Protein 4FQ5 (pdb70)

Solvent-accessible surface area: 17667 Å² total; per-residue (Å²): 105,97,16,63,2,0,2,0,0,2,0,1,3,19,5,0,6,53,11,0,21,44,3,1,77,22,2,32,155,53,20,112,28,138,16,20,35,0,5,0,0,0,69,6,67,72,8,56,84,140,39,0,43,118,0,6,63,30,0,54,61,0,0,50,1,0,1,2,0,123,6,57,0,0,1,0,1,11,1,2,0,0,4,12,80,34,108,25,29,7,125,77,0,26,110,69,0,105,78,24,0,98,133,17,120,8,55,1,43,22,16,5,0,0,6,3,0,0,49,0,0,110,21,28,47,8,149,71,0,0,0,0,0,2,7,70,125,89,13,0,59,71,0,1,69,2,0,110,109,35,63,6,103,7,13,44,67,92,33,44,88,46,34,56,5,47,43,2,17,83,25,71,30,97,76,0,15,47,36,1,82,77,12,138,21,107,46,1,61,0,0,0,0,0,0,8,6,6,2,28,1,26,121,0,0,74,93,0,35,76,111,30,216,53,35,0,0,1,0,2,0,0,1,0,6,9,2,1,39,48,42,136,32,93,4,123,4,57,41,0,13,34,0,1,56,40,79,56,96,89,136,22,63,2,0,1,0,0,2,0,1,3,16,4,0,3,54,7,0,24,46,4,1,63,25,1,27,154,78,17,114,48,110,10,18,34,0,3,0,0,0,94,5,75,96,8,61,101,113,53,0,41,154,2,5,57,55,0,39,57,0,0,53,1,0,2,0,0,114,6,57,0,0,0,0,0,16,1,1,0,0,4,8,80,32,98,16,25,14,121,86,0,25,94,78,0,88,61,28,0,90,135,21,119,9,62,7,52,17,20,6,0,0,5,3,0,0,63,0,0,110,42,36,43,8,145,68,0,0,0,0,0,0,12,68,126,99,11,1,87,68,0,1,69,2,0,120,111,16,62,4,103,7,13,43,59,91,29,48,77,43,40,64,10,29,41,3,14,86,28,72,30,87,72,0,11,46,32,1,79,83,11,133,22,103,42,3,63,0,0,0,0,0,0,5,2,7,1,24,1,32,122,0,0,88,83,0,35,68,98,26,213,51,40,0,0,0,0,2,0,0,0,0,17,10,3,3,39,42,44,136,30,88,4,129,3,68,52,0,15,45,0,2,58,24,92,112

Foldseek 3Di:
DEAEEEEEEAPLFDQLVPLLVVQVVLVVVPDPYHYDYHYDYFYDFWADLVRLQNSVVCLLVRLLVVLVVLGQEYEYAWQLSQLSVDAPSQVVSQVVSQVSSVVSVRRHRYHYLNVLVLVLCVLLVWQEEEEEEQAADVSVVSSQVNSVVSRHHYDHYYYNHDTRLNVQLVDDLVVQLVVVVPTDPPPTQEYASYQGSRHDHLVCQVVNCVVRVHWYAYSSLSRSLVRCLVVVHFQATPSSTDSSNRPTND/DAEEEEEEAPLFDLLVPLLVVQQVLVVVVDVDDYDYHYDHFYDFFADLVRLQNSLVCLLVGLLVVLVVLHQEYEYFFQLSQLSVDAPSQVVSQVVSQVSSVVSVRRHGYHYLNVLVLVLCVVLVWQEEEEEEQAAVVSVVSSQVNSVVSRHHYDHYYYNHDRRLNVLLVPDLVVQLVVVVVDDPPVTQEYASYAGSRHDNLQPQVVNCVVRVHWYAYSSLSSSLVRCVSVVHQQQTPSHTDSSNSSD

Secondary structure (DSSP, 8-state):
-EEEEEEEETT--SHHHHHHHHHHHHTTTSS--EEEEEEEE--SB--HHHHHHHHHTHHHHHHHHHTTT-SEEEE--HHHHHHH-TTHHHHHHHHHHHHHHHTT----EEEHHHHHHHHHHHTT-SEEEEEE-S-HHHHHHHHHHHHHTT-EEEEEEE----BHHHHHTS-GGGHHHHHHTS--TT-SEEEEES-TTS--GGGHHHHHHHH-S-EEEHHHHHHHHHHHHTT---B-TTS-GGGBS--/-EEEEEEEEETT--SHHHHHHHHHHHHTTTSS-EEEEEEEEE--SB-SHHHHHHHHTTHHHHHHHHHTTT-SEEEE--HHHHHTT-TTHHHHHHHHHHHHHHHTT----EEEHHHHHHHHHHHHT--EEEEEE-S-HHHHHHHHHHHHHTT-EEEEEEE----BHHHHHTS-GGGHHHHHHTS--TT-SEEEEESSSSS--GGGHHHHHHHH-S-EEEHHHHHHHHHHHHTT---B-TTS-GGGBS----

InterPro domains:
  IPR026286 Maleate isomerase/Arylmalonate decarboxylase [PF17645] (36-248)
  IPR026286 Maleate isomerase/Arylmalonate decarboxylase [PIRSF015736] (4-250)
  IPR026286 Maleate isomerase/Arylmalonate decarboxylase [PTHR40267] (6-248)
  IPR028615 Maleate isomerase [MF_00943] (7-252)
  IPR053714 Isomerization and Racemization Enzyme Superfamily [G3DSA:3.40.50.12500] (6-252)

Structure (mmCIF, N/CA/C/O backbone):
data_4FQ5
#
_entry.id   4FQ5
#
_cell.length_a   66.725
_cell.length_b   66.725
_cell.length_c   421.606
_cell.angle_alpha   90.000
_cell.angle_beta   90.000
_cell.angle_gamma   120.000
#
_symmetry.space_group_name_H-M   'P 61 2 2'
#
loop_
_entity.id
_entity.type
_entity.pdbx_description
1 polymer 'Maleate cis-trans isomerase'
2 non-polymer 'MALEIC ACID'
3 water water
#
loop_
_atom_site.group_PDB
_atom_site.id
_atom_site.type_symbol
_atom_site.label_atom_id
_atom_site.label_alt_id
_atom_site.label_comp_id
_atom_site.label_asym_id
_atom_site.label_entity_id
_atom_site.label_seq_id
_atom_site.pdbx_PDB_ins_code
_atom_site.Cartn_x
_atom_site.Cartn_y
_atom_site.Cartn_z
_atom_site.occupancy
_atom_site.B_iso_or_equiv
_atom_site.auth_seq_id
_atom_site.auth_comp_id
_atom_site.auth_asym_id
_atom_site.auth_atom_id
_atom_site.pdbx_PDB_model_num
ATOM 1 N N . LYS A 1 26 ? -35.919 33.103 26.832 1.00 43.29 5 LYS B N 1
ATOM 2 C CA . LYS A 1 26 ? -35.288 33.505 25.534 1.00 42.63 5 LYS B CA 1
ATOM 3 C C . LYS A 1 26 ? -34.297 32.449 25.020 1.00 40.77 5 LYS B C 1
ATOM 4 O O . LYS A 1 26 ? -33.261 32.180 25.654 1.00 38.46 5 LYS B O 1
ATOM 6 N N . VAL A 1 27 ? -34.627 31.867 23.864 1.00 38.50 6 VAL B N 1
ATOM 7 C CA . VAL A 1 27 ? -33.860 30.760 23.277 1.00 35.54 6 VAL B CA 1
ATOM 8 C C . VAL A 1 27 ? -33.029 31.216 22.074 1.00 34.53 6 VAL B C 1
ATOM 9 O O . VAL A 1 27 ? -33.527 31.899 21.180 1.00 34.54 6 VAL B O 1
ATOM 13 N N . VAL A 1 28 ? -31.756 30.841 22.057 1.00 31.74 7 VAL B N 1
ATOM 14 C CA . VAL A 1 28 ? -30.882 31.172 20.941 1.00 29.89 7 VAL B CA 1
ATOM 15 C C . VAL A 1 28 ? -30.503 29.875 20.229 1.00 28.33 7 VAL B C 1
ATOM 16 O O . VAL A 1 28 ? -29.983 28.955 20.866 1.00 26.61 7 VAL B O 1
ATOM 20 N N . ARG A 1 29 ? -30.787 29.800 18.924 1.00 28.13 8 ARG B N 1
ATOM 21 C CA . ARG A 1 29 ? -30.426 28.626 18.115 1.00 27.49 8 ARG B CA 1
ATOM 22 C C . ARG A 1 29 ? -29.053 28.818 17.529 1.00 25.89 8 ARG B C 1
ATOM 23 O O . ARG A 1 29 ? -28.870 29.673 16.661 1.00 25.30 8 ARG B O 1
ATOM 31 N N . VAL A 1 30 ? -28.112 27.991 17.965 1.00 24.38 9 VAL B N 1
ATOM 32 C CA . VAL A 1 30 ? -26.734 28.061 17.496 1.00 24.08 9 VAL B CA 1
ATOM 33 C C . VAL A 1 30 ? -26.511 26.998 16.424 1.00 24.10 9 VAL B C 1
ATOM 34 O O . VAL A 1 30 ? -26.789 25.825 16.645 1.00 24.51 9 VAL B O 1
ATOM 38 N N . GLY A 1 31 ? -26.013 27.414 15.265 1.00 24.25 10 GLY B N 1
ATOM 39 C CA . GLY A 1 31 ? -25.710 26.480 14.179 1.00 23.51 10 GLY B CA 1
ATOM 40 C C . GLY A 1 31 ? -24.217 26.262 14.087 1.00 23.59 10 GLY B C 1
ATOM 41 O O . GLY A 1 31 ? -23.444 27.210 14.223 1.00 23.29 10 GLY B O 1
ATOM 42 N N . GLN A 1 32 ? -23.807 25.012 13.873 1.00 23.36 11 GLN B N 1
ATOM 43 C CA . GLN A 1 32 ? -22.387 24.690 13.763 1.00 23.77 11 GLN B CA 1
ATOM 44 C C . GLN A 1 32 ? -22.077 23.878 12.508 1.00 23.18 11 GLN B C 1
ATOM 45 O O . GLN A 1 32 ? -22.630 22.799 12.307 1.00 22.65 11 GLN B O 1
ATOM 51 N N . ILE A 1 33 ? -21.195 24.411 11.664 1.00 22.95 12 ILE B N 1
ATOM 52 C CA . ILE A 1 33 ? -20.685 23.655 10.511 1.00 23.04 12 ILE B CA 1
ATOM 53 C C . ILE A 1 33 ? -19.412 22.934 10.954 1.00 22.54 12 ILE B C 1
ATOM 54 O O . ILE A 1 33 ? -18.382 23.568 11.164 1.00 22.77 12 ILE B O 1
ATOM 59 N N . VAL A 1 34 ? -19.489 21.612 11.100 1.00 22.95 13 VAL B N 1
ATOM 60 C CA . VAL A 1 34 ? -18.383 20.846 11.686 1.00 23.04 13 VAL B CA 1
ATOM 61 C C . VAL A 1 34 ? -17.850 19.779 10.732 1.00 23.48 13 VAL B C 1
ATOM 62 O O . VAL A 1 34 ? -18.626 19.190 9.973 1.00 23.69 13 VAL B O 1
ATOM 66 N N . PRO A 1 35 ? -16.523 19.524 10.772 1.00 23.50 14 PRO B N 1
ATOM 67 C CA . PRO A 1 35 ? -15.989 18.341 10.099 1.00 23.65 14 PRO B CA 1
ATOM 68 C C . PRO A 1 35 ? -16.727 17.103 10.590 1.00 23.87 14 PRO B C 1
ATOM 69 O O . PRO A 1 35 ? -17.079 17.027 11.769 1.00 24.04 14 PRO B O 1
ATOM 73 N N . SER A 1 36 ? -16.980 16.146 9.703 1.00 24.69 15 SER B N 1
ATOM 74 C CA . SER A 1 36 ? -17.785 14.976 10.071 1.00 24.74 15 SER B CA 1
ATOM 75 C C . SER A 1 36 ? -17.202 14.203 11.272 1.00 25.26 15 SER B C 1
ATOM 76 O O . SER A 1 36 ? -17.949 13.711 12.129 1.00 24.65 15 SER B O 1
ATOM 79 N N . SER A 1 37 ? -15.873 14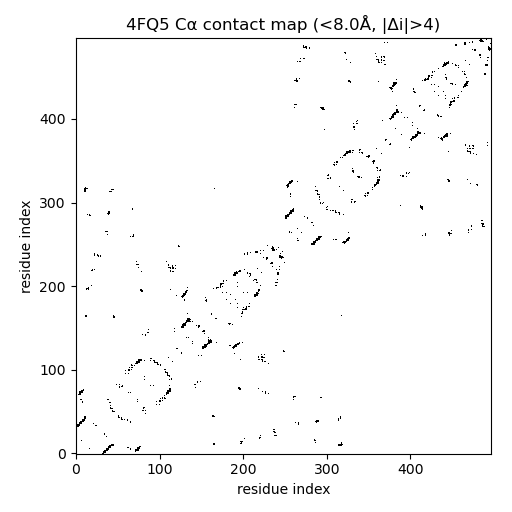.114 11.328 1.00 24.99 16 SER B N 1
ATOM 80 C CA . SER A 1 37 ? -15.179 13.382 12.389 1.00 25.29 16 SER B CA 1
ATOM 81 C C . SER A 1 37 ? -14.951 14.220 13.654 1.00 25.44 16 SER B C 1
ATOM 82 O O . SER A 1 37 ? -14.458 13.701 14.663 1.00 25.97 16 SER B O 1
ATOM 85 N N . ASN A 1 38 ? -15.293 15.507 13.593 1.00 24.65 17 ASN B N 1
ATOM 86 C CA . ASN A 1 38 ? -15.117 16.392 14.736 1.00 25.05 17 ASN B CA 1
ATOM 87 C C . ASN A 1 38 ? -16.168 16.100 15.806 1.00 24.79 17 ASN B C 1
ATOM 88 O O . ASN A 1 38 ? -17.358 16.002 15.503 1.00 24.02 17 ASN B O 1
ATOM 93 N N . ILE A 1 39 ? -15.710 15.947 17.048 1.00 25.26 18 ILE B N 1
ATOM 94 C CA . ILE A 1 39 ? -16.593 15.717 18.200 1.00 25.08 18 ILE B CA 1
ATOM 95 C C . ILE A 1 39 ? -16.432 16.810 19.260 1.00 24.68 18 ILE B C 1
ATOM 96 O O . ILE A 1 39 ? -17.312 17.012 20.102 1.00 24.46 18 ILE B O 1
ATOM 101 N N . THR A 1 40 ? -15.316 17.527 19.200 1.00 24.22 19 THR B N 1
ATOM 102 C CA . THR A 1 40 ? -14.950 18.467 20.260 1.00 24.15 19 THR B CA 1
ATOM 103 C C . THR A 1 40 ? -15.701 19.794 20.176 1.00 24.26 19 THR B C 1
ATOM 104 O O . THR A 1 40 ? -16.062 20.360 21.207 1.00 23.59 19 THR B O 1
ATOM 108 N N . MET A 1 41 ? -15.949 20.289 18.963 1.00 24.38 20 MET B N 1
ATOM 109 C CA . MET A 1 41 ? -16.727 21.515 18.808 1.00 25.38 20 MET B CA 1
ATOM 110 C C . MET A 1 41 ? -18.118 21.361 19.422 1.00 24.36 20 MET B C 1
ATOM 111 O O . MET A 1 41 ? -18.586 22.248 20.142 1.00 23.51 20 MET B O 1
ATOM 116 N N . GLU A 1 42 ? -18.753 20.225 19.143 1.00 23.47 21 GLU B N 1
ATOM 117 C CA . GLU A 1 42 ? -20.055 19.889 19.707 1.00 23.74 21 GLU B CA 1
ATOM 118 C C . GLU A 1 42 ? -20.013 19.539 21.204 1.00 23.85 21 GLU B C 1
ATOM 119 O O . GLU A 1 42 ? -21.053 19.306 21.817 1.00 23.52 21 GLU B O 1
ATOM 125 N N . THR A 1 43 ? -18.814 19.515 21.778 1.00 23.21 22 THR B N 1
ATOM 126 C CA . THR A 1 43 ? -18.638 19.275 23.209 1.00 23.31 22 THR B CA 1
ATOM 127 C C . THR A 1 43 ? -18.346 20.582 23.936 1.00 22.98 22 THR B C 1
ATOM 128 O O . THR A 1 43 ? -19.011 20.913 24.914 1.00 22.84 22 THR B O 1
ATOM 132 N N . GLU A 1 44 ? -17.377 21.340 23.434 1.00 23.01 23 GLU B N 1
ATOM 133 C CA . GLU A 1 44 ? -16.902 22.527 24.139 1.00 23.08 23 GLU B CA 1
ATOM 134 C C . GLU A 1 44 ? -17.801 23.748 23.996 1.00 22.79 23 GLU B C 1
ATOM 135 O O . GLU A 1 44 ? -17.970 24.500 24.956 1.00 22.89 23 GLU B O 1
ATOM 141 N N . ILE A 1 45 ? -18.379 23.956 22.816 1.00 22.33 24 ILE B N 1
ATOM 142 C CA . ILE A 1 45 ? -19.306 25.082 22.628 1.00 22.10 24 ILE B CA 1
ATOM 143 C C . ILE A 1 45 ? -20.565 24.899 23.497 1.00 21.65 24 ILE B C 1
ATOM 144 O O . ILE A 1 45 ? -20.963 25.831 24.192 1.00 21.61 24 ILE B O 1
ATOM 149 N N . PRO A 1 46 ? -21.183 23.701 23.480 1.00 21.51 25 PRO B N 1
ATOM 150 C CA . PRO A 1 46 ? -22.287 23.511 24.424 1.00 21.88 25 PRO B CA 1
ATOM 151 C C . PRO A 1 46 ? -21.864 23.560 25.901 1.00 22.27 25 PRO B C 1
ATOM 152 O O . PRO A 1 46 ? -22.601 24.106 26.721 1.00 21.76 25 PRO B O 1
ATOM 156 N N . ALA A 1 47 ? -20.694 23.016 26.235 1.00 22.16 26 ALA B N 1
ATOM 157 C CA . ALA A 1 47 ? -20.202 23.111 27.613 1.00 23.17 26 ALA B CA 1
ATOM 158 C C . ALA A 1 47 ? -20.108 24.581 28.056 1.00 23.82 26 ALA B C 1
ATOM 159 O O . ALA A 1 47 ? -20.630 24.929 29.106 1.00 25.28 26 ALA B O 1
ATOM 161 N N . LEU A 1 48 ? -19.472 25.428 27.239 1.00 23.76 27 LEU B N 1
ATOM 162 C CA . LEU A 1 48 ? -19.326 26.863 27.529 1.00 24.54 27 LEU B CA 1
ATOM 163 C C . LEU A 1 48 ? -20.663 27.573 27.727 1.00 24.89 27 LEU B C 1
ATOM 164 O O . LEU A 1 48 ? -20.842 28.327 28.690 1.00 25.08 27 LEU B O 1
ATOM 169 N N . LEU A 1 49 ? -21.594 27.341 26.806 1.00 24.82 28 LEU B N 1
ATOM 170 C CA . LEU A 1 49 ? -22.881 28.022 26.829 1.00 25.99 28 LEU B CA 1
ATOM 171 C C . LEU A 1 49 ? -23.789 27.504 27.955 1.00 26.18 28 LEU B C 1
ATOM 172 O O . LEU A 1 49 ? -24.619 28.249 28.476 1.00 26.01 28 LEU B O 1
ATOM 177 N N . LYS A 1 50 ? -23.610 26.237 28.326 1.00 26.70 29 LYS B N 1
ATOM 178 C CA . LYS A 1 50 ? -24.259 25.642 29.502 1.00 28.45 29 LYS B CA 1
ATOM 179 C C . LYS A 1 50 ? -23.806 26.360 30.774 1.00 27.51 29 LYS B C 1
ATOM 180 O O . LYS A 1 50 ? -24.623 26.671 31.649 1.00 27.22 29 LYS B O 1
ATOM 186 N N . ALA A 1 51 ? -22.497 26.603 30.873 1.00 26.09 30 ALA B N 1
ATOM 187 C CA . ALA A 1 51 ? -21.936 27.403 31.963 1.00 25.57 30 ALA B CA 1
ATOM 188 C C . ALA A 1 51 ? -22.504 28.821 31.953 1.00 25.25 30 ALA B C 1
ATOM 189 O O . ALA A 1 51 ? -22.809 29.376 33.013 1.00 24.13 30 ALA B O 1
ATOM 191 N N . ARG A 1 52 ? -22.670 29.400 30.757 1.00 25.18 31 ARG B N 1
ATOM 192 C CA . ARG A 1 52 ? -23.233 30.750 30.644 1.00 25.75 31 ARG B CA 1
ATOM 193 C C . ARG A 1 52 ? -24.665 30.824 31.202 1.00 26.51 31 ARG B C 1
ATOM 194 O O . ARG A 1 52 ? -25.063 31.846 31.773 1.00 26.71 31 ARG B O 1
ATOM 202 N N . GLU A 1 53 ? -25.421 29.741 31.032 1.00 26.87 32 GLU B N 1
ATOM 203 C CA . GLU A 1 53 ? -26.804 29.665 31.516 1.00 28.90 32 GLU B CA 1
ATOM 204 C C . GLU A 1 53 ? -26.910 29.773 33.044 1.00 29.95 32 GLU B C 1
ATOM 205 O O . GLU A 1 53 ? -27.961 30.133 33.569 1.00 30.10 32 GLU B O 1
ATOM 211 N N . LEU A 1 54 ? -25.818 29.479 33.748 1.00 30.28 33 LEU B N 1
ATOM 212 C CA . LEU A 1 54 ? -25.762 29.666 35.205 1.00 32.82 33 LEU B CA 1
ATOM 213 C C . LEU A 1 54 ? -25.705 31.141 35.579 1.00 32.88 33 LEU B C 1
ATOM 214 O O . LEU A 1 54 ? -26.010 31.529 36.710 1.00 33.18 33 LEU B O 1
ATOM 219 N N . VAL A 1 55 ? -25.332 31.960 34.607 1.00 32.06 34 VAL B N 1
ATOM 220 C CA . VAL A 1 55 ? -24.911 33.318 34.866 1.00 32.91 34 VAL B CA 1
ATOM 221 C C . VAL A 1 55 ? -25.785 34.368 34.164 1.00 32.35 34 VAL B C 1
ATOM 222 O O . VAL A 1 55 ? -25.815 35.528 34.568 1.00 32.89 34 VAL B O 1
ATOM 226 N N . ALA A 1 56 ? -26.510 33.945 33.131 1.00 31.12 35 ALA B N 1
ATOM 227 C CA . ALA A 1 56 ? -27.307 34.847 32.299 1.00 30.32 35 ALA B CA 1
ATOM 228 C C . ALA A 1 56 ? -28.586 34.128 31.849 1.00 29.99 35 ALA B C 1
ATOM 229 O O . ALA A 1 56 ? -28.600 32.896 31.796 1.00 29.25 35 ALA B O 1
ATOM 231 N N . PRO A 1 57 ? -29.661 34.884 31.519 1.00 30.19 36 PRO B N 1
ATOM 232 C CA . PRO A 1 57 ? -30.958 34.229 31.293 1.00 31.00 36 PRO B CA 1
ATOM 233 C C . PRO A 1 57 ? -31.139 33.463 29.968 1.00 31.12 36 PRO B C 1
ATOM 234 O O . PRO A 1 57 ? -31.997 32.586 29.899 1.00 31.50 36 PRO B O 1
ATOM 238 N N . GLU A 1 58 ? -30.349 33.774 28.940 1.00 31.94 37 GLU B N 1
ATOM 239 C CA . GLU A 1 58 ? -30.491 33.108 27.635 1.00 32.07 37 GLU B CA 1
ATOM 240 C C . GLU A 1 58 ? -30.289 31.600 27.697 1.00 31.41 37 GLU B C 1
ATOM 241 O O . GLU A 1 58 ? -29.434 31.106 28.434 1.00 31.70 37 GLU B O 1
ATOM 247 N N . ARG A 1 59 ? -31.094 30.881 26.920 1.00 31.73 38 ARG B N 1
ATOM 248 C CA . ARG A 1 59 ? -30.978 29.435 26.778 1.00 31.92 38 ARG B CA 1
ATOM 249 C C . ARG A 1 59 ? -30.594 29.115 25.334 1.00 30.16 38 ARG B C 1
ATOM 250 O O . ARG A 1 59 ? -30.969 29.843 24.411 1.00 29.03 38 ARG B O 1
ATOM 258 N N . PHE A 1 60 ? -29.845 28.032 25.147 1.00 27.59 39 PHE B N 1
ATOM 259 C CA . PHE A 1 60 ? -29.258 27.728 23.846 1.00 26.71 39 PHE B CA 1
ATOM 260 C C . PHE A 1 60 ? -29.664 26.351 23.344 1.00 25.91 39 PHE B C 1
ATOM 261 O O . PHE A 1 60 ? -29.751 25.410 24.124 1.00 26.78 39 PHE B O 1
ATOM 269 N N . THR A 1 61 ? -29.948 26.244 22.049 1.00 24.86 40 THR B N 1
ATOM 270 C CA . THR A 1 61 ? -30.108 24.933 21.406 1.00 23.83 40 THR B CA 1
ATOM 271 C C . THR A 1 61 ? -29.068 24.819 20.302 1.00 23.30 40 THR B C 1
ATOM 272 O O . THR A 1 61 ? -28.662 25.831 19.719 1.00 22.75 40 THR B O 1
ATOM 276 N N . PHE A 1 62 ? -28.631 23.594 20.026 1.00 22.89 41 PHE B N 1
ATOM 277 C CA . PHE A 1 62 ? -27.496 23.364 19.139 1.00 23.30 41 PHE B CA 1
ATOM 278 C C . PHE A 1 62 ? -27.866 22.523 17.925 1.00 22.76 41 PHE B C 1
ATOM 279 O O . PHE A 1 62 ? -28.515 21.489 18.060 1.00 22.56 41 PHE B O 1
ATOM 287 N N . HIS A 1 63 ? -27.450 22.996 16.752 1.00 22.01 42 HIS B N 1
ATOM 288 C CA . HIS A 1 63 ? -27.862 22.432 15.465 1.00 22.51 42 HIS B CA 1
ATOM 289 C C . HIS A 1 63 ? -26.679 22.350 14.550 1.00 22.90 42 HIS B C 1
ATOM 290 O O . HIS A 1 63 ? -26.051 23.366 14.245 1.00 22.84 42 HIS B O 1
ATOM 297 N N . SER A 1 64 ? -26.354 21.136 14.114 1.00 22.81 43 SER B N 1
ATOM 298 C CA . SER A 1 64 ? -25.149 20.908 13.320 1.00 23.79 43 SER B CA 1
ATOM 299 C C . SER A 1 64 ? -25.403 20.463 11.888 1.00 23.86 43 SER B C 1
ATOM 300 O O . SER A 1 64 ? -26.409 19.815 11.586 1.00 23.61 43 SER B O 1
ATOM 303 N N . SER A 1 65 ? -24.455 20.814 11.025 1.00 24.44 44 SER B N 1
ATOM 304 C CA . SER A 1 65 ? -24.347 20.241 9.694 1.00 25.45 44 SER B CA 1
ATOM 305 C C . SER A 1 65 ? -22.897 19.801 9.501 1.00 25.37 44 SER B C 1
ATOM 306 O O . SER A 1 65 ? -21.973 20.460 9.987 1.00 25.90 44 SER B O 1
ATOM 309 N N . ARG A 1 66 ? -22.708 18.687 8.799 1.00 24.78 45 ARG B N 1
ATOM 310 C CA . ARG A 1 66 ? -21.397 18.071 8.650 1.00 25.10 45 ARG B CA 1
ATOM 311 C C . ARG A 1 66 ? -20.849 18.146 7.229 1.00 26.04 45 ARG B C 1
ATOM 312 O O . ARG A 1 66 ? -21.586 17.999 6.252 1.00 25.59 45 ARG B O 1
ATOM 320 N N . MET A 1 67 ? -19.544 18.393 7.152 1.00 27.14 46 MET B N 1
ATOM 321 C CA . MET A 1 67 ? -18.766 18.357 5.917 1.00 28.33 46 MET B CA 1
ATOM 322 C C . MET A 1 67 ? -17.663 17.315 6.115 1.00 29.23 46 MET B C 1
ATOM 323 O O . MET A 1 67 ? -16.875 17.410 7.055 1.00 29.96 46 MET B O 1
ATOM 328 N N . ARG A 1 68 ? -17.625 16.309 5.251 1.00 30.29 47 ARG B N 1
ATOM 329 C CA . ARG A 1 68 ? -16.778 15.139 5.485 1.00 31.84 47 ARG B CA 1
ATOM 330 C C . ARG A 1 68 ? -15.283 15.420 5.503 1.00 31.66 47 ARG B C 1
ATOM 331 O O . ARG A 1 68 ? -14.746 16.041 4.588 1.00 31.16 47 ARG B O 1
ATOM 339 N N . MET A 1 69 ? -14.641 14.964 6.575 1.00 31.53 48 MET B N 1
ATOM 340 C CA . MET A 1 69 ? -13.184 14.907 6.692 1.00 32.55 48 MET B CA 1
ATOM 341 C C . MET A 1 69 ? -12.820 13.923 7.797 1.00 32.43 48 MET B C 1
ATOM 342 O O . MET A 1 69 ? -13.416 13.950 8.874 1.00 31.28 48 MET B O 1
ATOM 347 N N . LYS A 1 70 ? -11.846 13.062 7.516 1.00 32.90 49 LYS B N 1
ATOM 348 C CA . LYS A 1 70 ? -11.356 12.075 8.475 1.00 33.91 49 LYS B CA 1
ATOM 349 C C . LYS A 1 70 ? -9.888 12.321 8.828 1.00 34.36 49 LYS B C 1
ATOM 350 O O . LYS A 1 70 ? -9.449 11.983 9.921 1.00 34.66 49 LYS B O 1
ATOM 356 N N . HIS A 1 71 ? -9.137 12.902 7.893 1.00 34.03 50 HIS B N 1
ATOM 357 C CA . HIS A 1 71 ? -7.714 13.170 8.087 1.00 33.63 50 HIS B CA 1
ATOM 358 C C . HIS A 1 71 ? -7.397 14.572 7.704 1.00 33.49 50 HIS B C 1
ATOM 359 O O . HIS A 1 71 ? -7.846 15.056 6.663 1.00 33.45 50 HIS B O 1
ATOM 366 N N . VAL A 1 72 ? -6.623 15.241 8.554 1.00 33.03 51 VAL B N 1
ATOM 367 C CA . VAL A 1 72 ? -6.340 16.661 8.391 1.00 32.34 51 VAL B CA 1
ATOM 368 C C . VAL A 1 72 ? -5.144 16.831 7.453 1.00 33.86 51 VAL B C 1
ATOM 369 O O . VAL A 1 72 ? -4.000 16.985 7.897 1.00 32.42 51 VAL B O 1
ATOM 373 N N . THR A 1 73 ? -5.437 16.766 6.154 1.00 34.18 52 THR B N 1
ATOM 374 C CA . THR A 1 73 ? -4.460 16.975 5.085 1.00 35.36 52 THR B CA 1
ATOM 375 C C . THR A 1 73 ? -5.000 18.075 4.180 1.00 36.22 52 THR B C 1
ATOM 376 O O . THR A 1 73 ? -6.205 18.334 4.177 1.00 34.13 52 THR B O 1
ATOM 380 N N . LYS A 1 74 ? -4.124 18.716 3.408 1.00 38.02 53 LYS B N 1
ATOM 381 C CA . LYS A 1 74 ? -4.551 19.764 2.479 1.00 38.92 53 LYS B CA 1
ATOM 382 C C . LYS A 1 74 ? -5.674 19.292 1.548 1.00 38.49 53 LYS B C 1
ATOM 383 O O . LYS A 1 74 ? -6.655 20.010 1.343 1.00 37.45 53 LYS B O 1
ATOM 389 N N . GLU A 1 75 ? -5.524 18.089 0.996 1.00 39.34 54 GLU B N 1
ATOM 390 C CA . GLU A 1 75 ? -6.509 17.523 0.069 1.00 40.75 54 GLU B CA 1
ATOM 391 C C . GLU A 1 75 ? -7.883 17.358 0.734 1.00 39.01 54 GLU B C 1
ATOM 392 O O . GLU A 1 75 ? -8.912 17.721 0.151 1.00 37.31 54 GLU B O 1
ATOM 398 N N . GLU A 1 76 ? -7.899 16.810 1.946 1.00 36.92 55 GLU B N 1
ATOM 399 C CA . GLU A 1 76 ? -9.161 16.614 2.653 1.00 35.81 55 GLU B CA 1
ATOM 400 C C . GLU A 1 76 ? -9.785 17.942 3.076 1.00 34.28 55 GLU B C 1
ATOM 401 O O . GLU A 1 76 ? -10.995 18.110 2.974 1.00 33.46 55 GLU B O 1
ATOM 407 N N . LEU A 1 77 ? -8.947 18.881 3.517 1.00 33.90 56 LEU B N 1
ATOM 408 C CA . LEU A 1 77 ? -9.379 20.234 3.885 1.00 34.28 56 LEU B CA 1
ATOM 409 C C . LEU A 1 77 ? -10.043 20.975 2.714 1.00 34.84 56 LEU B C 1
ATOM 410 O O . LEU A 1 77 ? -11.117 21.563 2.872 1.00 33.87 56 LEU B O 1
ATOM 415 N N . ALA A 1 78 ? -9.394 20.945 1.549 1.00 33.91 57 ALA B N 1
ATOM 416 C CA . ALA A 1 78 ? -9.907 21.614 0.348 1.00 35.06 57 ALA B CA 1
ATOM 417 C C . ALA A 1 78 ? -11.252 21.029 -0.086 1.00 34.47 57 ALA B C 1
ATOM 418 O O . ALA A 1 78 ? -12.191 21.772 -0.379 1.00 34.66 57 ALA B O 1
ATOM 420 N N . ARG A 1 79 ? -11.345 19.702 -0.103 1.00 35.28 58 ARG B N 1
ATOM 421 C CA . ARG A 1 79 ? -12.591 19.012 -0.442 1.00 35.82 58 ARG B CA 1
ATOM 422 C C . ARG A 1 79 ? -13.703 19.355 0.552 1.00 34.52 58 ARG B C 1
ATOM 423 O O . ARG A 1 79 ? -14.829 19.661 0.156 1.00 33.72 58 ARG B O 1
ATOM 431 N N . MET A 1 80 ? -13.367 19.304 1.840 1.00 32.36 59 MET B N 1
ATOM 432 C CA . MET A 1 80 ? -14.314 19.607 2.910 1.00 31.69 59 MET B CA 1
ATOM 433 C C . MET A 1 80 ? -14.908 21.009 2.773 1.00 31.87 59 MET B C 1
ATOM 434 O O . MET A 1 80 ? -16.131 21.186 2.879 1.00 30.67 59 MET B O 1
ATOM 439 N N . ASP A 1 81 ? -14.047 21.998 2.536 1.00 32.48 60 ASP B N 1
ATOM 440 C CA . ASP A 1 81 ? -14.500 23.383 2.383 1.00 32.89 60 ASP B CA 1
ATOM 441 C C . ASP A 1 81 ? -15.487 23.542 1.227 1.00 32.78 60 ASP B C 1
ATOM 442 O O . ASP A 1 81 ? -16.369 24.388 1.286 1.00 31.91 60 ASP B O 1
ATOM 447 N N . GLY A 1 82 ? -15.328 22.725 0.189 1.00 33.43 61 GLY B N 1
ATOM 448 C CA . GLY A 1 82 ? -16.258 22.700 -0.943 1.00 34.10 61 GLY B CA 1
ATOM 449 C C . GLY A 1 82 ? -17.703 22.400 -0.559 1.00 34.77 61 GLY B C 1
ATOM 450 O O . GLY A 1 82 ? -18.619 22.769 -1.283 1.00 34.40 61 GLY B O 1
ATOM 451 N N . ASP A 1 83 ? -17.911 21.735 0.582 1.00 35.12 62 ASP B N 1
ATOM 452 C CA . ASP A 1 83 ? -19.267 21.427 1.070 1.00 35.82 62 ASP B CA 1
ATOM 453 C C . ASP A 1 83 ? -19.875 22.541 1.918 1.00 34.97 62 ASP B C 1
ATOM 454 O O . ASP A 1 83 ? -20.981 22.403 2.455 1.00 34.03 62 ASP B O 1
ATOM 459 N N . SER A 1 84 ? -19.136 23.639 2.012 1.00 34.12 63 SER B N 1
ATOM 460 C CA . SER A 1 84 ? -19.453 24.795 2.842 1.00 34.86 63 SER B CA 1
ATOM 461 C C . SER A 1 84 ? -20.845 25.377 2.576 1.00 34.16 63 SER B C 1
ATOM 462 O O . SER A 1 84 ? -21.636 25.568 3.507 1.00 33.11 63 SER B O 1
ATOM 465 N N . ASP A 1 85 ? -21.121 25.670 1.305 1.00 33.72 64 ASP B N 1
ATOM 466 C CA . ASP A 1 85 ? -22.411 26.206 0.872 1.00 34.45 64 ASP B CA 1
ATOM 467 C C . ASP A 1 85 ? -23.579 25.293 1.244 1.00 32.48 64 ASP B C 1
ATOM 468 O O . ASP A 1 85 ? -24.601 25.773 1.745 1.00 31.87 64 ASP B O 1
ATOM 473 N N . ARG A 1 86 ? -23.427 23.992 0.980 1.00 30.61 65 ARG B N 1
ATOM 474 C CA . ARG A 1 86 ? -24.440 22.996 1.329 1.00 30.17 65 ARG B CA 1
ATOM 475 C C . ARG A 1 86 ? -24.770 23.061 2.826 1.00 28.76 65 ARG B C 1
ATOM 476 O O . ARG A 1 86 ? -25.942 23.072 3.209 1.00 28.01 65 ARG B O 1
ATOM 484 N N . CYS A 1 87 ? -23.729 23.111 3.655 1.00 27.97 66 CYS B N 1
ATOM 485 C CA . CYS A 1 87 ? -23.891 23.141 5.115 1.00 27.41 66 CYS B CA 1
ATOM 486 C C . CYS A 1 87 ? -24.630 24.392 5.594 1.00 26.75 66 CYS B C 1
ATOM 487 O O . CYS A 1 87 ? -25.502 24.300 6.462 1.00 26.27 66 CYS B O 1
ATOM 490 N N . ALA A 1 88 ? -24.286 25.553 5.028 1.00 26.33 67 ALA B N 1
ATOM 491 C CA . ALA A 1 88 ? -24.978 26.806 5.353 1.00 26.60 67 ALA B CA 1
ATOM 492 C C . ALA A 1 88 ? -26.444 26.807 4.903 1.00 27.12 67 ALA B C 1
ATOM 493 O O . ALA A 1 88 ? -27.302 27.363 5.592 1.00 26.86 67 ALA B O 1
ATOM 495 N N . LEU A 1 89 ? -26.723 26.197 3.746 1.00 27.66 68 LEU B N 1
ATOM 496 C CA . LEU A 1 89 ? -28.104 25.978 3.305 1.00 28.23 68 LEU B CA 1
ATOM 497 C C . LEU A 1 89 ? -28.845 25.082 4.293 1.00 28.00 68 LEU B C 1
ATOM 498 O O . LEU A 1 89 ? -29.979 25.370 4.667 1.00 29.08 68 LEU B O 1
ATOM 503 N N . GLU A 1 90 ? -28.195 24.001 4.715 1.00 27.84 69 GLU B N 1
ATOM 504 C CA . GLU A 1 90 ? -28.788 23.068 5.671 1.00 28.11 69 GLU B CA 1
ATOM 505 C C . GLU A 1 90 ? -29.174 23.747 6.986 1.00 27.47 69 GLU B C 1
ATOM 506 O O . GLU A 1 90 ? -30.277 23.542 7.500 1.00 27.86 69 GLU B O 1
ATOM 512 N N . LEU A 1 91 ? -28.283 24.583 7.504 1.00 26.69 70 LEU B N 1
ATOM 513 C CA . LEU A 1 91 ? -28.513 25.218 8.798 1.00 26.16 70 LEU B CA 1
ATOM 514 C C . LEU A 1 91 ? -29.443 26.424 8.716 1.00 26.44 70 LEU B C 1
ATOM 515 O O . LEU A 1 91 ? -30.193 26.683 9.662 1.00 26.99 70 LEU B O 1
ATOM 520 N N . SER A 1 92 ? -29.418 27.153 7.599 1.00 25.73 71 SER B N 1
ATOM 521 C CA . SER A 1 92 ? -30.357 28.268 7.431 1.00 25.88 71 SER B CA 1
ATOM 522 C C . SER A 1 92 ? -31.794 27.799 7.146 1.00 26.31 71 SER B C 1
ATOM 523 O O . SER A 1 92 ? -32.737 28.552 7.372 1.00 27.15 71 SER B O 1
ATOM 526 N N . ASP A 1 93 ? -31.958 26.556 6.686 1.00 26.29 72 ASP B N 1
ATOM 527 C CA . ASP A 1 93 ? -33.285 25.922 6.628 1.00 27.04 72 ASP B CA 1
ATOM 528 C C . ASP A 1 93 ? -33.943 25.877 8.013 1.00 27.59 72 ASP B C 1
ATOM 529 O O . ASP A 1 93 ? -35.170 25.830 8.122 1.00 28.85 72 ASP B O 1
ATOM 534 N N . ALA A 1 94 ? -33.115 25.877 9.060 1.00 26.94 73 ALA B N 1
ATOM 535 C CA . ALA A 1 94 ? -33.570 25.862 10.446 1.00 27.15 73 ALA B CA 1
ATOM 536 C C . ALA A 1 94 ? -33.653 27.256 11.085 1.00 27.65 73 ALA B C 1
ATOM 537 O O . ALA A 1 94 ? -34.029 27.370 12.253 1.00 27.81 73 ALA B O 1
ATOM 539 N N . ARG A 1 95 ? -33.302 28.302 10.328 1.00 28.24 74 ARG B N 1
ATOM 540 C CA . ARG A 1 95 ? -33.321 29.704 10.814 1.00 29.19 74 ARG B CA 1
ATOM 541 C C . ARG A 1 95 ? -32.546 29.880 12.127 1.00 28.70 74 ARG B C 1
ATOM 542 O O . ARG A 1 95 ? -33.012 30.452 13.110 1.00 27.98 74 ARG B O 1
ATOM 550 N N . VAL A 1 96 ? -31.342 29.341 12.099 1.00 28.65 75 VAL B N 1
ATOM 551 C CA . VAL A 1 96 ? -30.372 29.429 13.166 1.00 28.39 75 VAL B CA 1
ATOM 552 C C . VAL A 1 96 ? -30.021 30.917 13.383 1.00 28.32 75 VAL B C 1
ATOM 553 O O . VAL A 1 96 ? -30.005 31.692 12.424 1.00 27.71 75 VAL B O 1
ATOM 557 N N . ASP A 1 97 ? -29.807 31.327 14.636 1.00 28.04 76 ASP B N 1
ATOM 558 C CA . ASP A 1 97 ? -29.545 32.743 14.960 1.00 28.69 76 ASP B CA 1
ATOM 559 C C . ASP A 1 97 ? -28.085 33.166 14.752 1.00 28.15 76 ASP B C 1
ATOM 560 O O . ASP A 1 97 ? -27.787 34.355 14.595 1.00 28.40 76 ASP B O 1
ATOM 565 N N . VAL A 1 98 ? -27.184 32.188 14.790 1.00 27.77 77 VAL B N 1
ATOM 566 C CA . VAL A 1 98 ? -25.763 32.378 14.489 1.00 27.16 77 VAL B CA 1
ATOM 567 C C . VAL A 1 98 ? -25.272 31.093 13.893 1.00 26.35 77 VAL B C 1
ATOM 568 O O . VAL A 1 98 ? -25.781 30.022 14.233 1.00 25.82 77 VAL B O 1
ATOM 572 N N . MET A 1 99 ? -24.239 31.198 13.066 1.00 25.60 78 MET B N 1
ATOM 573 C CA . MET A 1 99 ? -23.663 30.043 12.406 1.00 26.34 78 MET B CA 1
ATOM 574 C C . MET A 1 99 ? -22.146 30.114 12.483 1.00 26.67 78 MET B C 1
ATOM 575 O O . MET A 1 99 ? -21.540 31.099 12.053 1.00 27.10 78 MET B O 1
ATOM 580 N N . GLY A 1 100 ? -21.542 29.067 13.039 1.00 26.80 79 GLY B N 1
ATOM 581 C CA . GLY A 1 100 ? -20.094 28.991 13.170 1.00 27.23 79 GLY B CA 1
ATOM 582 C C . GLY A 1 100 ? -19.495 27.912 12.293 1.00 27.71 79 GLY B C 1
ATOM 583 O O . GLY A 1 100 ? -19.901 26.755 12.354 1.00 27.50 79 GLY B O 1
ATOM 584 N N . TYR A 1 101 ? -18.533 28.305 11.463 1.00 28.57 80 TYR B N 1
ATOM 585 C CA . TYR A 1 101 ? -17.732 27.368 10.680 1.00 28.61 80 TYR B CA 1
ATOM 586 C C . TYR A 1 101 ? -16.591 26.948 11.593 1.00 28.19 80 TYR B C 1
ATOM 587 O O . TYR A 1 101 ? -15.727 27.760 11.933 1.00 28.48 80 TYR B O 1
ATOM 596 N N . ALA A 1 102 ? -16.596 25.677 11.988 1.00 28.87 81 ALA B N 1
ATOM 597 C CA . ALA A 1 102 ? -15.724 25.185 13.062 1.00 29.78 81 ALA B CA 1
ATOM 598 C C . ALA A 1 102 ? -14.226 25.029 12.737 1.00 30.56 81 ALA B C 1
ATOM 599 O O . ALA A 1 102 ? -13.384 25.297 13.591 1.00 31.43 81 ALA B O 1
ATOM 601 N N . CYS A 1 103 ? -13.855 24.626 11.535 1.00 30.37 82 CYS B N 1
ATOM 602 C CA . CYS A 1 103 ? -12.458 24.261 11.298 1.00 29.79 82 CYS B CA 1
ATOM 603 C C . CYS A 1 103 ? -11.529 25.411 10.882 1.00 29.34 82 CYS B C 1
ATOM 604 O O . CYS A 1 103 ? -11.543 25.900 9.772 1.00 29.18 82 CYS B O 1
ATOM 607 N N . LEU A 1 104 ? -10.696 25.791 11.822 1.00 28.01 83 LEU B N 1
ATOM 608 C CA . LEU A 1 104 ? -9.723 26.878 11.688 1.00 28.56 83 LEU B CA 1
ATOM 609 C C . LEU A 1 104 ? -8.760 26.669 10.520 1.00 28.35 83 LEU B C 1
ATOM 610 O O . LEU A 1 104 ? -8.568 27.565 9.708 1.00 27.56 83 LEU B O 1
ATOM 615 N N . VAL A 1 105 ? -8.155 25.487 10.451 1.00 27.95 84 VAL B N 1
ATOM 616 C CA . VAL A 1 105 ? -7.110 25.226 9.466 1.00 28.59 84 VAL B CA 1
ATOM 617 C C . VAL A 1 105 ? -7.651 25.134 8.026 1.00 29.05 84 VAL B C 1
ATOM 618 O O . VAL A 1 105 ? -6.948 25.458 7.070 1.00 29.43 84 VAL B O 1
ATOM 622 N N . ALA A 1 106 ? -8.902 24.706 7.888 1.00 29.00 85 ALA B N 1
ATOM 623 C CA . ALA A 1 106 ? -9.546 24.599 6.581 1.00 29.87 85 ALA B CA 1
ATOM 624 C C . ALA A 1 106 ? -9.678 25.979 5.946 1.00 30.40 85 ALA B C 1
ATOM 625 O O . ALA A 1 106 ? -9.446 26.148 4.746 1.00 32.14 85 ALA B O 1
ATOM 627 N N . ILE A 1 107 ? -10.043 26.963 6.758 1.00 29.29 86 ILE B N 1
ATOM 628 C CA . ILE A 1 107 ? -10.121 28.341 6.299 1.00 29.63 86 ILE B CA 1
ATOM 629 C C . ILE A 1 107 ? -8.728 28.892 5.969 1.00 30.58 86 ILE B C 1
ATOM 630 O O . ILE A 1 107 ? -8.499 29.386 4.864 1.00 30.78 86 ILE B O 1
ATOM 635 N N . MET A 1 108 ? -7.803 28.789 6.918 1.00 30.66 87 MET B N 1
ATOM 636 C CA . MET A 1 108 ? -6.462 29.340 6.729 1.00 32.65 87 MET B CA 1
ATOM 637 C C . MET A 1 108 ? -5.697 28.661 5.578 1.00 33.84 87 MET B C 1
ATOM 638 O O . MET A 1 108 ? -4.940 29.320 4.872 1.00 36.04 87 MET B O 1
ATOM 643 N N . SER A 1 109 ? -5.925 27.361 5.382 1.00 34.01 88 SER B N 1
ATOM 644 C CA . SER A 1 109 ? -5.342 26.588 4.272 1.00 35.26 88 SER B CA 1
ATOM 645 C C . SER A 1 109 ? -5.653 27.131 2.876 1.00 35.73 88 SER B C 1
ATOM 646 O O . SER A 1 109 ? -4.958 26.805 1.914 1.00 35.61 88 SER B O 1
ATOM 649 N N . MET A 1 110 ? -6.718 27.921 2.764 1.00 35.19 89 MET B N 1
ATOM 650 C CA . MET A 1 110 ? -7.188 28.387 1.463 1.00 35.57 89 MET B CA 1
ATOM 651 C C . MET A 1 110 ? -6.513 29.674 1.008 1.00 34.82 89 MET B C 1
ATOM 652 O O . MET A 1 110 ? -6.806 30.179 -0.065 1.00 35.13 89 MET B O 1
ATOM 657 N N . GLY A 1 111 ? -5.618 30.213 1.828 1.00 35.05 90 GLY B N 1
ATOM 658 C CA . GLY A 1 111 ? -4.904 31.439 1.466 1.00 35.03 90 GLY B CA 1
ATOM 659 C C . GLY A 1 111 ? -5.288 32.675 2.262 1.00 33.92 90 GLY B C 1
ATOM 660 O O . GLY A 1 111 ? -6.368 32.738 2.854 1.00 32.61 90 GLY B O 1
ATOM 661 N N . HIS A 1 112 ? -4.402 33.670 2.243 1.00 34.37 91 HIS B N 1
ATOM 662 C CA . HIS A 1 112 ? -4.568 34.891 3.028 1.00 34.12 91 HIS B CA 1
ATOM 663 C C . HIS A 1 112 ? -5.885 35.573 2.791 1.00 34.06 91 HIS B C 1
ATOM 664 O O . HIS A 1 112 ? -6.315 35.744 1.646 1.00 33.67 91 HIS B O 1
ATOM 671 N N . GLY A 1 113 ? -6.538 35.957 3.884 1.00 33.29 92 GLY B N 1
ATOM 672 C CA . GLY A 1 113 ? -7.797 36.689 3.836 1.00 32.67 92 GLY B CA 1
ATOM 673 C C . GLY A 1 113 ? -9.029 35.851 3.541 1.00 31.90 92 GLY B C 1
ATOM 674 O O . GLY A 1 113 ? -10.127 36.390 3.371 1.00 30.57 92 GLY B O 1
ATOM 675 N N . TYR A 1 114 ? -8.869 34.532 3.490 1.00 31.89 93 TYR B N 1
ATOM 676 C CA . TYR A 1 114 ? -9.991 33.665 3.140 1.00 31.24 93 TYR B CA 1
ATOM 677 C C . TYR A 1 114 ? -11.105 33.654 4.186 1.00 30.85 93 TYR B C 1
ATOM 678 O O . TYR A 1 114 ? -12.260 33.394 3.845 1.00 30.18 93 TYR B O 1
ATOM 687 N N . HIS A 1 115 ? -10.780 33.941 5.446 1.00 31.29 94 HIS B N 1
ATOM 688 C CA . HIS A 1 115 ? -11.830 33.995 6.475 1.00 32.45 94 HIS B CA 1
ATOM 689 C C . HIS A 1 115 ? -12.883 35.031 6.179 1.00 33.15 94 HIS B C 1
ATOM 690 O O . HIS A 1 115 ? -14.058 34.820 6.474 1.00 32.68 94 HIS B O 1
ATOM 697 N N . ARG A 1 116 ? -12.479 36.142 5.565 1.00 34.40 95 ARG B N 1
ATOM 698 C CA . ARG A 1 116 ? -13.436 37.158 5.119 1.00 35.73 95 ARG B CA 1
ATOM 699 C C . ARG A 1 116 ? -14.261 36.662 3.938 1.00 34.68 95 ARG B C 1
ATOM 700 O O . ARG A 1 116 ? -15.472 36.882 3.891 1.00 33.30 95 ARG B O 1
ATOM 708 N N . VAL A 1 117 ? -13.595 36.004 2.988 1.00 33.43 96 VAL B N 1
ATOM 709 C CA . VAL A 1 117 ? -14.269 35.463 1.814 1.00 33.23 96 VAL B CA 1
ATOM 710 C C . VAL A 1 117 ? -15.344 34.472 2.254 1.00 32.16 96 VAL B C 1
ATOM 711 O O . VAL A 1 117 ? -16.499 34.575 1.837 1.00 31.31 96 VAL B O 1
ATOM 715 N N . SER A 1 118 ? -14.943 33.529 3.108 1.00 32.30 97 SER B N 1
ATOM 716 C CA . SER A 1 118 ? -15.821 32.472 3.611 1.00 32.08 97 SER B CA 1
ATOM 717 C C . SER A 1 118 ? -17.046 33.027 4.333 1.00 31.61 97 SER B C 1
ATOM 718 O O . SER A 1 118 ? -18.169 32.632 4.030 1.00 32.76 97 SER B O 1
ATOM 721 N N . ALA A 1 119 ? -16.828 33.942 5.276 1.00 32.06 98 ALA B N 1
ATOM 722 C CA . ALA A 1 119 ? -17.928 34.566 6.020 1.00 32.64 98 ALA B CA 1
ATOM 723 C C . ALA A 1 119 ? -18.920 35.280 5.091 1.00 33.34 98 ALA B C 1
ATOM 724 O O . ALA A 1 119 ? -20.131 35.115 5.226 1.00 32.83 98 ALA B O 1
ATOM 726 N N . GLU A 1 120 ? -18.404 36.070 4.152 1.00 34.01 99 GLU B N 1
ATOM 727 C CA . GLU A 1 120 ? -19.268 36.813 3.224 1.00 34.15 99 GLU B CA 1
ATOM 728 C C . GLU A 1 120 ? -20.036 35.884 2.281 1.00 33.24 99 GLU B C 1
ATOM 729 O O . GLU A 1 120 ? -21.223 36.104 2.031 1.00 32.89 99 GLU B O 1
ATOM 735 N N . ARG A 1 121 ? -19.382 34.825 1.803 1.00 33.09 100 ARG B N 1
ATOM 736 C CA . ARG A 1 121 ? -20.036 33.872 0.898 1.00 33.68 100 ARG B CA 1
ATOM 737 C C . ARG A 1 121 ? -21.139 33.099 1.618 1.00 33.16 100 ARG B C 1
ATOM 738 O O . ARG A 1 121 ? -22.250 32.975 1.104 1.00 32.85 100 ARG B O 1
ATOM 746 N N . LEU A 1 122 ? -20.826 32.591 2.810 1.00 32.32 101 LEU B N 1
ATOM 747 C CA . LEU A 1 122 ? -21.809 31.876 3.627 1.00 32.14 101 LEU B CA 1
ATOM 748 C C . LEU A 1 122 ? -22.984 32.771 4.007 1.00 31.43 101 LEU B C 1
ATOM 749 O O . LEU A 1 122 ? -24.122 32.329 3.965 1.00 31.29 101 LEU B O 1
ATOM 754 N N . ARG A 1 123 ? -22.710 34.026 4.361 1.00 32.26 102 ARG B N 1
ATOM 755 C CA . ARG A 1 123 ? -23.786 34.979 4.654 1.00 33.64 102 ARG B CA 1
ATOM 756 C C . ARG A 1 123 ? -24.720 35.143 3.449 1.00 33.80 102 ARG B C 1
ATOM 757 O O . ARG A 1 123 ? -25.945 35.137 3.606 1.00 32.78 102 ARG B O 1
ATOM 765 N N . ASN A 1 124 ? -24.132 35.273 2.258 1.00 33.69 103 ASN B N 1
ATOM 766 C CA . ASN A 1 124 ? -24.896 35.388 1.010 1.00 34.59 103 ASN B CA 1
ATOM 767 C C . ASN A 1 124 ? -25.778 34.168 0.768 1.00 32.71 103 ASN B C 1
ATOM 768 O O . ASN A 1 124 ? -26.948 34.304 0.416 1.00 32.63 103 ASN B O 1
ATOM 773 N N . VAL A 1 125 ? -25.202 32.983 0.959 1.00 32.00 104 VAL B N 1
ATOM 774 C CA . VAL A 1 125 ? -25.940 31.727 0.848 1.00 31.14 104 VAL B CA 1
ATOM 775 C C . VAL A 1 125 ? -27.167 31.729 1.773 1.00 31.24 104 VAL B C 1
ATOM 776 O O . VAL A 1 125 ? -28.260 31.348 1.348 1.00 31.62 104 VAL B O 1
ATOM 780 N N . THR A 1 126 ? -26.997 32.178 3.021 1.00 31.02 105 THR B N 1
ATOM 781 C CA . THR A 1 126 ? -28.118 32.191 3.974 1.00 31.02 105 THR B CA 1
ATOM 782 C C . THR A 1 126 ? -29.153 33.243 3.595 1.00 32.19 105 THR B C 1
ATOM 783 O O . THR A 1 126 ? -30.360 33.006 3.718 1.00 31.80 105 THR B O 1
ATOM 787 N N . GLU A 1 127 ? -28.666 34.397 3.141 1.00 33.89 106 GLU B N 1
ATOM 788 C CA . GLU A 1 127 ? -29.530 35.491 2.714 1.00 36.69 106 GLU B CA 1
ATOM 789 C C . GLU A 1 127 ? -30.421 35.063 1.542 1.00 36.74 106 GLU B C 1
ATOM 790 O O . GLU A 1 127 ? -31.626 35.333 1.546 1.00 36.75 106 GLU B O 1
ATOM 796 N N . ASN A 1 128 ? -29.836 34.371 0.564 1.00 36.61 107 ASN B N 1
ATOM 797 C CA . ASN A 1 128 ? -30.605 33.876 -0.583 1.00 37.28 107 ASN B CA 1
ATOM 798 C C . ASN A 1 128 ? -31.476 32.667 -0.255 1.00 36.98 107 ASN B C 1
ATOM 799 O O . ASN A 1 128 ? -32.325 32.269 -1.057 1.00 36.63 107 ASN B O 1
ATOM 804 N N . ASN A 1 129 ? -31.260 32.089 0.928 1.00 36.08 108 ASN B N 1
ATOM 805 C CA . ASN A 1 129 ? -32.135 31.050 1.468 1.00 35.95 108 ASN B CA 1
ATOM 806 C C . ASN A 1 129 ? -33.166 31.658 2.430 1.00 36.83 108 ASN B C 1
ATOM 807 O O . ASN A 1 129 ? -33.810 30.950 3.215 1.00 37.35 108 ASN B O 1
ATOM 812 N N . ASP A 1 130 ? -33.297 32.984 2.357 1.00 38.06 109 ASP B N 1
ATOM 813 C CA . ASP A 1 130 ? -34.330 33.756 3.055 1.00 38.56 109 ASP B CA 1
ATOM 814 C C . ASP A 1 130 ? -34.149 33.775 4.579 1.00 37.41 109 ASP B C 1
ATOM 815 O O . ASP A 1 130 ? -35.110 33.959 5.333 1.00 35.79 109 ASP B O 1
ATOM 820 N N . ALA A 1 131 ? -32.910 33.605 5.028 1.00 35.40 110 ALA B N 1
ATOM 821 C CA . ALA A 1 131 ? -32.622 33.605 6.460 1.00 34.79 110 ALA B CA 1
ATOM 822 C C . ALA A 1 131 ? -31.212 34.121 6.746 1.00 34.12 110 ALA B C 1
ATOM 823 O O . ALA A 1 131 ? -30.359 33.369 7.222 1.00 33.89 110 ALA B O 1
ATOM 825 N N . ALA A 1 132 ? -30.969 35.395 6.436 1.00 34.00 111 ALA B N 1
ATOM 826 C CA . ALA A 1 132 ? -29.666 36.019 6.671 1.00 34.57 111 ALA B CA 1
ATOM 827 C C . ALA A 1 132 ? -29.231 35.809 8.122 1.00 33.93 111 ALA B C 1
ATOM 828 O O . ALA A 1 132 ? -29.982 36.108 9.049 1.00 35.09 111 ALA B O 1
ATOM 830 N N . THR A 1 133 ? -28.022 35.285 8.303 1.00 33.47 112 THR B N 1
ATOM 831 C CA . THR A 1 133 ? -27.521 34.896 9.618 1.00 32.96 112 THR B CA 1
ATOM 832 C C . THR A 1 133 ? -26.119 35.451 9.812 1.00 31.86 112 THR B C 1
ATOM 833 O O . THR A 1 133 ? -25.313 35.391 8.883 1.00 31.52 112 THR B O 1
ATOM 837 N N . PRO A 1 134 ? -25.810 35.969 11.018 1.00 30.98 113 PRO B N 1
ATOM 838 C CA . PRO A 1 134 ? -24.397 36.275 11.271 1.00 30.56 113 PRO B CA 1
ATOM 839 C C . PRO A 1 134 ? -23.548 35.008 11.189 1.00 29.26 113 PRO B C 1
ATOM 840 O O . PRO A 1 134 ? -23.915 33.960 11.742 1.00 28.08 113 PRO B O 1
ATOM 844 N N . ILE A 1 135 ? -22.439 35.115 10.467 1.00 28.61 114 ILE B N 1
ATOM 845 C CA . ILE A 1 135 ? -21.548 33.998 10.204 1.00 28.14 114 ILE B CA 1
ATOM 846 C C . ILE A 1 135 ? -20.249 34.239 10.959 1.00 27.92 114 ILE B C 1
ATOM 847 O O . ILE A 1 135 ? -19.695 35.339 10.912 1.00 29.22 114 ILE B O 1
ATOM 852 N N . ILE A 1 136 ? -19.794 33.222 11.680 1.00 27.49 115 ILE B N 1
ATOM 853 C CA . ILE A 1 136 ? -18.504 33.264 12.363 1.00 27.74 115 ILE B CA 1
ATOM 854 C C . ILE A 1 136 ? -17.682 32.103 11.817 1.00 27.42 115 ILE B C 1
ATOM 855 O O . ILE A 1 136 ? -18.209 31.013 11.610 1.00 27.76 115 ILE B O 1
ATOM 860 N N . THR A 1 137 ? -16.412 32.353 11.525 1.00 27.31 116 THR B N 1
ATOM 861 C CA . THR A 1 137 ? -15.468 31.263 11.319 1.00 26.92 116 THR B CA 1
ATOM 862 C C . THR A 1 137 ? -14.528 31.233 12.521 1.00 26.61 116 THR B C 1
ATOM 863 O O . THR A 1 137 ? -14.223 32.281 13.090 1.00 26.95 116 THR B O 1
ATOM 867 N N . SER A 1 138 ? -14.094 30.034 12.901 1.00 27.06 117 SER B N 1
ATOM 868 C CA . SER A 1 138 ? -13.087 29.835 13.951 1.00 28.01 117 SER B CA 1
ATOM 869 C C . SER A 1 138 ? -11.829 30.651 13.698 1.00 28.21 117 SER B C 1
ATOM 870 O O . SER A 1 138 ? -11.258 31.236 14.624 1.00 28.09 117 SER B O 1
ATOM 873 N N . ALA A 1 139 ? -11.394 30.656 12.440 1.00 27.72 118 ALA B N 1
ATOM 874 C CA . ALA A 1 139 ? -10.188 31.368 12.034 1.00 28.32 118 ALA B CA 1
ATOM 875 C C . ALA A 1 139 ? -10.325 32.856 12.306 1.00 28.13 118 ALA B C 1
ATOM 876 O O . ALA A 1 139 ? -9.456 33.453 12.941 1.00 28.76 118 ALA B O 1
ATOM 878 N N . GLY A 1 140 ? -11.429 33.439 11.844 1.00 28.56 119 GLY B N 1
ATOM 879 C CA . GLY A 1 140 ? -11.702 34.861 12.029 1.00 28.89 119 GLY B CA 1
ATOM 880 C C . GLY A 1 140 ? -11.919 35.211 13.490 1.00 29.15 119 GLY B C 1
ATOM 881 O O . GLY A 1 140 ? -11.451 36.248 13.965 1.00 29.53 119 GLY B O 1
ATOM 882 N N . ALA A 1 141 ? -12.630 34.337 14.198 1.00 28.68 120 ALA B N 1
ATOM 883 C CA . ALA A 1 141 ? -12.906 34.517 15.619 1.00 28.38 120 ALA B CA 1
ATOM 884 C C . ALA A 1 141 ? -11.611 34.585 16.414 1.00 28.63 120 ALA B C 1
ATOM 885 O O . ALA A 1 141 ? -11.464 35.446 17.282 1.00 29.18 120 ALA B O 1
ATOM 887 N N . LEU A 1 142 ? -10.675 33.683 16.107 1.00 29.50 121 LEU B N 1
ATOM 888 C CA . LEU A 1 142 ? -9.381 33.660 16.779 1.00 30.59 121 LEU B CA 1
ATOM 889 C C . LEU A 1 142 ? -8.646 34.983 16.594 1.00 31.91 121 LEU B C 1
ATOM 890 O O . LEU A 1 142 ? -8.170 35.571 17.572 1.00 31.66 121 LEU B O 1
ATOM 895 N N . ILE A 1 143 ? -8.568 35.453 15.348 1.00 32.42 122 ILE B N 1
ATOM 896 C CA . ILE A 1 143 ? -7.935 36.740 15.055 1.00 33.54 122 ILE B CA 1
ATOM 897 C C . ILE A 1 143 ? -8.647 37.886 15.777 1.00 33.66 122 ILE B C 1
ATOM 898 O O . ILE A 1 143 ? -7.995 38.705 16.431 1.00 34.14 122 ILE B O 1
ATOM 903 N N . ASP A 1 144 ? -9.975 37.931 15.676 1.00 33.39 123 ASP B N 1
ATOM 904 C CA . ASP A 1 144 ? -10.757 38.967 16.356 1.00 33.96 123 ASP B CA 1
ATOM 905 C C . ASP A 1 144 ? -10.613 38.906 17.881 1.00 33.01 123 ASP B C 1
ATOM 906 O O . ASP A 1 144 ? -10.537 39.944 18.538 1.00 33.98 123 ASP B O 1
ATOM 911 N N . GLY A 1 145 ? -10.569 37.693 18.430 1.00 32.13 124 GLY B N 1
ATOM 912 C CA . GLY A 1 145 ? -10.400 37.499 19.872 1.00 31.43 124 GLY B CA 1
ATOM 913 C C . GLY A 1 145 ? -9.042 37.969 20.358 1.00 31.99 124 GLY B C 1
ATOM 914 O O . GLY A 1 145 ? -8.930 38.590 21.422 1.00 32.02 124 GLY B O 1
ATOM 915 N N . ILE A 1 146 ? -8.004 37.670 19.582 1.00 31.81 125 ILE B N 1
ATOM 916 C CA . ILE A 1 146 ? -6.653 38.141 19.895 1.00 32.40 125 ILE B CA 1
ATOM 917 C C . ILE A 1 146 ? -6.608 39.674 19.886 1.00 33.77 125 ILE B C 1
ATOM 918 O O . ILE A 1 146 ? -6.069 40.284 20.811 1.00 33.65 125 ILE B O 1
ATOM 923 N N . ARG A 1 147 ? -7.185 40.289 18.854 1.00 34.59 126 ARG B N 1
ATOM 924 C CA . ARG A 1 147 ? -7.255 41.750 18.781 1.00 36.79 126 ARG B CA 1
ATOM 925 C C . ARG A 1 147 ? -8.064 42.340 19.944 1.00 37.08 126 ARG B C 1
ATOM 926 O O . ARG A 1 147 ? -7.667 43.345 20.522 1.00 37.94 126 ARG B O 1
ATOM 934 N N . ALA A 1 148 ? -9.183 41.704 20.292 1.00 36.69 127 ALA B N 1
ATOM 935 C CA . ALA A 1 148 ? -10.022 42.152 21.417 1.00 36.96 127 ALA B CA 1
ATOM 936 C C . ALA A 1 148 ? -9.246 42.153 22.729 1.00 37.18 127 ALA B C 1
ATOM 937 O O . ALA A 1 148 ? -9.413 43.042 23.563 1.00 37.37 127 ALA B O 1
ATOM 939 N N . LEU A 1 149 ? -8.393 41.148 22.900 1.00 37.36 128 LEU B N 1
ATOM 940 C CA . LEU A 1 149 ? -7.492 41.079 24.045 1.00 38.17 128 LEU B CA 1
ATOM 941 C C . LEU A 1 149 ? -6.416 42.167 24.008 1.00 40.01 128 LEU B C 1
ATOM 942 O O . LEU A 1 149 ? -5.786 42.463 25.028 1.00 40.08 128 LEU B O 1
ATOM 947 N N . GLY A 1 150 ? -6.204 42.758 22.832 1.00 41.14 129 GLY B N 1
ATOM 948 C CA . GLY A 1 150 ? -5.119 43.721 22.640 1.00 41.44 129 GLY B CA 1
ATOM 949 C C . GLY A 1 150 ? -3.761 43.040 22.605 1.00 41.79 129 GLY B C 1
ATOM 950 O O . GLY A 1 150 ? -2.729 43.695 22.734 1.00 42.79 129 GLY B O 1
ATOM 951 N N . ALA A 1 151 ? -3.766 41.720 22.429 1.00 40.71 130 ALA B N 1
ATOM 952 C CA . ALA A 1 151 ? -2.541 40.937 22.354 1.00 41.29 130 ALA B CA 1
ATOM 953 C C . ALA A 1 151 ? -1.838 41.166 21.011 1.00 42.40 130 ALA B C 1
ATOM 954 O O . ALA A 1 151 ? -2.468 41.124 19.957 1.00 43.23 130 ALA B O 1
ATOM 956 N N . LYS A 1 152 ? -0.536 41.428 21.068 1.00 43.45 131 LYS B N 1
ATOM 957 C CA . LYS A 1 152 ? 0.256 41.746 19.879 1.00 44.93 131 LYS B CA 1
ATOM 958 C C . LYS A 1 152 ? 1.120 40.573 19.439 1.00 44.03 131 LYS B C 1
ATOM 959 O O . LYS A 1 152 ? 1.498 40.460 18.267 1.00 42.94 131 LYS B O 1
ATOM 965 N N . ARG A 1 153 ? 1.437 39.716 20.402 1.00 43.06 132 ARG B N 1
ATOM 966 C CA . ARG A 1 153 ? 2.307 38.582 20.193 1.00 43.16 132 ARG B CA 1
ATOM 967 C C . ARG A 1 153 ? 1.649 37.398 20.887 1.00 41.59 132 ARG B C 1
ATOM 968 O O . ARG A 1 153 ? 1.051 37.543 21.955 1.00 41.13 132 ARG B O 1
ATOM 976 N N . VAL A 1 154 ? 1.772 36.229 20.279 1.00 39.62 133 VAL B N 1
ATOM 977 C CA . VAL A 1 154 ? 1.018 35.070 20.708 1.00 38.19 133 VAL B CA 1
ATOM 978 C C . VAL A 1 154 ? 1.876 33.806 20.628 1.00 37.49 133 VAL B C 1
ATOM 979 O O . VAL A 1 154 ? 2.740 33.684 19.759 1.00 37.45 133 VAL B O 1
ATOM 983 N N . ALA A 1 155 ? 1.674 32.893 21.573 1.00 35.39 134 ALA B N 1
ATOM 984 C CA . ALA A 1 155 ? 2.224 31.550 21.458 1.00 34.44 134 ALA B CA 1
ATOM 985 C C . ALA A 1 155 ? 1.082 30.625 21.067 1.00 33.45 134 ALA B C 1
ATOM 986 O O . ALA A 1 155 ? -0.063 30.874 21.432 1.00 32.76 134 ALA B O 1
ATOM 988 N N . VAL A 1 156 ? 1.385 29.573 20.309 1.00 33.20 135 VAL B N 1
ATOM 989 C CA . VAL A 1 156 ? 0.343 28.755 19.675 1.00 32.18 135 VAL B CA 1
ATOM 990 C C . VAL A 1 156 ? 0.646 27.266 19.756 1.00 31.76 135 VAL B C 1
ATOM 991 O O . VAL A 1 156 ? 1.722 26.826 19.361 1.00 33.56 135 VAL B O 1
ATOM 995 N N . VAL A 1 157 ? -0.313 26.488 20.245 1.00 29.90 136 VAL B N 1
ATOM 996 C CA . VAL A 1 157 ? -0.223 25.032 20.169 1.00 29.58 136 VAL B CA 1
ATOM 997 C C . VAL A 1 157 ? -1.226 24.533 19.128 1.00 29.23 136 VAL B C 1
ATOM 998 O O . VAL A 1 157 ? -2.365 24.999 19.091 1.00 28.31 136 VAL B O 1
ATOM 1002 N N . THR A 1 158 ? -0.797 23.601 18.280 1.00 29.51 137 THR B N 1
ATOM 1003 C CA . THR A 1 158 ? -1.692 22.963 17.309 1.00 29.71 137 THR B CA 1
ATOM 1004 C C . THR A 1 158 ? -1.488 21.445 17.328 1.00 29.78 137 THR B C 1
ATOM 1005 O O . THR A 1 158 ? -0.457 20.969 17.806 1.00 30.69 137 THR B O 1
ATOM 1009 N N . PRO A 1 159 ? -2.467 20.676 16.810 1.00 29.70 138 PRO B N 1
ATOM 1010 C CA . PRO A 1 159 ? -2.273 19.241 16.656 1.00 30.32 138 PRO B CA 1
ATOM 1011 C C . PRO A 1 159 ? -1.834 18.831 15.246 1.00 30.65 138 PRO B C 1
ATOM 1012 O O . PRO A 1 159 ? -1.578 17.648 15.005 1.00 31.75 138 PRO B O 1
ATOM 1016 N N . TYR A 1 160 ? -1.739 19.802 14.343 1.00 30.62 139 TYR B N 1
ATOM 1017 C CA . TYR A 1 160 ? -1.534 19.533 12.922 1.00 31.55 139 TYR B CA 1
ATOM 1018 C C . TYR A 1 160 ? -0.130 19.049 12.589 1.00 32.59 139 TYR B C 1
ATOM 1019 O O . TYR A 1 160 ? 0.816 19.247 13.357 1.00 32.16 139 TYR B O 1
ATOM 1028 N N . MET A 1 161 ? -0.018 18.433 11.414 1.00 33.35 140 MET B N 1
ATOM 1029 C CA . MET A 1 161 ? 1.266 18.224 10.752 1.00 34.03 140 MET B CA 1
ATOM 1030 C C . MET A 1 161 ? 1.976 19.565 10.559 1.00 34.10 140 MET B C 1
ATOM 1031 O O . MET A 1 161 ? 1.336 20.619 10.501 1.00 34.08 140 MET B O 1
ATOM 1036 N N . LYS A 1 162 ? 3.299 19.517 10.462 1.00 35.31 141 LYS B N 1
ATOM 1037 C CA . LYS A 1 162 ? 4.144 20.718 10.471 1.00 36.15 141 LYS B CA 1
ATOM 1038 C C . LYS A 1 162 ? 3.838 21.747 9.364 1.00 35.36 141 LYS B C 1
ATOM 1039 O O . LYS A 1 162 ? 3.774 22.940 9.659 1.00 34.22 141 LYS B O 1
ATOM 1045 N N . PRO A 1 163 ? 3.649 21.295 8.100 1.00 35.69 142 PRO B N 1
ATOM 1046 C CA . PRO A 1 163 ? 3.331 22.236 7.002 1.00 36.07 142 PRO B CA 1
ATOM 1047 C C . PRO A 1 163 ? 2.052 23.043 7.244 1.00 35.41 142 PRO B C 1
ATOM 1048 O O . PRO A 1 163 ? 2.023 24.249 7.005 1.00 34.64 142 PRO B O 1
ATOM 1052 N N . LEU A 1 164 ? 1.008 22.359 7.701 1.00 35.24 143 LEU B N 1
ATOM 1053 C CA . LEU A 1 164 ? -0.271 22.990 8.042 1.00 34.92 143 LEU B CA 1
ATOM 1054 C C . LEU A 1 164 ? -0.118 23.998 9.174 1.00 35.01 143 LEU B C 1
ATOM 1055 O O . LEU A 1 164 ? -0.671 25.096 9.101 1.00 35.23 143 LEU B O 1
ATOM 1060 N N . THR A 1 165 ? 0.641 23.624 10.209 1.00 34.87 144 THR B N 1
ATOM 1061 C CA . THR A 1 165 ? 0.935 24.523 11.330 1.00 35.04 144 THR B CA 1
ATOM 1062 C C . THR A 1 165 ? 1.634 25.797 10.838 1.00 36.10 144 THR B C 1
ATOM 1063 O O . THR A 1 165 ? 1.331 26.908 11.294 1.00 34.96 144 THR B O 1
ATOM 1067 N N . GLU A 1 166 ? 2.557 25.620 9.893 1.00 38.68 145 GLU B N 1
ATOM 1068 C CA . GLU A 1 166 ? 3.282 26.732 9.283 1.00 40.84 145 GLU B CA 1
ATOM 1069 C C . GLU A 1 166 ? 2.330 27.707 8.612 1.00 38.57 145 GLU B C 1
ATOM 1070 O O . GLU A 1 166 ? 2.454 28.914 8.785 1.00 38.10 145 GLU B O 1
ATOM 1076 N N . LEU A 1 167 ? 1.386 27.170 7.838 1.00 37.97 146 LEU B N 1
ATOM 1077 C CA . LEU A 1 167 ? 0.359 27.979 7.178 1.00 37.05 146 LEU B CA 1
ATOM 1078 C C . LEU A 1 167 ? -0.419 28.815 8.184 1.00 34.88 146 LEU B C 1
ATOM 1079 O O . LEU A 1 167 ? -0.664 29.997 7.951 1.00 34.63 146 LEU B O 1
ATOM 1084 N N . VAL A 1 168 ? -0.805 28.190 9.296 1.00 33.40 147 VAL B N 1
ATOM 1085 C CA . VAL A 1 168 ? -1.600 28.850 10.335 1.00 31.85 147 VAL B CA 1
ATOM 1086 C C . VAL A 1 168 ? -0.820 30.003 10.951 1.00 31.97 147 VAL B C 1
ATOM 1087 O O . VAL A 1 168 ? -1.323 31.130 11.032 1.00 31.93 147 VAL B O 1
ATOM 1091 N N . VAL A 1 169 ? 0.414 29.722 11.360 1.00 33.31 148 VAL B N 1
ATOM 1092 C CA . VAL A 1 169 ? 1.297 30.742 11.930 1.00 34.79 148 VAL B CA 1
ATOM 1093 C C . VAL A 1 169 ? 1.512 31.895 10.941 1.00 35.29 148 VAL B C 1
ATOM 1094 O O . VAL A 1 169 ? 1.418 33.062 11.321 1.00 34.54 148 VAL B O 1
ATOM 1098 N N . ASP A 1 170 ? 1.754 31.563 9.672 1.00 36.31 149 ASP B N 1
ATOM 1099 C CA . ASP A 1 170 ? 1.912 32.584 8.630 1.00 37.75 149 ASP B CA 1
ATOM 1100 C C . ASP A 1 170 ? 0.631 33.394 8.394 1.00 35.99 149 ASP B C 1
ATOM 1101 O O . ASP A 1 170 ? 0.698 34.598 8.139 1.00 35.41 149 ASP B O 1
ATOM 1106 N N . TYR A 1 171 ? -0.526 32.735 8.500 1.00 34.51 150 TYR B N 1
ATOM 1107 C CA . TYR A 1 171 ? -1.822 33.416 8.383 1.00 33.07 150 TYR B CA 1
ATOM 1108 C C . TYR A 1 171 ? -1.995 34.446 9.504 1.00 32.87 150 TYR B C 1
ATOM 1109 O O . TYR A 1 171 ? -2.411 35.591 9.262 1.00 33.04 150 TYR B O 1
ATOM 1118 N N . ILE A 1 172 ? -1.664 34.036 10.726 1.00 32.63 151 ILE B N 1
ATOM 1119 C CA . ILE A 1 172 ? -1.772 34.901 11.900 1.00 32.58 151 ILE B CA 1
ATOM 1120 C C . ILE A 1 172 ? -0.811 36.092 11.789 1.00 33.48 151 ILE B C 1
ATOM 1121 O O . ILE A 1 172 ? -1.193 37.241 12.039 1.00 33.09 151 ILE B O 1
ATOM 1126 N N . ARG A 1 173 ? 0.428 35.807 11.395 1.00 34.45 152 ARG B N 1
ATOM 1127 C CA . ARG A 1 173 ? 1.423 36.847 11.154 1.00 35.95 152 ARG B CA 1
ATOM 1128 C C . ARG A 1 173 ? 0.950 37.832 10.085 1.00 35.95 152 ARG B C 1
ATOM 1129 O O . ARG A 1 173 ? 1.099 39.042 10.247 1.00 36.71 152 ARG B O 1
ATOM 1137 N N . HIS A 1 174 ? 0.354 37.308 9.012 1.00 36.65 153 HIS B N 1
ATOM 1138 C CA . HIS A 1 174 ? -0.185 38.141 7.933 1.00 37.28 153 HIS B CA 1
ATOM 1139 C C . HIS A 1 174 ? -1.272 39.055 8.427 1.00 38.29 153 HIS B C 1
ATOM 1140 O O . HIS A 1 174 ? -1.434 40.178 7.929 1.00 38.90 153 HIS B O 1
ATOM 1147 N N . GLU A 1 175 ? -2.030 38.588 9.418 1.00 37.45 154 GLU B N 1
ATOM 1148 C CA . GLU A 1 175 ? -3.093 39.404 10.004 1.00 38.00 154 GLU B CA 1
ATOM 1149 C C . GLU A 1 175 ? -2.548 40.433 10.999 1.00 38.70 154 GLU B C 1
ATOM 1150 O O . GLU A 1 175 ? -3.310 41.149 11.639 1.00 39.55 154 GLU B O 1
ATOM 1156 N N . GLY A 1 176 ? -1.225 40.507 11.114 1.00 39.28 155 GLY B N 1
ATOM 1157 C CA . GLY A 1 176 ? -0.580 41.537 11.923 1.00 40.30 155 GLY B CA 1
ATOM 1158 C C . GLY A 1 176 ? -0.381 41.148 13.372 1.00 39.68 155 GLY B C 1
ATOM 1159 O O . GLY A 1 176 ? -0.204 42.007 14.223 1.00 40.49 155 GLY B O 1
ATOM 1160 N N . ILE A 1 177 ? -0.419 39.850 13.648 1.00 39.60 156 ILE B N 1
ATOM 1161 C CA . ILE A 1 177 ? -0.221 39.338 15.004 1.00 38.66 156 ILE B CA 1
ATOM 1162 C C . ILE A 1 177 ? 1.055 38.516 15.016 1.00 38.70 156 ILE B C 1
ATOM 1163 O O . ILE A 1 177 ? 1.162 37.504 14.322 1.00 38.04 156 ILE B O 1
ATOM 1168 N N . GLU A 1 178 ? 2.025 38.953 15.810 1.00 40.48 157 GLU B N 1
ATOM 1169 C CA . GLU A 1 178 ? 3.286 38.228 15.941 1.00 40.86 157 GLU B CA 1
ATOM 1170 C C . GLU A 1 178 ? 3.077 36.853 16.552 1.00 39.50 157 GLU B C 1
ATOM 1171 O O . GLU A 1 178 ? 2.210 36.670 17.406 1.00 38.74 157 GLU B O 1
ATOM 1177 N N . VAL A 1 179 ? 3.861 35.884 16.092 1.00 38.64 158 VAL B N 1
ATOM 1178 C CA . VAL A 1 179 ? 3.876 34.564 16.700 1.00 37.99 158 VAL B CA 1
ATOM 1179 C C . VAL A 1 179 ? 5.275 34.277 17.231 1.00 39.52 158 VAL B C 1
ATOM 1180 O O . VAL A 1 179 ? 6.254 34.307 16.482 0.50 38.29 158 VAL B O 1
ATOM 1184 N N . GLY A 1 180 ? 5.353 34.018 18.536 1.00 40.22 159 GLY B N 1
ATOM 1185 C CA . GLY A 1 180 ? 6.577 33.528 19.160 1.00 41.60 159 GLY B CA 1
ATOM 1186 C C . GLY A 1 180 ? 6.641 32.018 19.062 1.00 42.23 159 GLY B C 1
ATOM 1187 O O . GLY A 1 180 ? 6.475 31.447 17.984 1.00 43.50 159 GLY B O 1
ATOM 1188 N N . ASP A 1 181 ? 6.876 31.366 20.193 1.00 42.95 160 ASP B N 1
ATOM 1189 C CA . ASP A 1 181 ? 6.914 29.913 20.247 1.00 42.92 160 ASP B CA 1
ATOM 1190 C C . ASP A 1 181 ? 5.622 29.293 19.733 1.00 41.45 160 ASP B C 1
ATOM 1191 O O . ASP A 1 181 ? 4.531 29.802 19.991 1.00 39.18 160 ASP B O 1
ATOM 1196 N N . TYR A 1 182 ? 5.758 28.202 18.990 1.00 40.34 161 TYR B N 1
ATOM 1197 C CA . TYR A 1 182 ? 4.613 27.395 18.617 1.00 40.25 161 TYR B CA 1
ATOM 1198 C C . TYR A 1 182 ? 4.996 25.928 18.608 1.00 40.98 161 TYR B C 1
ATOM 1199 O O . TYR A 1 182 ? 6.166 25.590 18.410 1.00 42.09 161 TYR B O 1
ATOM 1208 N N . ARG A 1 183 ? 4.013 25.067 18.857 1.00 41.64 162 ARG B N 1
ATOM 1209 C CA . ARG A 1 183 ? 4.217 23.618 18.846 1.00 43.19 162 ARG B CA 1
ATOM 1210 C C . ARG A 1 183 ? 3.170 2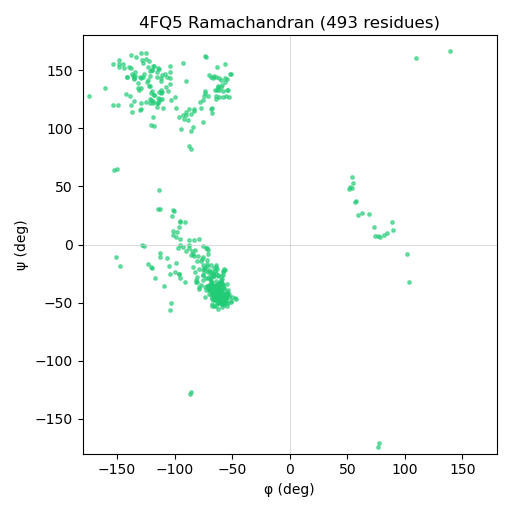2.944 17.982 1.00 42.03 162 ARG B C 1
ATOM 1211 O O . ARG A 1 183 ? 2.015 23.357 17.965 1.00 41.11 162 ARG B O 1
ATOM 1219 N N . ALA A 1 184 ? 3.585 21.894 17.282 1.00 41.29 163 ALA B N 1
ATOM 1220 C CA . ALA A 1 184 ? 2.703 21.109 16.438 1.00 39.43 163 ALA B CA 1
ATOM 1221 C C . ALA A 1 184 ? 2.791 19.653 16.865 1.00 39.52 163 ALA B C 1
ATOM 1222 O O . ALA A 1 184 ? 3.877 19.071 16.859 1.00 40.50 163 ALA B O 1
ATOM 1224 N N . LEU A 1 185 ? 1.657 19.062 17.234 1.00 36.75 164 LEU B N 1
ATOM 1225 C CA . LEU A 1 185 ? 1.645 17.678 17.717 1.00 35.80 164 LEU B CA 1
ATOM 1226 C C . LEU A 1 185 ? 1.758 16.645 16.598 1.00 35.41 164 LEU B C 1
ATOM 1227 O O . LEU A 1 185 ? 2.023 15.475 16.862 1.00 34.79 164 LEU B O 1
ATOM 1232 N N . GLU A 1 186 ? 1.550 17.088 15.358 1.00 35.43 165 GLU B N 1
ATOM 1233 C CA . GLU A 1 186 ? 1.670 16.240 14.166 1.00 35.69 165 GLU B CA 1
ATOM 1234 C C . GLU A 1 186 ? 0.804 14.993 14.228 1.00 35.11 165 GLU B C 1
ATOM 1235 O O . GLU A 1 186 ? 1.292 13.880 14.042 1.00 35.11 165 GLU B O 1
ATOM 1241 N N . ILE A 1 187 ? -0.484 15.194 14.497 1.00 33.93 166 ILE B N 1
ATOM 1242 C CA . ILE A 1 187 ? -1.467 14.118 14.520 1.00 33.71 166 ILE B CA 1
ATOM 1243 C C . ILE A 1 187 ? -2.503 14.438 13.442 1.00 33.63 166 ILE B C 1
ATOM 1244 O O . ILE A 1 187 ? -3.270 15.393 13.585 1.00 33.63 166 ILE B O 1
ATOM 1249 N N . SER A 1 188 ? -2.515 13.660 12.362 1.00 33.47 167 SER B N 1
ATOM 1250 C CA . SER A 1 188 ? -3.382 13.958 11.214 1.00 33.59 167 SER B CA 1
ATOM 1251 C C . SER A 1 188 ? -4.707 13.192 11.240 1.00 33.48 167 SER B C 1
ATOM 1252 O O . SER A 1 188 ? -5.695 13.635 10.644 1.00 33.93 167 SER B O 1
ATOM 1255 N N . ASP A 1 189 ? -4.721 12.041 11.911 1.00 33.32 168 ASP B N 1
ATOM 1256 C CA . ASP A 1 189 ? -5.959 11.305 12.143 1.00 34.26 168 ASP B CA 1
ATOM 1257 C C . ASP A 1 189 ? -6.828 12.121 13.099 1.00 33.39 168 ASP B C 1
ATOM 1258 O O . ASP A 1 189 ? -6.469 12.309 14.259 1.00 33.27 168 ASP B O 1
ATOM 1263 N N . ASN A 1 190 ? -7.961 12.607 12.603 1.00 32.61 169 ASN B N 1
ATOM 1264 C CA . ASN A 1 190 ? -8.767 13.560 13.361 1.00 32.33 169 ASN B CA 1
ATOM 1265 C C . ASN A 1 190 ? -9.412 12.953 14.606 1.00 32.01 169 ASN B C 1
ATOM 1266 O O . ASN A 1 190 ? -9.583 13.636 15.611 1.00 31.18 169 ASN B O 1
ATOM 1271 N N . LEU A 1 191 ? -9.744 11.667 14.542 1.00 32.88 170 LEU B N 1
ATOM 1272 C CA . LEU A 1 191 ? -10.196 10.944 15.730 1.00 33.53 170 LEU B CA 1
ATOM 1273 C C . LEU A 1 191 ? -9.076 10.758 16.763 1.00 33.83 170 LEU B C 1
ATOM 1274 O O . LEU A 1 191 ? -9.330 10.788 17.970 1.00 34.71 170 LEU B O 1
ATOM 1279 N N . ALA A 1 192 ? -7.838 10.591 16.299 1.00 33.76 171 ALA B N 1
ATOM 1280 C CA . ALA A 1 192 ? -6.696 10.563 17.216 1.00 33.20 171 ALA B CA 1
ATOM 1281 C C . ALA A 1 192 ? -6.462 11.935 17.861 1.00 32.55 171 ALA B C 1
ATOM 1282 O O . ALA A 1 192 ? -6.066 12.013 19.025 1.00 32.59 171 ALA B O 1
ATOM 1284 N N . VAL A 1 193 ? -6.731 13.013 17.118 1.00 31.58 172 VAL B N 1
ATOM 1285 C CA . VAL A 1 193 ? -6.627 14.373 17.672 1.00 30.38 172 VAL B CA 1
ATOM 1286 C C . VAL A 1 193 ? -7.595 14.541 18.853 1.00 30.58 172 VAL B C 1
ATOM 1287 O O . VAL A 1 193 ? -7.228 15.106 19.892 1.00 30.37 172 VAL B O 1
ATOM 1291 N N . ALA A 1 194 ? -8.819 14.036 18.695 1.00 30.10 173 ALA B N 1
ATOM 1292 C CA . ALA A 1 194 ? -9.818 14.057 19.770 1.00 30.91 173 ALA B CA 1
ATOM 1293 C C . ALA A 1 194 ? -9.384 13.261 21.001 1.00 31.39 173 ALA B C 1
ATOM 1294 O O . ALA A 1 194 ? -9.810 13.559 22.116 1.00 31.55 173 ALA B O 1
ATOM 1296 N N . ALA A 1 195 ? -8.531 12.259 20.794 1.00 32.87 174 ALA B N 1
ATOM 1297 C CA . ALA A 1 195 ? -8.094 11.374 21.874 1.00 34.21 174 ALA B CA 1
ATOM 1298 C C . ALA A 1 195 ? -6.921 11.940 22.680 1.00 34.30 174 ALA B C 1
ATOM 1299 O O . ALA A 1 195 ? -6.556 11.375 23.711 1.00 35.81 174 ALA B O 1
ATOM 1301 N N . HIS A 1 196 ? -6.341 13.047 22.214 1.00 33.23 175 HIS B N 1
ATOM 1302 C CA . HIS A 1 196 ? -5.223 13.689 22.909 1.00 33.27 175 HIS B CA 1
ATOM 1303 C C . HIS A 1 196 ? -5.649 14.193 24.259 1.00 33.42 175 HIS B C 1
ATOM 1304 O O . HIS A 1 196 ? -6.614 14.960 24.377 1.00 32.39 175 HIS B O 1
ATOM 1311 N N . ASP A 1 197 ? -4.921 13.765 25.285 1.00 33.60 176 ASP B N 1
ATOM 1312 C CA . ASP A 1 197 ? -5.235 14.111 26.669 1.00 34.09 176 ASP B CA 1
ATOM 1313 C C . ASP A 1 197 ? -4.997 15.598 26.916 1.00 33.42 176 ASP B C 1
ATOM 1314 O O . ASP A 1 197 ? -3.863 16.068 26.805 1.00 34.23 176 ASP B O 1
ATOM 1319 N N . PRO A 1 198 ? -6.066 16.353 27.248 1.00 32.77 177 PRO B N 1
ATOM 1320 C CA . PRO A 1 198 ? -5.890 17.787 27.507 1.00 33.17 177 PRO B CA 1
ATOM 1321 C C . PRO A 1 198 ? -5.004 18.091 28.722 1.00 34.51 177 PRO B C 1
ATOM 1322 O O . PRO A 1 198 ? -4.496 19.208 28.847 1.00 33.66 177 PRO B O 1
ATOM 1326 N N . MET A 1 199 ? -4.800 17.102 29.591 1.00 36.54 178 MET B N 1
ATOM 1327 C CA . MET A 1 199 ? -3.942 17.293 30.762 1.00 38.70 178 MET B CA 1
ATOM 1328 C C . MET A 1 199 ? -2.454 17.273 30.405 1.00 38.42 178 MET B C 1
ATOM 1329 O O . MET A 1 199 ? -1.615 17.654 31.219 1.00 38.42 178 MET B O 1
ATOM 1334 N N . ASN A 1 200 ? -2.138 16.848 29.181 1.00 37.70 179 ASN B N 1
ATOM 1335 C CA . ASN A 1 200 ? -0.797 16.994 28.630 1.00 37.53 179 ASN B CA 1
ATOM 1336 C C . ASN A 1 200 ? -0.465 18.443 28.291 1.00 36.22 179 ASN B C 1
ATOM 1337 O O . ASN A 1 200 ? 0.702 18.810 28.234 1.00 35.98 179 ASN B O 1
ATOM 1342 N N . LEU A 1 201 ? -1.491 19.261 28.059 1.00 35.46 180 LEU B N 1
ATOM 1343 C CA . LEU A 1 201 ? -1.286 20.612 27.531 1.00 34.83 180 LEU B CA 1
ATOM 1344 C C . LEU A 1 201 ? -0.525 21.573 28.454 1.00 35.44 180 LEU B C 1
ATOM 1345 O O . LEU A 1 201 ? 0.308 22.338 27.964 1.00 34.82 180 LEU B O 1
ATOM 1350 N N . PRO A 1 202 ? -0.805 21.549 29.780 1.00 35.12 181 PRO B N 1
ATOM 1351 C CA . PRO A 1 202 ? -0.031 22.417 30.667 1.00 35.76 181 PRO B CA 1
ATOM 1352 C C . PRO A 1 202 ? 1.489 22.179 30.596 1.00 36.38 181 PRO B C 1
ATOM 1353 O O . PRO A 1 202 ? 2.253 23.137 30.638 1.00 37.30 181 PRO B O 1
ATOM 1357 N N . GLY A 1 203 ? 1.912 20.925 30.469 1.00 36.99 182 GLY B N 1
ATOM 1358 C CA . GLY A 1 203 ? 3.335 20.591 30.388 1.00 38.16 182 GLY B CA 1
ATOM 1359 C C . GLY A 1 203 ? 3.959 20.995 29.062 1.00 38.79 182 GLY B C 1
ATOM 1360 O O . GLY A 1 203 ? 5.120 21.398 29.014 1.00 39.93 182 GLY B O 1
ATOM 1361 N N . ILE A 1 204 ? 3.188 20.873 27.983 1.00 37.63 183 ILE B N 1
ATOM 1362 C CA . ILE A 1 204 ? 3.616 21.342 26.663 1.00 37.36 183 ILE B CA 1
ATOM 1363 C C . ILE A 1 204 ? 3.842 22.852 26.698 1.00 37.02 183 ILE B C 1
ATOM 1364 O O . ILE A 1 204 ? 4.890 23.347 26.270 1.00 36.37 183 ILE B O 1
ATOM 1369 N N . ILE A 1 205 ? 2.869 23.578 27.241 1.00 36.83 184 ILE B N 1
ATOM 1370 C CA . ILE A 1 205 ? 2.952 25.035 27.334 1.00 37.09 184 ILE B CA 1
ATOM 1371 C C . ILE A 1 205 ? 4.084 25.488 28.274 1.00 38.46 184 ILE B C 1
ATOM 1372 O O . ILE A 1 205 ? 4.757 26.491 28.006 1.00 37.46 184 ILE B O 1
ATOM 1377 N N . ALA A 1 206 ? 4.303 24.730 29.349 1.00 39.66 185 ALA B N 1
ATOM 1378 C CA . ALA A 1 206 ? 5.415 24.977 30.274 1.00 41.96 185 ALA B CA 1
ATOM 1379 C C . ALA A 1 206 ? 6.782 24.882 29.584 1.00 44.01 185 ALA B C 1
ATOM 1380 O O . ALA A 1 206 ? 7.713 25.597 29.947 1.00 45.36 185 ALA B O 1
ATOM 1382 N N . SER A 1 207 ? 6.893 23.998 28.593 1.00 45.54 186 SER B N 1
ATOM 1383 C CA . SER A 1 207 ? 8.140 23.820 27.850 1.00 48.13 186 SER B CA 1
ATOM 1384 C C . SER A 1 207 ? 8.219 24.713 26.603 1.00 50.02 186 SER B C 1
ATOM 1385 O O . SER A 1 207 ? 9.003 24.455 25.688 1.00 52.78 186 SER B O 1
ATOM 1388 N N . MET A 1 208 ? 7.395 25.757 26.581 1.00 49.49 187 MET B N 1
ATOM 1389 C CA . MET A 1 208 ? 7.457 26.803 25.569 1.00 49.95 187 MET B CA 1
ATOM 1390 C C . MET A 1 208 ? 7.778 28.109 26.268 1.00 51.41 187 MET B C 1
ATOM 1391 O O . MET A 1 208 ? 7.469 28.278 27.448 1.00 51.24 187 MET B O 1
ATOM 1396 N N . ARG A 1 209 ? 8.389 29.041 25.546 1.00 53.78 188 ARG B N 1
ATOM 1397 C CA . ARG A 1 209 ? 8.617 30.370 26.091 1.00 54.80 188 ARG B CA 1
ATOM 1398 C C . ARG A 1 209 ? 7.312 31.160 26.030 1.00 54.50 188 ARG B C 1
ATOM 1399 O O . ARG A 1 209 ? 6.722 31.313 24.956 1.00 55.07 188 ARG B O 1
ATOM 1407 N N . THR A 1 210 ? 6.850 31.640 27.181 1.00 53.19 189 THR B N 1
ATOM 1408 C CA . THR A 1 210 ? 5.586 32.381 27.246 1.00 52.67 189 THR B CA 1
ATOM 1409 C C . THR A 1 210 ? 5.710 33.729 27.961 1.00 53.37 189 THR B C 1
ATOM 1410 O O . THR A 1 210 ? 4.731 34.469 28.067 1.00 53.01 189 THR B O 1
ATOM 1414 N N . ASP A 1 211 ? 6.911 34.048 28.437 1.00 54.35 190 ASP B N 1
ATOM 1415 C CA . ASP A 1 211 ? 7.167 35.340 29.074 1.00 55.71 190 ASP B CA 1
ATOM 1416 C C . ASP A 1 211 ? 7.106 36.511 28.088 1.00 55.02 190 ASP B C 1
ATOM 1417 O O . ASP A 1 211 ? 6.703 37.608 28.461 1.00 55.41 190 ASP B O 1
ATOM 1422 N N . ASP A 1 212 ? 7.502 36.269 26.838 1.00 53.95 191 ASP B N 1
ATOM 1423 C CA . ASP A 1 212 ? 7.549 37.315 25.806 1.00 54.76 191 ASP B CA 1
ATOM 1424 C C . ASP A 1 212 ? 6.281 37.354 24.943 1.00 53.43 191 ASP B C 1
ATOM 1425 O O . ASP A 1 212 ? 6.276 37.897 23.834 1.00 54.70 191 ASP B O 1
ATOM 1430 N N . VAL A 1 213 ? 5.206 36.782 25.467 1.00 49.51 192 VAL B N 1
ATOM 1431 C CA . VAL A 1 213 ? 3.970 36.607 24.721 1.00 46.84 192 VAL B CA 1
ATOM 1432 C C . VAL A 1 213 ? 2.828 37.327 25.448 1.00 45.50 192 VAL B C 1
ATOM 1433 O O . VAL A 1 213 ? 2.861 37.451 26.672 1.00 44.65 192 VAL B O 1
ATOM 1437 N N . ASP A 1 214 ? 1.841 37.827 24.704 1.00 44.02 193 ASP B N 1
ATOM 1438 C CA . ASP A 1 214 ? 0.694 38.511 25.320 1.00 42.94 193 ASP B CA 1
ATOM 1439 C C . ASP A 1 214 ? -0.476 37.570 25.631 1.00 41.53 193 ASP B C 1
ATOM 1440 O O . ASP A 1 214 ? -1.217 37.781 26.593 1.00 40.54 193 ASP B O 1
ATOM 1445 N N . ALA A 1 215 ? -0.648 36.546 24.802 1.00 39.37 194 ALA B N 1
ATOM 1446 C CA . ALA A 1 215 ? -1.700 35.559 25.004 1.00 37.59 194 ALA B CA 1
ATOM 1447 C C . ALA A 1 215 ? -1.240 34.209 24.482 1.00 36.75 194 ALA B C 1
ATOM 1448 O O . ALA A 1 215 ? -0.358 34.136 23.625 1.00 37.37 194 ALA B O 1
ATOM 1450 N N . ILE A 1 216 ? -1.830 33.145 25.018 1.00 34.26 195 ILE B N 1
ATOM 1451 C CA . ILE A 1 216 ? -1.486 31.785 24.637 1.00 32.71 195 ILE B CA 1
ATOM 1452 C C . ILE A 1 216 ? -2.694 31.160 23.955 1.00 32.22 195 ILE B C 1
ATOM 1453 O O . ILE A 1 216 ? -3.811 31.177 24.498 1.00 31.62 195 ILE B O 1
ATOM 1458 N N . VAL A 1 217 ? -2.469 30.639 22.751 1.00 30.51 196 VAL B N 1
ATOM 1459 C CA . VAL A 1 217 ? -3.485 29.885 22.038 1.00 29.74 196 VAL B CA 1
ATOM 1460 C C . VAL A 1 217 ? -3.229 28.423 22.358 1.00 29.60 196 VAL B C 1
ATOM 1461 O O . VAL A 1 217 ? -2.334 27.796 21.777 1.00 29.30 196 VAL B O 1
ATOM 1465 N N . ILE A 1 218 ? -4.007 27.898 23.304 1.00 28.42 197 ILE B N 1
ATOM 1466 C CA . ILE A 1 218 ? -3.837 26.536 23.807 1.00 28.02 197 ILE B CA 1
ATOM 1467 C C . ILE A 1 218 ? -4.218 25.482 22.760 1.00 27.87 197 ILE B C 1
ATOM 1468 O O . ILE A 1 218 ? -3.721 24.358 22.799 1.00 27.71 197 ILE B O 1
ATOM 1473 N N . SER A 1 219 ? -5.114 25.851 21.845 1.00 27.43 198 SER B N 1
ATOM 1474 C CA . SER A 1 219 ? -5.432 25.020 20.686 1.00 27.40 198 SER B CA 1
ATOM 1475 C C . SER A 1 219 ? -5.920 25.900 19.550 1.00 27.67 198 SER B C 1
ATOM 1476 O O . SER A 1 219 ? -6.918 26.620 19.698 1.00 27.25 198 SER B O 1
ATOM 1479 N N . ALA A 1 220 ? -5.202 25.857 18.428 1.00 27.39 199 ALA B N 1
ATOM 1480 C CA . ALA A 1 220 ? -5.645 26.521 17.202 1.00 27.91 199 ALA B CA 1
ATOM 1481 C C . ALA A 1 220 ? -6.700 25.664 16.521 1.00 28.09 199 ALA B C 1
ATOM 1482 O O . ALA A 1 220 ? -7.487 26.155 15.716 1.00 29.75 199 ALA B O 1
ATOM 1484 N N . ALA A 1 221 ? -6.706 24.379 16.850 1.00 28.19 200 ALA B N 1
ATOM 1485 C CA . ALA A 1 221 ? -7.663 23.439 16.295 1.00 28.71 200 ALA B CA 1
ATOM 1486 C C . ALA A 1 221 ? -8.880 23.303 17.185 1.00 29.66 200 ALA B C 1
ATOM 1487 O O . ALA A 1 221 ? -8.829 23.519 18.400 1.00 30.77 200 ALA B O 1
ATOM 1489 N N . VAL A 1 222 ? -9.966 22.894 16.558 1.00 29.45 201 VAL B N 1
ATOM 1490 C CA . VAL A 1 222 ? -11.242 22.782 17.205 1.00 29.56 201 VAL B CA 1
ATOM 1491 C C . VAL A 1 222 ? -11.516 21.323 17.609 1.00 29.10 201 VAL B C 1
ATOM 1492 O O . VAL A 1 222 ? -12.377 21.056 18.445 1.00 29.43 201 VAL B O 1
ATOM 1496 N N . GLN A 1 223 ? -10.752 20.384 17.049 1.00 27.43 202 GLN B N 1
ATOM 1497 C CA . GLN A 1 223 ? -10.861 18.976 17.451 1.00 26.89 202 GLN B CA 1
ATOM 1498 C C . GLN A 1 223 ? -10.097 18.636 18.738 1.00 26.76 202 GLN B C 1
ATOM 1499 O O . GLN A 1 223 ? -10.511 17.753 19.486 1.00 26.35 202 GLN B O 1
ATOM 1505 N N . MET A 1 224 ? -8.980 19.313 18.983 1.00 26.26 203 MET B N 1
ATOM 1506 C CA . MET A 1 224 ? -8.159 19.000 20.148 1.00 26.73 203 MET B CA 1
ATOM 1507 C C . MET A 1 224 ? -8.797 19.585 21.405 1.00 25.85 203 MET B C 1
ATOM 1508 O O . MET A 1 224 ? -8.938 20.798 21.504 1.00 25.80 203 MET B O 1
ATOM 1513 N N . PRO A 1 225 ? -9.194 18.723 22.362 1.00 26.30 204 PRO B N 1
ATOM 1514 C CA . PRO A 1 225 ? -9.813 19.212 23.600 1.00 26.04 204 PRO B CA 1
ATOM 1515 C C . PRO A 1 225 ? -8.850 20.081 24.392 1.00 26.54 204 PRO B C 1
ATOM 1516 O O . PRO A 1 225 ? -7.669 19.747 24.515 1.00 26.71 204 PRO B O 1
ATOM 1520 N N . SER A 1 226 ? -9.340 21.196 24.915 1.00 26.13 205 SER B N 1
ATOM 1521 C CA . SER A 1 226 ? -8.482 22.086 25.681 1.00 26.20 205 SER B CA 1
ATOM 1522 C C . SER A 1 226 ? -9.228 22.792 26.797 1.00 26.45 205 SER B C 1
ATOM 1523 O O . SER A 1 226 ? -8.609 23.296 27.729 1.00 26.89 205 SER B O 1
ATOM 1526 N N . LEU A 1 227 ? -10.556 22.826 26.702 1.00 26.53 206 LEU B N 1
ATOM 1527 C CA . LEU A 1 227 ? -11.366 23.588 27.652 1.00 26.79 206 LEU B CA 1
ATOM 1528 C C . LEU A 1 227 ? -11.028 23.301 29.122 1.00 27.40 206 LEU B C 1
ATOM 1529 O O . LEU A 1 227 ? -10.889 24.225 29.917 1.00 27.80 206 LEU B O 1
ATOM 1534 N N . ASN A 1 228 ? -10.875 22.027 29.464 1.00 28.40 207 ASN B N 1
ATOM 1535 C CA . ASN A 1 228 ? -10.622 21.623 30.845 1.00 30.15 207 ASN B CA 1
ATOM 1536 C C . ASN A 1 228 ? -9.213 21.937 31.377 1.00 31.64 207 ASN B C 1
ATOM 1537 O O . ASN A 1 228 ? -8.925 21.690 32.555 1.00 33.32 207 ASN B O 1
ATOM 1542 N N . ALA A 1 229 ? -8.351 22.488 30.521 1.00 30.57 208 ALA B N 1
ATOM 1543 C CA . ALA A 1 229 ? -6.999 22.877 30.921 1.00 31.58 208 ALA B CA 1
ATOM 1544 C C . ALA A 1 229 ? -6.787 24.387 30.911 1.00 30.40 208 ALA B C 1
ATOM 1545 O O . ALA A 1 229 ? -5.752 24.873 31.367 1.00 31.38 208 ALA B O 1
ATOM 1547 N N . ILE A 1 230 ? -7.773 25.125 30.410 1.00 29.44 209 ILE B N 1
ATOM 1548 C CA . ILE A 1 230 ? -7.636 26.570 30.206 1.00 29.70 209 ILE B CA 1
ATOM 1549 C C . ILE A 1 230 ? -7.337 27.360 31.486 1.00 30.55 209 ILE B C 1
ATOM 1550 O O . ILE A 1 230 ? -6.405 28.179 31.513 1.00 30.21 209 ILE B O 1
ATOM 1555 N N . THR A 1 231 ? -8.123 27.124 32.535 1.00 31.01 210 THR B N 1
ATOM 1556 C CA . THR A 1 231 ? -7.974 27.894 33.775 1.00 32.04 210 THR B CA 1
ATOM 1557 C C . THR A 1 231 ? -6.667 27.553 34.487 1.00 32.12 210 THR B C 1
ATOM 1558 O O . THR A 1 231 ? -6.009 28.443 35.017 1.00 32.57 210 THR B O 1
ATOM 1562 N N . MET A 1 232 ? -6.304 26.268 34.478 1.00 33.05 211 MET B N 1
ATOM 1563 C CA . MET A 1 232 ? -5.023 25.790 35.008 1.00 34.59 211 MET B CA 1
ATOM 1564 C C . MET A 1 232 ? -3.848 26.507 34.348 1.00 34.25 211 MET B C 1
ATOM 1565 O O . MET A 1 232 ? -2.966 27.022 35.033 1.00 33.64 211 MET B O 1
ATOM 1570 N N . VAL A 1 233 ? -3.857 26.545 33.015 1.00 33.07 212 VAL B N 1
ATOM 1571 C CA . VAL A 1 233 ? -2.784 27.186 32.246 1.00 33.52 212 VAL B CA 1
ATOM 1572 C C . VAL A 1 233 ? -2.702 28.696 32.483 1.00 34.06 212 VAL B C 1
ATOM 1573 O O . VAL A 1 233 ? -1.604 29.249 32.555 1.00 34.47 212 VAL B O 1
ATOM 1577 N N . GLU A 1 234 ? -3.851 29.355 32.620 1.00 33.56 213 GLU B N 1
ATOM 1578 C CA . GLU A 1 234 ? -3.872 30.761 33.009 1.00 34.95 213 GLU B CA 1
ATOM 1579 C C . GLU A 1 234 ? -3.236 30.980 34.382 1.00 36.20 213 GLU B C 1
ATOM 1580 O O . GLU A 1 234 ? -2.491 31.948 34.577 1.00 36.43 213 GLU B O 1
ATOM 1586 N N . ALA A 1 235 ? -3.533 30.083 35.324 1.00 36.08 214 ALA B N 1
ATOM 1587 C CA . ALA A 1 235 ? -2.973 30.165 36.675 1.00 37.76 214 ALA B CA 1
ATOM 1588 C C . ALA A 1 235 ? -1.459 29.960 36.648 1.00 39.15 214 ALA B C 1
ATOM 1589 O O . ALA A 1 235 ? -0.719 30.691 37.305 1.00 40.52 214 ALA B O 1
ATOM 1591 N N . GLN A 1 236 ? -1.012 28.976 35.869 1.00 39.05 215 GLN B N 1
ATOM 1592 C CA . GLN A 1 236 ? 0.405 28.626 35.780 1.00 40.84 215 GLN B CA 1
ATOM 1593 C C . GLN A 1 236 ? 1.250 29.674 35.061 1.00 41.08 215 GLN B C 1
ATOM 1594 O O . GLN A 1 236 ? 2.391 29.929 35.460 1.00 40.99 215 GLN B O 1
ATOM 1600 N N . THR A 1 237 ? 0.692 30.278 34.009 1.00 39.62 216 THR B N 1
ATOM 1601 C CA . THR A 1 237 ? 1.456 31.190 33.148 1.00 40.86 216 THR B CA 1
ATOM 1602 C C . THR A 1 237 ? 1.211 32.670 33.454 1.00 42.50 216 THR B C 1
ATOM 1603 O O . THR A 1 237 ? 2.050 33.516 33.136 1.00 43.20 216 THR B O 1
ATOM 1607 N N . ARG A 1 238 ? 0.059 32.964 34.060 1.00 43.63 217 ARG B N 1
ATOM 1608 C CA . ARG A 1 238 ? -0.439 34.336 34.278 1.00 44.99 217 ARG B CA 1
ATOM 1609 C C . ARG A 1 238 ? -0.633 35.129 32.976 1.00 44.09 217 ARG B C 1
ATOM 1610 O O . ARG A 1 238 ? -0.599 36.367 32.966 1.00 44.81 217 ARG B O 1
ATOM 1618 N N . LYS A 1 239 ? -0.852 34.401 31.885 1.00 41.38 218 LYS B N 1
ATOM 1619 C CA . LYS A 1 239 ? -1.212 34.993 30.604 1.00 40.19 218 LYS B CA 1
ATOM 1620 C C . LYS A 1 239 ? -2.644 34.604 30.217 1.00 37.70 218 LYS B C 1
ATOM 1621 O O . LYS A 1 239 ? -3.126 33.546 30.614 1.00 36.57 218 LYS B O 1
ATOM 1627 N N . PRO A 1 240 ? -3.334 35.474 29.456 1.00 36.49 219 PRO B N 1
ATOM 1628 C CA . PRO A 1 240 ? -4.621 35.077 28.895 1.00 35.28 219 PRO B CA 1
ATOM 1629 C C . PRO A 1 240 ? -4.457 33.845 28.014 1.00 34.76 219 PRO B C 1
ATOM 1630 O O . PRO A 1 240 ? -3.483 33.745 27.247 1.00 34.66 219 PRO B O 1
ATOM 1634 N N . VAL A 1 241 ? -5.383 32.903 28.153 1.00 31.90 220 VAL B N 1
ATOM 1635 C CA . VAL A 1 241 ? -5.383 31.702 27.333 1.00 31.18 220 VAL B CA 1
ATOM 1636 C C . VAL A 1 241 ? -6.688 31.642 26.556 1.00 31.39 220 VAL B C 1
ATOM 1637 O O . VAL A 1 241 ? -7.771 31.819 27.124 1.00 30.14 220 VAL B O 1
ATOM 1641 N N . ILE A 1 242 ? -6.570 31.421 25.249 1.00 31.48 221 ILE B N 1
ATOM 1642 C CA . ILE A 1 242 ? -7.726 31.242 24.385 1.00 31.03 221 ILE B CA 1
ATOM 1643 C C . ILE A 1 242 ? -7.555 29.985 23.557 1.00 30.55 221 ILE B C 1
ATOM 1644 O O . ILE A 1 242 ? -6.456 29.430 23.469 1.00 30.56 221 ILE B O 1
ATOM 1649 N N . SER A 1 243 ? -8.658 29.539 22.965 1.00 29.59 222 SER B N 1
ATOM 1650 C CA . SER A 1 243 ? -8.651 28.427 22.035 1.00 28.19 222 SER B CA 1
ATOM 1651 C C . SER A 1 243 ? -9.568 28.804 20.889 1.00 27.76 222 SER B C 1
ATOM 1652 O O . SER A 1 243 ? -10.377 29.727 21.027 1.00 27.06 222 SER B O 1
ATOM 1655 N N . ALA A 1 244 ? -9.446 28.101 19.762 1.00 27.00 223 ALA B N 1
ATOM 1656 C CA . ALA A 1 244 ? -10.343 28.332 18.629 1.00 27.03 223 ALA B CA 1
ATOM 1657 C C . ALA A 1 244 ? -11.807 28.197 19.068 1.00 26.30 223 ALA B C 1
ATOM 1658 O O . ALA A 1 244 ? -12.651 28.991 18.666 1.00 25.76 223 ALA B O 1
ATOM 1660 N N . ALA A 1 245 ? -12.086 27.204 19.913 1.00 26.53 224 ALA B N 1
ATOM 1661 C CA . ALA A 1 245 ? -13.439 26.973 20.441 1.00 25.69 224 ALA B CA 1
ATOM 1662 C C . ALA A 1 245 ? -13.912 28.145 21.288 1.00 25.45 224 ALA B C 1
ATOM 1663 O O . ALA A 1 245 ? -15.044 28.616 21.129 1.00 24.91 224 ALA B O 1
ATOM 1665 N N . VAL A 1 246 ? -13.043 28.611 22.190 1.00 24.45 225 VAL B N 1
ATOM 1666 C CA . VAL A 1 246 ? -13.360 29.753 23.060 1.00 23.88 225 VAL B CA 1
ATOM 1667 C C . VAL A 1 246 ? -13.580 31.039 22.257 1.00 23.57 225 VAL B C 1
ATOM 1668 O O . VAL A 1 246 ? -14.543 31.773 22.501 1.00 22.95 225 VAL B O 1
ATOM 1672 N N . ALA A 1 247 ? -12.696 31.298 21.295 1.00 23.77 226 ALA B N 1
ATOM 1673 C CA . ALA A 1 247 ? -12.802 32.486 20.439 1.00 24.24 226 ALA B CA 1
ATOM 1674 C C . ALA A 1 247 ? -14.110 32.496 19.644 1.00 24.04 226 ALA B C 1
ATOM 1675 O O . ALA A 1 247 ? -14.758 33.540 19.521 1.00 24.57 226 ALA B O 1
ATOM 1677 N N . THR A 1 248 ? -14.487 31.326 19.127 1.00 23.74 227 THR B N 1
ATOM 1678 C CA . THR A 1 248 ? -15.730 31.145 18.365 1.00 23.93 227 THR B CA 1
ATOM 1679 C C . THR A 1 248 ? -16.961 31.479 19.214 1.00 24.36 227 THR B C 1
ATOM 1680 O O . THR A 1 248 ? -17.870 32.170 18.746 1.00 24.07 227 THR B O 1
ATOM 1684 N N . THR A 1 249 ? -16.995 31.006 20.461 1.00 24.89 228 THR B N 1
ATOM 1685 C CA . THR A 1 249 ? -18.171 31.295 21.294 1.00 24.95 228 THR B CA 1
ATOM 1686 C C . THR A 1 249 ? -18.206 32.766 21.684 1.00 24.75 228 THR B C 1
ATOM 1687 O O . THR A 1 249 ? -19.273 33.374 21.714 1.00 24.52 228 THR B O 1
ATOM 1691 N N . TRP A 1 250 ? -17.035 33.341 21.942 1.00 24.33 229 TRP B N 1
ATOM 1692 C CA . TRP A 1 250 ? -16.926 34.775 22.145 1.00 24.76 229 TRP B CA 1
ATOM 1693 C C . TRP A 1 250 ? -17.490 35.528 20.961 1.00 25.28 229 TRP B C 1
ATOM 1694 O O . TRP A 1 250 ? -18.311 36.440 21.131 1.00 24.63 229 TRP B O 1
ATOM 1705 N N . ALA A 1 251 ? -17.087 35.132 19.753 1.00 25.05 230 ALA B N 1
ATOM 1706 C CA . ALA A 1 251 ? -17.547 35.809 18.535 1.00 26.12 230 ALA B CA 1
ATOM 1707 C C . ALA A 1 251 ? -19.043 35.626 18.263 1.00 26.30 230 ALA B C 1
ATOM 1708 O O . ALA A 1 251 ? -19.715 36.566 17.848 1.00 27.25 230 ALA B O 1
ATOM 1710 N N . MET A 1 252 ? -19.562 34.428 18.517 1.00 26.97 231 MET B N 1
ATOM 1711 C CA . MET A 1 252 ? -20.998 34.171 18.392 1.00 27.97 231 MET B CA 1
ATOM 1712 C C . MET A 1 252 ? -21.810 35.050 19.348 1.00 27.98 231 MET B C 1
ATOM 1713 O O . MET A 1 252 ? -22.784 35.690 18.940 1.00 26.90 231 MET B O 1
ATOM 1718 N N . LEU A 1 253 ? -21.402 35.073 20.617 1.00 27.63 232 LEU B N 1
ATOM 1719 C CA . LEU A 1 253 ? -22.051 35.917 21.622 1.00 28.63 232 LEU B CA 1
ATOM 1720 C C . LEU A 1 253 ? -22.022 37.400 21.225 1.00 29.38 232 LEU B C 1
ATOM 1721 O O . LEU A 1 253 ? -23.050 38.084 21.284 1.00 29.55 232 LEU B O 1
ATOM 1726 N N . THR A 1 254 ? -20.855 37.887 20.804 1.00 29.75 233 THR B N 1
ATOM 1727 C CA . THR A 1 254 ? -20.726 39.294 20.413 1.00 31.83 233 THR B CA 1
ATOM 1728 C C . THR A 1 254 ? -21.590 39.617 19.185 1.00 32.17 233 THR B C 1
ATOM 1729 O O . THR A 1 254 ? -22.174 40.702 19.099 1.00 31.61 233 THR B O 1
ATOM 1733 N N . ALA A 1 255 ? -21.687 38.666 18.254 1.00 32.10 234 ALA B N 1
ATOM 1734 C CA . ALA A 1 255 ? -22.484 38.868 17.042 1.00 33.49 234 ALA B CA 1
ATOM 1735 C C . ALA A 1 255 ? -23.971 38.956 17.373 1.00 34.30 234 ALA B C 1
ATOM 1736 O O . ALA A 1 255 ? -24.744 39.531 16.615 1.00 35.28 234 ALA B O 1
ATOM 1738 N N . LEU A 1 256 ? -24.357 38.384 18.513 1.00 34.84 235 LEU B N 1
ATOM 1739 C CA . LEU A 1 256 ? -25.741 38.413 18.969 1.00 35.64 235 LEU B CA 1
ATOM 1740 C C . LEU A 1 256 ? -25.993 39.518 19.983 1.00 36.76 235 LEU B C 1
ATOM 1741 O O . LEU A 1 256 ? -27.051 39.547 20.612 1.00 36.45 235 LEU B O 1
ATOM 1746 N N . ASP A 1 257 ? -25.021 40.416 20.133 1.00 37.31 236 ASP B N 1
ATOM 1747 C CA . ASP A 1 257 ? -25.107 41.537 21.075 1.00 39.66 236 ASP B CA 1
ATOM 1748 C C . ASP A 1 257 ? -25.345 41.078 22.526 1.00 37.80 236 ASP B C 1
ATOM 1749 O O . ASP A 1 257 ? -26.076 41.721 23.285 1.00 37.98 236 ASP B O 1
ATOM 1754 N N . LEU A 1 258 ? -24.728 39.961 22.903 1.00 34.71 237 LEU B N 1
ATOM 1755 C CA . LEU A 1 258 ? -24.883 39.415 24.251 1.00 33.16 237 LEU B CA 1
ATOM 1756 C C . LEU A 1 258 ? -23.590 39.527 25.054 1.00 32.49 237 LEU B C 1
ATOM 1757 O O . LEU A 1 258 ? -22.503 39.400 24.486 1.00 31.52 237 LEU B O 1
ATOM 1762 N N . PRO A 1 259 ? -23.701 39.758 26.381 1.00 32.31 238 PRO B N 1
ATOM 1763 C CA . PRO A 1 259 ? -22.548 39.734 27.287 1.00 32.06 238 PRO B CA 1
ATOM 1764 C C . PRO A 1 259 ? -21.743 38.441 27.132 1.00 30.34 238 PRO B C 1
ATOM 1765 O O . PRO A 1 259 ? -22.315 37.391 26.862 1.00 30.55 238 PRO B O 1
ATOM 1769 N N . THR A 1 260 ? -20.432 38.532 27.308 1.00 30.33 239 THR B N 1
ATOM 1770 C CA . THR A 1 260 ? -19.521 37.436 26.989 1.00 29.83 239 THR B CA 1
ATOM 1771 C C . THR A 1 260 ? -18.863 36.840 28.233 1.00 29.97 239 THR B C 1
ATOM 1772 O O . THR A 1 260 ? -17.733 36.355 28.179 1.00 29.00 239 THR B O 1
ATOM 1776 N N . ARG A 1 261 ? -19.575 36.884 29.353 1.00 29.68 240 ARG B N 1
ATOM 1777 C CA . ARG A 1 261 ? -19.067 36.306 30.584 1.00 30.45 240 ARG B CA 1
ATOM 1778 C C . ARG A 1 261 ? -19.500 34.848 30.691 1.00 29.08 240 ARG B C 1
ATOM 1779 O O . ARG A 1 261 ? -20.689 34.541 30.846 1.00 28.22 240 ARG B O 1
ATOM 1787 N N . VAL A 1 262 ? -18.518 33.956 30.592 1.00 28.00 241 VAL B N 1
ATOM 1788 C CA . VAL A 1 262 ? -18.755 32.520 30.668 1.00 27.82 241 VAL B CA 1
ATOM 1789 C C . VAL A 1 262 ? -17.806 31.887 31.685 1.00 27.47 241 VAL B C 1
ATOM 1790 O O . VAL A 1 262 ? -16.588 31.904 31.493 1.00 27.59 241 VAL B O 1
ATOM 1794 N N . PRO A 1 263 ? -18.360 31.320 32.769 1.00 27.53 242 PRO B N 1
ATOM 1795 C CA . PRO A 1 263 ? -17.541 30.646 33.778 1.00 27.83 242 PRO B CA 1
ATOM 1796 C C . PRO A 1 263 ? -16.673 29.545 33.166 1.00 28.17 242 PRO B C 1
ATOM 1797 O O . PRO A 1 263 ? -17.183 28.688 32.438 1.00 27.69 242 PRO B O 1
ATOM 1801 N N . GLY A 1 264 ? -15.372 29.594 33.439 1.00 28.45 243 GLY B N 1
ATOM 1802 C CA . GLY A 1 264 ? -14.441 28.554 32.996 1.00 28.22 243 GLY B CA 1
ATOM 1803 C C . GLY A 1 264 ? -13.916 28.730 31.579 1.00 27.99 243 GLY B C 1
ATOM 1804 O O . GLY A 1 264 ? -13.262 27.835 31.045 1.00 28.12 243 GLY B O 1
ATOM 1805 N N . GLY A 1 265 ? -14.192 29.884 30.976 1.00 28.15 244 GLY B N 1
ATOM 1806 C CA . GLY A 1 265 ? -13.861 30.133 29.567 1.00 27.63 244 GLY B CA 1
ATOM 1807 C C . GLY A 1 265 ? -12.612 30.977 29.349 1.00 28.05 244 GLY B C 1
ATOM 1808 O O . GLY A 1 265 ? -12.314 31.379 28.216 1.00 27.57 244 GLY B O 1
ATOM 1809 N N . GLY A 1 266 ? -11.885 31.244 30.434 1.00 27.75 245 GLY B N 1
ATOM 1810 C CA . GLY A 1 266 ? -10.641 32.013 30.376 1.00 27.81 245 GLY B CA 1
ATOM 1811 C C . GLY A 1 266 ? -10.859 33.501 30.215 1.00 28.04 245 GLY B C 1
ATOM 1812 O O . GLY A 1 266 ? -11.995 33.983 30.222 1.00 28.14 245 GLY B O 1
ATOM 1813 N N . THR A 1 267 ? -9.759 34.229 30.046 1.00 28.25 246 THR B N 1
ATOM 1814 C CA . THR A 1 267 ? -9.758 35.691 30.011 1.00 28.46 246 THR B CA 1
ATOM 1815 C C . THR A 1 267 ? -10.711 36.306 28.974 1.00 28.33 246 THR B C 1
ATOM 1816 O O . THR A 1 267 ? -11.437 37.253 29.284 1.00 28.06 246 THR B O 1
ATOM 1820 N N . LEU A 1 268 ? -10.721 35.764 27.756 1.00 28.08 247 LEU B N 1
ATOM 1821 C CA . LEU A 1 268 ? -11.554 36.321 26.676 1.00 28.23 247 LEU B CA 1
ATOM 1822 C C . LEU A 1 268 ? -13.028 36.297 27.069 1.00 27.59 247 LEU B C 1
ATOM 1823 O O . LEU A 1 268 ? -13.803 37.183 26.693 1.00 27.86 247 LEU B O 1
ATOM 1828 N N . LEU A 1 269 ? -13.402 35.277 27.834 1.00 27.64 248 LEU B N 1
ATOM 1829 C CA . LEU A 1 269 ? -14.779 35.104 28.297 1.00 27.89 248 LEU B CA 1
ATOM 1830 C C . LEU A 1 269 ? -14.962 35.528 29.760 1.00 28.67 248 LEU B C 1
ATOM 1831 O O . LEU A 1 269 ? -15.881 35.071 30.449 1.00 27.99 248 LEU B O 1
ATOM 1836 N N . SER A 1 270 ? -14.088 36.418 30.220 1.00 29.53 249 SER B N 1
ATOM 1837 C CA . SER A 1 270 ? -14.134 36.922 31.591 1.00 30.26 249 SER B CA 1
ATOM 1838 C C . SER A 1 270 ? -15.340 37.828 31.822 1.00 31.34 249 SER B C 1
ATOM 1839 O O . SER A 1 270 ? -15.766 38.030 32.964 1.00 31.80 249 SER B O 1
ATOM 1842 N N . GLY A 1 271 ? -15.877 38.377 30.737 1.00 31.95 250 GLY B N 1
ATOM 1843 C CA . GLY A 1 271 ? -16.902 39.405 30.825 1.00 33.97 250 GLY B CA 1
ATOM 1844 C C . GLY A 1 271 ? -16.339 40.796 30.588 1.00 37.08 250 GLY B C 1
ATOM 1845 O O . GLY A 1 271 ? -17.092 41.766 30.479 1.00 36.42 250 GLY B O 1
ATOM 1846 N N . ALA A 1 272 ? -15.015 40.903 30.500 1.00 38.36 251 ALA B N 1
ATOM 1847 C CA . ALA A 1 272 ? -14.385 42.206 30.287 1.00 41.06 251 ALA B CA 1
ATOM 1848 C C . ALA A 1 272 ? -14.284 42.609 28.818 1.00 42.83 251 ALA B C 1
ATOM 1849 O O . ALA A 1 272 ? -13.929 43.748 28.525 1.00 45.25 251 ALA B O 1
ATOM 1851 N N . TYR A 1 273 ? -14.598 41.697 27.896 1.00 43.77 252 TYR B N 1
ATOM 1852 C CA . TYR A 1 273 ? -14.383 41.967 26.459 1.00 45.22 252 TYR B CA 1
ATOM 1853 C C . TYR A 1 273 ? -15.639 41.907 25.582 1.00 46.99 252 TYR B C 1
ATOM 1854 O O . TYR A 1 273 ? -16.107 40.818 25.232 1.00 46.90 252 TYR B O 1
ATOM 1863 N N . LEU A 1 274 ? -16.165 43.079 25.216 1.00 49.57 253 LEU B N 1
ATOM 1864 C CA . LEU A 1 274 ? -17.274 43.173 24.249 1.00 50.88 253 LEU B CA 1
ATOM 1865 C C . LEU A 1 274 ? -16.878 43.854 22.926 1.00 52.70 253 LEU B C 1
ATOM 1866 O O . LEU A 1 274 ? -17.591 44.735 22.424 1.00 54.33 253 LEU B O 1
ATOM 1868 N N . GLU A 1 275 ? -15.747 43.440 22.355 1.00 52.84 254 GLU B N 1
ATOM 1869 C CA . GLU A 1 275 ? -15.301 43.980 21.074 1.00 52.85 254 GLU B CA 1
ATOM 1870 C C . GLU A 1 275 ? -16.175 43.462 19.928 1.00 53.77 254 GLU B C 1
ATOM 1871 O O . GLU A 1 275 ? -15.753 43.413 18.766 1.00 55.25 254 GLU B O 1
ATOM 1873 N N . VAL B 1 27 ? -18.879 9.376 28.907 1.00 37.65 6 VAL A N 1
ATOM 1874 C CA . VAL B 1 27 ? -19.563 10.264 27.917 1.00 34.94 6 VAL A CA 1
ATOM 1875 C C . VAL B 1 27 ? -20.196 9.424 26.808 1.00 34.00 6 VAL A C 1
ATOM 1876 O O . VAL B 1 27 ? -19.525 8.605 26.182 1.00 35.15 6 VAL A O 1
ATOM 1880 N N . VAL B 1 28 ? -21.494 9.621 26.584 1.00 31.92 7 VAL A N 1
ATOM 1881 C CA . VAL B 1 28 ? -22.211 8.946 25.499 1.00 30.25 7 VAL A CA 1
ATOM 1882 C C . VAL B 1 28 ? -22.437 9.909 24.323 1.00 28.23 7 VAL A C 1
ATOM 1883 O O . VAL B 1 28 ? -23.009 10.989 24.495 1.00 27.42 7 VAL A O 1
ATOM 1887 N N . ARG B 1 29 ? -21.973 9.517 23.137 1.00 27.77 8 ARG A N 1
ATOM 1888 C CA . ARG B 1 29 ? -22.112 10.341 21.928 1.00 26.47 8 ARG A CA 1
ATOM 1889 C C . ARG B 1 29 ? -23.373 9.989 21.147 1.00 24.94 8 ARG A C 1
ATOM 1890 O O . ARG B 1 29 ? -23.460 8.909 20.561 1.00 24.89 8 ARG A O 1
ATOM 1898 N N . VAL B 1 30 ? -24.332 10.912 21.125 1.00 23.67 9 VAL A N 1
ATOM 1899 C CA . VAL B 1 30 ? -25.610 10.706 20.444 1.00 22.79 9 VAL A CA 1
ATOM 1900 C C . VAL B 1 30 ? -25.637 11.365 19.058 1.00 22.32 9 VAL A C 1
ATOM 1901 O O . VAL B 1 30 ? -25.527 12.589 18.937 1.00 21.84 9 VAL A O 1
ATOM 1905 N N . GLY B 1 31 ? -25.796 10.546 18.020 1.00 22.42 10 GLY A N 1
ATOM 1906 C CA . GLY B 1 31 ? -25.937 11.043 16.652 1.00 22.06 10 GLY A CA 1
ATOM 1907 C C . GLY B 1 31 ? -27.385 11.304 16.288 1.00 21.67 10 GLY A C 1
ATOM 1908 O O . GLY B 1 31 ? -28.274 10.532 16.655 1.00 21.40 10 GLY A O 1
ATOM 1909 N N . GLN B 1 32 ? -27.623 12.392 15.560 1.00 21.30 11 GLN A N 1
ATOM 1910 C CA . GLN B 1 32 ? -28.975 12.769 15.155 1.00 21.11 11 GLN A CA 1
ATOM 1911 C C . GLN B 1 32 ? -29.037 13.062 13.657 1.00 21.16 11 GLN A C 1
ATOM 1912 O O . GLN B 1 32 ? -28.405 14.000 13.173 1.00 20.69 11 GLN A O 1
ATOM 1918 N N . ILE B 1 33 ? -29.798 12.249 12.930 1.00 20.70 12 ILE A N 1
ATOM 1919 C CA . ILE B 1 33 ? -30.022 12.467 11.511 1.00 20.48 12 ILE A CA 1
ATOM 1920 C C . ILE B 1 33 ? -31.339 13.220 11.390 1.00 20.15 12 ILE A C 1
ATOM 1921 O O . ILE B 1 33 ? -32.405 12.671 11.677 1.00 20.03 12 ILE A O 1
ATOM 1926 N N . VAL B 1 34 ? -31.258 14.491 11.010 1.00 19.66 13 VAL A N 1
ATOM 1927 C CA . VAL B 1 34 ? -32.437 15.351 11.024 1.00 19.55 13 VAL A CA 1
ATOM 1928 C C . VAL B 1 34 ? -32.683 16.026 9.685 1.00 19.69 13 VAL A C 1
ATOM 1929 O O . VAL B 1 34 ? -31.728 16.357 8.972 1.00 19.68 13 VAL A O 1
ATOM 1933 N N . PRO B 1 35 ? -33.970 16.235 9.336 1.00 19.92 14 PRO A N 1
ATOM 1934 C CA . PRO B 1 35 ? -34.267 17.160 8.251 1.00 19.79 14 PRO A CA 1
ATOM 1935 C C . PRO B 1 35 ? -33.649 18.516 8.566 1.00 19.29 14 PRO A C 1
ATOM 1936 O O . PRO B 1 35 ? -33.609 18.924 9.731 1.00 18.53 14 PRO A O 1
ATOM 1940 N N . SER B 1 36 ? -33.156 19.199 7.538 1.00 19.22 15 SER A N 1
ATOM 1941 C CA . SER B 1 36 ? -32.461 20.472 7.720 1.00 18.97 15 SER A CA 1
ATOM 1942 C C . SER B 1 36 ? -33.299 21.476 8.523 1.00 18.99 15 SER A C 1
ATOM 1943 O O . SER B 1 36 ? -32.771 22.195 9.380 1.00 18.42 15 SER A O 1
ATOM 1946 N N . SER B 1 37 ? -34.608 21.489 8.254 1.00 19.05 16 SER A N 1
ATOM 1947 C CA . SER B 1 37 ? -35.551 22.400 8.914 1.00 19.17 16 SER A CA 1
ATOM 1948 C C . SER B 1 37 ? -36.035 21.918 10.291 1.00 18.92 16 SER A C 1
ATOM 1949 O O . SER B 1 37 ? -36.777 22.624 10.968 1.00 18.94 16 SER A O 1
ATOM 1952 N N . ASN B 1 38 ? -35.642 20.709 10.683 1.00 19.39 17 ASN A N 1
ATOM 1953 C CA . ASN B 1 38 ? -35.990 20.164 12.002 1.00 19.50 17 ASN A CA 1
ATOM 1954 C C . ASN B 1 38 ? -35.153 20.827 13.092 1.00 19.61 17 ASN A C 1
ATOM 1955 O O . ASN B 1 38 ? -33.922 20.870 12.993 1.00 19.42 17 ASN A O 1
ATOM 1960 N N . ILE B 1 39 ? -35.825 21.346 14.118 1.00 19.74 18 ILE A N 1
ATOM 1961 C CA . ILE B 1 39 ? -35.152 21.955 15.268 1.00 20.58 18 ILE A CA 1
ATOM 1962 C C . ILE B 1 39 ? -35.549 21.291 16.593 1.00 20.59 18 ILE A C 1
ATOM 1963 O O . ILE B 1 39 ? -34.873 21.463 17.602 1.00 20.73 18 ILE A O 1
ATOM 1968 N N . THR B 1 40 ? -36.647 20.542 16.588 1.00 20.96 19 THR A N 1
ATOM 1969 C CA . THR B 1 40 ? -37.202 20.016 17.833 1.00 21.74 19 THR A CA 1
ATOM 1970 C C . THR B 1 40 ? -36.506 18.741 18.320 1.00 21.75 19 THR A C 1
ATOM 1971 O O . THR B 1 40 ? -36.431 18.512 19.528 1.00 21.72 19 THR A O 1
ATOM 1975 N N . MET B 1 41 ? -35.985 17.920 17.408 1.00 21.98 20 MET A N 1
ATOM 1976 C CA . MET B 1 41 ? -35.204 16.766 17.866 1.00 23.27 20 MET A CA 1
ATOM 1977 C C . MET B 1 41 ? -33.991 17.217 18.670 1.00 22.40 20 MET A C 1
ATOM 1978 O O . MET B 1 41 ? -33.702 16.645 19.721 1.00 22.66 20 MET A O 1
ATOM 1983 N N . GLU B 1 42 ? -33.315 18.251 18.171 1.00 20.97 21 GLU A N 1
ATOM 1984 C CA . GLU B 1 42 ? -32.148 18.821 18.831 1.00 20.78 21 GLU A CA 1
ATOM 1985 C C . GLU B 1 42 ? -32.527 19.659 20.048 1.00 21.05 21 GLU A C 1
ATOM 1986 O O . GLU B 1 42 ? -31.660 20.200 20.731 1.00 21.21 21 GLU A O 1
ATOM 1992 N N . THR B 1 43 ? -33.826 19.763 20.311 1.00 20.87 22 THR A N 1
ATOM 1993 C CA . THR B 1 43 ? -34.313 20.470 21.481 1.00 21.69 22 THR A CA 1
ATOM 1994 C C . THR B 1 43 ? -34.762 19.495 22.567 1.00 21.88 22 THR A C 1
ATOM 1995 O O . THR B 1 43 ? -34.252 19.537 23.690 1.00 22.46 22 THR A O 1
ATOM 1999 N N . GLU B 1 44 ? -35.694 18.611 22.221 1.00 21.62 23 GLU A N 1
ATOM 2000 C CA . GLU B 1 44 ? -36.303 17.712 23.199 1.00 22.53 23 GLU A CA 1
ATOM 2001 C C . GLU B 1 44 ? -35.425 16.535 23.601 1.00 22.65 23 GLU A C 1
ATOM 2002 O O . GLU B 1 44 ? -35.469 16.097 24.754 1.00 23.44 23 GLU A O 1
ATOM 2008 N N . ILE B 1 45 ? -34.639 16.011 22.668 1.00 22.35 24 ILE A N 1
ATOM 2009 C CA . ILE B 1 45 ? -33.744 14.906 23.010 1.00 22.62 24 ILE A CA 1
ATOM 2010 C C . ILE B 1 45 ? -32.634 15.348 23.975 1.00 22.57 24 ILE A C 1
ATOM 2011 O O . ILE B 1 45 ? -32.454 14.716 25.015 1.00 22.94 24 ILE A O 1
ATOM 2016 N N . PRO B 1 46 ? -31.913 16.445 23.658 1.00 22.23 25 PRO A N 1
ATOM 2017 C CA . PRO B 1 46 ? -31.027 17.004 24.678 1.00 22.75 25 PRO A CA 1
ATOM 2018 C C . PRO B 1 46 ? -31.721 17.341 26.014 1.00 23.61 25 PRO A C 1
ATOM 2019 O O . PRO B 1 46 ? -31.155 17.054 27.070 1.00 24.62 25 PRO A O 1
ATOM 2023 N N . ALA B 1 47 ? -32.925 17.914 25.975 1.00 23.48 26 ALA A N 1
ATOM 2024 C CA . ALA B 1 47 ? -33.641 18.278 27.209 1.00 24.54 26 ALA A CA 1
ATOM 2025 C C . ALA B 1 47 ? -33.895 17.045 28.083 1.00 25.27 26 ALA A C 1
ATOM 2026 O O . ALA B 1 47 ? -33.609 17.056 29.282 1.00 25.76 26 ALA A O 1
ATOM 2028 N N . LEU B 1 48 ? -34.424 15.991 27.459 1.00 24.45 27 LEU A N 1
ATOM 2029 C CA . LEU B 1 48 ? -34.660 14.702 28.109 1.00 25.54 27 LEU A CA 1
ATOM 2030 C C . LEU B 1 48 ? -33.380 14.114 28.693 1.00 26.65 27 LEU A C 1
ATOM 2031 O O . LEU B 1 48 ? -33.351 13.705 29.854 1.00 27.46 27 LEU A O 1
ATOM 2036 N N . LEU B 1 49 ? -32.320 14.083 27.889 1.00 26.73 28 LEU A N 1
ATOM 2037 C CA . LEU B 1 49 ? -31.072 13.473 28.322 1.00 28.07 28 LEU A CA 1
ATOM 2038 C C . LEU B 1 49 ? -30.353 14.277 29.406 1.00 29.33 28 LEU A C 1
ATOM 2039 O O . LEU B 1 49 ? -29.730 13.694 30.295 1.00 29.59 28 LEU A O 1
ATOM 2044 N N . LYS B 1 50 ? -30.460 15.604 29.327 1.00 29.88 29 LYS A N 1
ATOM 2045 C CA . LYS B 1 50 ? -30.006 16.505 30.387 1.00 31.44 29 LYS A CA 1
ATOM 2046 C C . LYS B 1 50 ? -30.737 16.221 31.700 1.00 31.91 29 LYS A C 1
ATOM 2047 O O . LYS B 1 50 ? -30.123 16.193 32.769 1.00 32.17 29 LYS A O 1
ATOM 2053 N N . ALA B 1 51 ? -32.049 16.006 31.611 1.00 31.19 30 ALA A N 1
ATOM 2054 C CA . ALA B 1 51 ? -32.838 15.614 32.774 1.00 32.09 30 ALA A CA 1
ATOM 2055 C C . ALA B 1 51 ? -32.348 14.283 33.347 1.00 32.26 30 ALA A C 1
ATOM 2056 O O . ALA B 1 51 ? -32.252 14.133 34.565 1.00 32.91 30 ALA A O 1
ATOM 2058 N N . ARG B 1 52 ? -32.015 13.334 32.469 1.00 31.02 31 ARG A N 1
ATOM 2059 C CA . ARG B 1 52 ? -31.491 12.031 32.898 1.00 31.41 31 ARG A CA 1
ATOM 2060 C C . ARG B 1 52 ? -30.175 12.145 33.677 1.00 32.29 31 ARG A C 1
ATOM 2061 O O . ARG B 1 52 ? -29.956 11.403 34.644 1.00 32.46 31 ARG A O 1
ATOM 2069 N N . GLU B 1 53 ? -29.315 13.081 33.264 1.00 31.96 32 GLU A N 1
ATOM 2070 C CA . GLU B 1 53 ? -28.021 13.301 33.926 1.00 33.51 32 GLU A CA 1
ATOM 2071 C C . GLU B 1 53 ? -28.161 13.603 35.425 1.00 35.24 32 GLU A C 1
ATOM 2072 O O . GLU B 1 53 ? -27.222 13.403 36.200 1.00 36.46 32 GLU A O 1
ATOM 2078 N N . LEU B 1 54 ? -29.339 14.072 35.821 1.00 36.17 33 LEU A N 1
ATOM 2079 C CA . LEU B 1 54 ? -29.642 14.328 37.227 1.00 38.46 33 LEU A CA 1
ATOM 2080 C C . LEU B 1 54 ? -29.896 13.068 38.046 1.00 39.06 33 LEU A C 1
ATOM 2081 O O . LEU B 1 54 ? -29.680 13.070 39.258 1.00 41.63 33 LEU A O 1
ATOM 2086 N N . VAL B 1 55 ? -30.344 11.997 37.393 1.00 38.00 34 VAL A N 1
ATOM 2087 C CA . VAL B 1 55 ? -30.714 10.757 38.097 1.00 38.38 34 VAL A CA 1
ATOM 2088 C C . VAL B 1 55 ? -29.795 9.574 37.793 1.00 38.59 34 VAL A C 1
ATOM 2089 O O . VAL B 1 55 ? -29.867 8.538 38.454 1.00 40.01 34 VAL A O 1
ATOM 2093 N N . ALA B 1 56 ? -28.942 9.728 36.787 1.00 37.51 35 ALA A N 1
ATOM 2094 C CA . ALA B 1 56 ? -28.017 8.672 36.379 1.00 37.58 35 ALA A CA 1
ATOM 2095 C C . ALA B 1 56 ? -26.653 9.277 36.038 1.00 37.26 35 ALA A C 1
ATOM 2096 O O . ALA B 1 56 ? -26.584 10.446 35.657 1.00 36.17 35 ALA A O 1
ATOM 2098 N N . PRO B 1 57 ? -25.566 8.490 36.192 1.00 38.12 36 PRO A N 1
ATOM 2099 C CA . PRO B 1 57 ? -24.203 9.016 36.044 1.00 38.63 36 PRO A CA 1
ATOM 2100 C C . PRO B 1 57 ? -23.744 9.360 34.619 1.00 37.90 36 PRO A C 1
ATOM 2101 O O . PRO B 1 57 ? -22.756 10.078 34.464 1.00 38.15 36 PRO A O 1
ATOM 2105 N N . GLU B 1 58 ? -24.434 8.865 33.597 1.00 36.59 37 GLU A N 1
ATOM 2106 C CA . GLU B 1 58 ? -23.996 9.096 32.215 1.00 36.19 37 GLU A CA 1
ATOM 2107 C C . GLU B 1 58 ? -24.128 10.559 31.798 1.00 34.97 37 GLU A C 1
ATOM 2108 O O . GLU B 1 58 ? -25.049 11.252 32.225 1.00 35.00 37 GLU A O 1
ATOM 2114 N N . ARG B 1 59 ? -23.183 11.027 30.987 1.00 34.73 38 ARG A N 1
ATOM 2115 C CA . ARG B 1 59 ? -23.277 12.344 30.364 1.00 33.65 38 ARG A CA 1
ATOM 2116 C C . ARG B 1 59 ? -23.284 12.212 28.842 1.00 31.97 38 ARG A C 1
ATOM 2117 O O . ARG B 1 59 ? -22.708 11.277 28.289 1.00 32.04 38 ARG A O 1
ATOM 2125 N N . PHE B 1 60 ? -23.947 13.150 28.178 1.00 29.03 39 PHE A N 1
ATOM 2126 C CA . PHE B 1 60 ? -24.215 13.026 26.756 1.00 27.57 39 PHE A CA 1
ATOM 2127 C C . PHE B 1 60 ? -23.657 14.212 25.973 1.00 26.48 39 PHE A C 1
ATOM 2128 O O . PHE B 1 60 ? -23.673 15.346 26.455 1.00 26.91 39 PHE A O 1
ATOM 2136 N N . THR B 1 61 ? -23.119 13.932 24.790 1.00 25.32 40 THR A N 1
ATOM 2137 C CA . THR B 1 61 ? -22.827 14.975 23.810 1.00 24.24 40 THR A CA 1
ATOM 2138 C C . THR B 1 61 ? -23.662 14.679 22.571 1.00 23.67 40 THR A C 1
ATOM 2139 O O . THR B 1 61 ? -24.019 13.517 22.312 1.00 23.56 40 THR A O 1
ATOM 2143 N N . PHE B 1 62 ? -23.971 15.724 21.812 1.00 22.63 41 PHE A N 1
ATOM 2144 C CA . PHE B 1 62 ? -24.915 15.619 20.702 1.00 22.11 41 PHE A CA 1
ATOM 2145 C C . PHE B 1 62 ? -24.282 16.041 19.384 1.00 21.47 41 PHE A C 1
ATOM 2146 O O . PHE B 1 62 ? -23.555 17.030 19.320 1.00 21.95 41 PHE A O 1
ATOM 2154 N N . HIS B 1 63 ? -24.543 15.260 18.344 1.00 20.99 42 HIS A N 1
ATOM 2155 C CA . HIS B 1 63 ? -23.889 15.431 17.054 1.00 20.91 42 HIS A CA 1
ATOM 2156 C C . HIS B 1 63 ? -24.900 15.168 15.986 1.00 20.86 42 HIS A C 1
ATOM 2157 O O . HIS B 1 63 ? -25.593 14.145 16.023 1.00 20.84 42 HIS A O 1
ATOM 2164 N N . SER B 1 64 ? -25.002 16.097 15.037 1.00 20.47 43 SER A N 1
ATOM 2165 C CA . SER B 1 64 ? -26.048 16.055 14.018 1.00 20.47 43 SER A CA 1
ATOM 2166 C C . SER B 1 64 ? -25.509 16.052 12.598 1.00 20.44 43 SER A C 1
ATOM 2167 O O . SER B 1 64 ? -24.430 16.578 12.316 1.00 20.10 43 SER A O 1
ATOM 2170 N N . SER B 1 65 ? -26.305 15.472 11.711 1.00 20.67 44 SER A N 1
ATOM 2171 C CA . SER B 1 65 ? -26.118 15.602 10.281 1.00 21.17 44 SER A CA 1
ATOM 2172 C C . SER B 1 65 ? -27.488 15.858 9.671 1.00 21.01 44 SER A C 1
ATOM 2173 O O . SER B 1 65 ? -28.503 15.325 10.149 1.00 20.66 44 SER A O 1
ATOM 2176 N N . ARG B 1 66 ? -27.506 16.670 8.617 1.00 20.69 45 ARG A N 1
ATOM 2177 C CA . ARG B 1 66 ? -28.749 17.169 8.034 1.00 20.89 45 ARG A CA 1
ATOM 2178 C C . ARG B 1 66 ? -29.003 16.690 6.604 1.00 21.75 45 ARG A C 1
ATOM 2179 O O . ARG B 1 66 ? -28.079 16.556 5.796 1.00 21.51 45 ARG A O 1
ATOM 2187 N N . MET B 1 67 ? -30.274 16.446 6.316 1.00 22.83 46 MET A N 1
ATOM 2188 C CA . MET B 1 67 ? -30.743 16.150 4.972 1.00 24.60 46 MET A CA 1
ATOM 2189 C C . MET B 1 67 ? -31.787 17.212 4.620 1.00 24.87 46 MET A C 1
ATOM 2190 O O . MET B 1 67 ? -32.738 17.430 5.373 1.00 23.66 46 MET A O 1
ATOM 2195 N N . ARG B 1 68 ? -31.579 17.895 3.498 1.00 25.48 47 ARG A N 1
ATOM 2196 C CA . ARG B 1 68 ? -32.362 19.082 3.154 1.00 26.31 47 ARG A CA 1
ATOM 2197 C 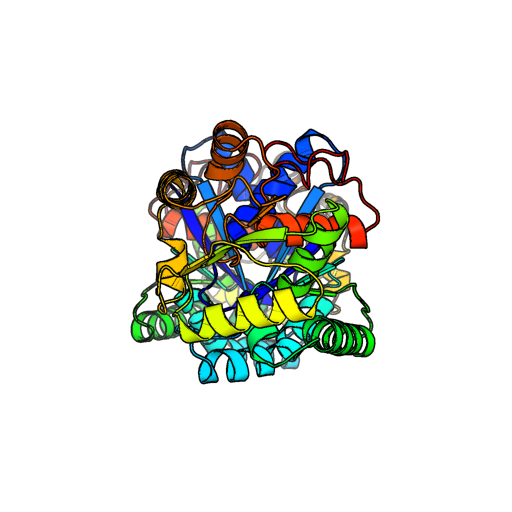C . ARG B 1 68 ? -33.840 18.797 2.906 1.00 27.02 47 ARG A C 1
ATOM 2198 O O . ARG B 1 68 ? -34.190 17.852 2.195 1.00 26.48 47 ARG A O 1
ATOM 2206 N N . MET B 1 69 ? -34.690 19.619 3.519 1.00 27.28 48 MET A N 1
ATOM 2207 C CA . MET B 1 69 ? -36.128 19.580 3.294 1.00 28.45 48 MET A CA 1
ATOM 2208 C C . MET B 1 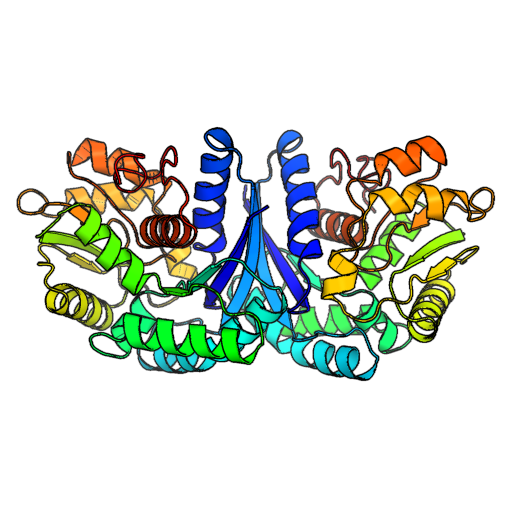69 ? -36.853 20.714 4.026 1.00 27.07 48 MET A C 1
ATOM 2209 O O . MET B 1 69 ? -36.672 20.896 5.227 1.00 25.30 48 MET A O 1
ATOM 2214 N N . LYS B 1 70 ? -37.675 21.462 3.293 1.00 26.68 49 LYS A N 1
ATOM 2215 C CA . LYS B 1 70 ? -38.461 22.558 3.865 1.00 26.48 49 LYS A CA 1
ATOM 2216 C C . LYS B 1 70 ? -39.948 22.226 3.927 1.00 26.04 49 LYS A C 1
ATOM 2217 O O . LYS B 1 70 ? -40.646 22.650 4.847 1.00 25.68 49 LYS A O 1
ATOM 2223 N N . HIS B 1 71 ? -40.433 21.499 2.925 1.00 25.56 50 HIS A N 1
ATOM 2224 C CA . HIS B 1 71 ? -41.860 21.226 2.794 1.00 25.91 50 HIS A CA 1
ATOM 2225 C C . HIS B 1 71 ? -42.139 19.759 2.875 1.00 25.79 50 HIS A C 1
ATOM 2226 O O . HIS B 1 71 ? -41.514 18.956 2.178 1.00 25.88 50 HIS A O 1
ATOM 2233 N N . VAL B 1 72 ? -43.077 19.398 3.745 1.00 25.91 51 VAL A N 1
ATOM 2234 C CA . VAL B 1 72 ? -43.359 17.996 4.023 1.00 26.24 51 VAL A CA 1
ATOM 2235 C C . VAL B 1 72 ? -44.381 17.466 3.025 1.00 27.63 51 VAL A C 1
ATOM 2236 O O . VAL B 1 72 ? -45.588 17.466 3.293 1.00 28.25 51 VAL A O 1
ATOM 2240 N N . THR B 1 73 ? -43.877 17.041 1.869 1.00 28.50 52 THR A N 1
ATOM 2241 C CA . THR B 1 73 ? -44.675 16.374 0.841 1.00 30.07 52 THR A CA 1
ATOM 2242 C C . THR B 1 73 ? -44.092 15.000 0.526 1.00 30.72 52 THR A C 1
ATOM 2243 O O . THR B 1 73 ? -42.898 14.762 0.733 1.00 29.43 52 THR A O 1
ATOM 2247 N N . LYS B 1 74 ? -44.936 14.123 -0.015 1.00 32.21 53 LYS A N 1
ATOM 2248 C CA . LYS B 1 74 ? -44.540 12.772 -0.412 1.00 33.44 53 LYS A CA 1
ATOM 2249 C C . LYS B 1 74 ? -43.226 12.755 -1.204 1.00 33.27 53 LYS A C 1
ATOM 2250 O O . LYS B 1 74 ? -42.338 11.957 -0.903 1.00 32.62 53 LYS A O 1
ATOM 2256 N N . GLU B 1 75 ? -43.109 13.646 -2.190 1.00 34.00 54 GLU A N 1
ATOM 2257 C CA . GLU B 1 75 ? -41.927 13.741 -3.056 1.00 35.16 54 GLU A CA 1
ATOM 2258 C C . GLU B 1 75 ? -40.668 14.181 -2.321 1.00 33.19 54 GLU A C 1
ATOM 2259 O O . GLU B 1 75 ? -39.603 13.589 -2.498 1.00 32.54 54 GLU A O 1
ATOM 2265 N N . GLU B 1 76 ? -40.793 15.243 -1.527 1.00 31.85 55 GLU A N 1
ATOM 2266 C CA . GLU B 1 76 ? -39.662 15.793 -0.793 1.00 30.81 55 GLU A CA 1
ATOM 2267 C C . GLU B 1 76 ? -39.178 14.827 0.284 1.00 29.36 55 GLU A C 1
ATOM 2268 O O . GLU B 1 76 ? -37.972 14.674 0.478 1.00 28.27 55 GLU A O 1
ATOM 2274 N N . LEU B 1 77 ? -40.124 14.173 0.958 1.00 28.52 56 LEU A N 1
ATOM 2275 C CA . LEU B 1 77 ? -39.811 13.150 1.954 1.00 27.75 56 LEU A CA 1
ATOM 2276 C C . LEU B 1 77 ? -38.977 12.021 1.346 1.00 27.87 56 LEU A C 1
ATOM 2277 O O . LEU B 1 77 ? -38.004 11.578 1.952 1.00 27.04 56 LEU A O 1
ATOM 2282 N N . ALA B 1 78 ? -39.367 11.577 0.148 1.00 28.45 57 ALA A N 1
ATOM 2283 C CA . ALA B 1 78 ? -38.647 10.537 -0.594 1.00 29.38 57 ALA A CA 1
ATOM 2284 C C . ALA B 1 78 ? -37.237 10.979 -0.989 1.00 29.19 57 ALA A C 1
ATOM 2285 O O . ALA B 1 78 ? -36.280 10.226 -0.801 1.00 29.65 57 ALA A O 1
ATOM 2287 N N . ARG B 1 79 ? -37.113 12.191 -1.534 1.00 28.98 58 ARG A N 1
ATOM 2288 C CA . ARG B 1 79 ? -35.800 12.756 -1.879 1.00 28.82 58 ARG A CA 1
ATOM 2289 C C . ARG B 1 79 ? -34.907 12.885 -0.646 1.00 27.61 58 ARG A C 1
ATOM 2290 O O . ARG B 1 79 ? -33.740 12.497 -0.669 1.00 27.59 58 ARG A O 1
ATOM 2298 N N . MET B 1 80 ? -35.468 13.409 0.436 1.00 26.96 59 MET A N 1
ATOM 2299 C CA . MET B 1 80 ? -34.717 13.596 1.674 1.00 26.61 59 MET A CA 1
ATOM 2300 C C . MET B 1 80 ? -34.217 12.262 2.234 1.00 26.77 59 MET A C 1
ATOM 2301 O O . MET B 1 80 ? -33.056 12.148 2.623 1.00 26.70 59 MET A O 1
ATOM 2306 N N . ASP B 1 81 ? -35.087 11.255 2.255 1.00 27.64 60 ASP A N 1
ATOM 2307 C CA . ASP B 1 81 ? -34.704 9.916 2.704 1.00 28.96 60 ASP A CA 1
ATOM 2308 C C . ASP B 1 81 ? -33.543 9.350 1.882 1.00 30.01 60 ASP A C 1
ATOM 2309 O O . ASP B 1 81 ? -32.704 8.630 2.409 1.00 29.86 60 ASP A O 1
ATOM 2314 N N . GLY B 1 82 ? -33.497 9.688 0.595 1.00 31.73 61 GLY A N 1
ATOM 2315 C CA . GLY B 1 82 ? -32.379 9.298 -0.273 1.00 33.87 61 GLY A CA 1
ATOM 2316 C C . GLY B 1 82 ? -31.032 9.795 0.233 1.00 34.38 61 GLY A C 1
ATOM 2317 O O . GLY B 1 82 ? -29.990 9.229 -0.098 1.00 35.49 61 GLY A O 1
ATOM 2318 N N . ASP B 1 83 ? -31.063 10.851 1.044 1.00 34.27 62 ASP A N 1
ATOM 2319 C CA . ASP B 1 83 ? -29.863 11.431 1.649 1.00 34.97 62 ASP A CA 1
ATOM 2320 C C . ASP B 1 83 ? -29.495 10.833 3.007 1.00 33.99 62 ASP A C 1
ATOM 2321 O O . ASP B 1 83 ? -28.453 11.188 3.561 1.00 33.41 62 ASP A O 1
ATOM 2326 N N . SER B 1 84 ? -30.353 9.953 3.536 1.00 33.51 63 SER A N 1
ATOM 2327 C CA . SER B 1 84 ? -30.150 9.282 4.838 1.00 32.73 63 SER A CA 1
ATOM 2328 C C . SER B 1 84 ? -28.760 8.699 4.982 1.00 32.06 63 SER A C 1
ATOM 2329 O O . SER B 1 84 ? -28.116 8.837 6.025 1.00 30.70 63 SER A O 1
ATOM 2332 N N . ASP B 1 85 ? -28.330 8.013 3.928 1.00 32.29 64 ASP A N 1
ATOM 2333 C CA . ASP B 1 85 ? -27.080 7.268 3.928 1.00 32.79 64 ASP A CA 1
ATOM 2334 C C . ASP B 1 85 ? -25.869 8.173 4.120 1.00 31.08 64 ASP A C 1
ATOM 2335 O O . ASP B 1 85 ? -24.972 7.848 4.901 1.00 30.81 64 ASP A O 1
ATOM 2340 N N . ARG B 1 86 ? -25.859 9.307 3.422 1.00 29.89 65 ARG A N 1
ATOM 2341 C CA . ARG B 1 86 ? -24.796 10.299 3.581 1.00 29.08 65 ARG A CA 1
ATOM 2342 C C . ARG B 1 86 ? -24.688 10.701 5.051 1.00 27.07 65 ARG A C 1
ATOM 2343 O O . ARG B 1 86 ? -23.593 10.757 5.611 1.00 26.33 65 ARG A O 1
ATOM 2351 N N . CYS B 1 87 ? -25.837 10.962 5.666 1.00 26.12 66 CYS A N 1
ATOM 2352 C CA . CYS B 1 87 ? -25.897 11.376 7.067 1.00 25.36 66 CYS A CA 1
ATOM 2353 C C . CYS B 1 87 ? -25.312 10.322 8.003 1.00 25.25 66 CYS A C 1
ATOM 2354 O O . CYS B 1 87 ? -24.509 10.650 8.883 1.00 25.11 66 CYS A O 1
ATOM 2357 N N . ALA B 1 88 ? -25.688 9.059 7.799 1.00 25.50 67 ALA A N 1
ATOM 2358 C CA . ALA B 1 88 ? -25.129 7.962 8.596 1.00 26.19 67 ALA A CA 1
ATOM 2359 C C . ALA B 1 88 ? -23.623 7.843 8.399 1.00 26.54 67 ALA A C 1
ATOM 2360 O O . ALA B 1 88 ? -22.898 7.527 9.339 1.00 26.57 67 ALA A O 1
ATOM 2362 N N . LEU B 1 89 ? -23.159 8.108 7.179 1.00 27.36 68 LEU A N 1
ATOM 2363 C CA . LEU B 1 89 ? -21.731 8.078 6.867 1.00 28.29 68 LEU A CA 1
ATOM 2364 C C . LEU B 1 89 ? -21.020 9.166 7.670 1.00 27.08 68 LEU A C 1
ATOM 2365 O O . LEU B 1 89 ? -20.053 8.890 8.382 1.00 26.94 68 LEU A O 1
ATOM 2370 N N . GLU B 1 90 ? -21.530 10.394 7.555 1.00 26.08 69 GLU A N 1
ATOM 2371 C CA . GLU B 1 90 ? -20.969 11.569 8.220 1.00 25.20 69 GLU A CA 1
ATOM 2372 C C . GLU B 1 90 ? -20.902 11.391 9.739 1.00 24.62 69 GLU A C 1
ATOM 2373 O O . GLU B 1 90 ? -19.902 11.748 10.359 1.00 24.73 69 GLU A O 1
ATOM 2379 N N . LEU B 1 91 ? -21.959 10.839 10.334 1.00 23.94 70 LEU A N 1
ATOM 2380 C CA . LEU B 1 91 ? -22.003 10.673 11.785 1.00 23.06 70 LEU A CA 1
ATOM 2381 C C . LEU B 1 91 ? -21.141 9.528 12.298 1.00 23.79 70 LEU A C 1
ATOM 2382 O O . LEU B 1 91 ? -20.630 9.595 13.424 1.00 23.17 70 LEU A O 1
ATOM 2387 N N . SER B 1 92 ? -20.980 8.481 11.484 1.00 23.95 71 SER A N 1
ATOM 2388 C CA . SER B 1 92 ? -20.113 7.369 11.875 1.00 25.03 71 SER A CA 1
ATOM 2389 C C . SER B 1 92 ? -18.627 7.724 11.754 1.00 25.56 71 SER A C 1
ATOM 2390 O O . SER B 1 92 ? -17.789 7.054 12.349 1.00 26.41 71 SER A O 1
ATOM 2393 N N . ASP B 1 93 ? -18.310 8.780 10.998 1.00 25.26 72 ASP A N 1
ATOM 2394 C CA . ASP B 1 93 ? -16.956 9.356 10.985 1.00 25.75 72 ASP A CA 1
ATOM 2395 C C . ASP B 1 93 ? -16.534 9.821 12.385 1.00 25.74 72 ASP A C 1
ATOM 2396 O O . ASP B 1 93 ? -15.350 9.837 12.715 1.00 26.15 72 ASP A O 1
ATOM 2401 N N . ALA B 1 94 ? -17.515 10.215 13.192 1.00 25.33 73 ALA A N 1
ATOM 2402 C CA . ALA B 1 94 ? -17.270 10.697 14.550 1.00 25.77 73 ALA A CA 1
ATOM 2403 C C . ALA B 1 94 ? -17.432 9.600 15.616 1.00 26.81 73 ALA A C 1
ATOM 2404 O O . ALA B 1 94 ? -17.344 9.875 16.822 1.00 26.94 73 ALA A O 1
ATOM 2406 N N . ARG B 1 95 ? -17.669 8.366 15.165 1.00 27.62 74 ARG A N 1
ATOM 2407 C CA . ARG B 1 95 ? -17.784 7.185 16.047 1.00 29.35 74 ARG A CA 1
ATOM 2408 C C . ARG B 1 95 ? -18.821 7.389 17.149 1.00 29.00 74 ARG A C 1
ATOM 2409 O O . ARG B 1 95 ? -18.576 7.153 18.335 1.00 28.96 74 ARG A O 1
ATOM 2417 N N . VAL B 1 96 ? -19.983 7.856 16.713 1.00 28.21 75 VAL A N 1
ATOM 2418 C CA . VAL B 1 96 ? -21.135 8.093 17.556 1.00 27.70 75 VAL A CA 1
ATOM 2419 C C . VAL B 1 96 ? -21.666 6.757 18.124 1.00 28.06 75 VAL A C 1
ATOM 2420 O O . VAL B 1 96 ? -21.581 5.722 17.461 1.00 28.48 75 VAL A O 1
ATOM 2424 N N . ASP B 1 97 ? -22.175 6.777 19.358 1.00 27.93 76 ASP A N 1
ATOM 2425 C CA . ASP B 1 97 ? -22.612 5.550 20.049 1.00 28.66 76 ASP A CA 1
ATOM 2426 C C . ASP B 1 97 ? -24.004 5.059 19.638 1.00 28.33 76 ASP A C 1
ATOM 2427 O O . ASP B 1 97 ? -24.292 3.870 19.730 1.00 29.18 76 ASP A O 1
ATOM 2432 N N . VAL B 1 98 ? -24.863 5.990 19.222 1.00 27.73 77 VAL A N 1
ATOM 2433 C CA . VAL B 1 98 ? -26.178 5.695 18.636 1.00 27.29 77 VAL A CA 1
ATOM 2434 C C . VAL B 1 98 ? -26.532 6.761 17.618 1.00 26.20 77 VAL A C 1
ATOM 2435 O O . VAL B 1 98 ? -26.007 7.873 17.671 1.00 25.69 77 VAL A O 1
ATOM 2439 N N . MET B 1 99 ? -27.446 6.420 16.715 1.00 25.79 78 MET A N 1
ATOM 2440 C CA . MET B 1 99 ? -28.040 7.387 15.794 1.00 25.28 78 MET A CA 1
ATOM 2441 C C . MET B 1 99 ? -29.556 7.308 15.820 1.00 24.75 78 MET A C 1
ATOM 2442 O O . MET B 1 99 ? -30.126 6.219 15.778 1.00 25.71 78 MET A O 1
ATOM 2447 N N . GLY B 1 100 ? -30.194 8.471 15.877 1.00 24.31 79 GLY A N 1
ATOM 2448 C CA . GLY B 1 100 ? -31.642 8.584 15.773 1.00 23.75 79 GLY A CA 1
ATOM 2449 C C . GLY B 1 100 ? -32.036 9.349 14.519 1.00 23.83 79 GLY A C 1
ATOM 2450 O O . GLY B 1 100 ? -31.620 10.498 14.320 1.00 22.27 79 GLY A O 1
ATOM 2451 N N . TYR B 1 101 ? -32.832 8.696 13.672 1.00 24.41 80 TYR A N 1
ATOM 2452 C CA . TYR B 1 101 ? -33.409 9.306 12.471 1.00 24.89 80 TYR A CA 1
ATOM 2453 C C . TYR B 1 101 ? -34.723 9.979 12.869 1.00 24.51 80 TYR A C 1
ATOM 2454 O O . TYR B 1 101 ? -35.669 9.308 13.276 1.00 25.12 80 TYR A O 1
ATOM 2463 N N . ALA B 1 102 ? -34.781 11.300 12.729 1.00 24.32 81 ALA A N 1
ATOM 2464 C CA . ALA B 1 102 ? -35.860 12.116 13.313 1.00 24.82 81 ALA A CA 1
ATOM 2465 C C . ALA B 1 102 ? -37.243 12.026 12.660 1.00 25.53 81 ALA A C 1
ATOM 2466 O O . ALA B 1 102 ? -38.260 12.034 13.364 1.00 26.09 81 ALA A O 1
ATOM 2468 N N . CYS B 1 103 ? -37.285 11.949 11.332 1.00 25.49 82 CYS A N 1
ATOM 2469 C CA . CYS B 1 103 ? -38.536 12.140 10.597 1.00 25.38 82 CYS A CA 1
ATOM 2470 C C . CYS B 1 103 ? -39.410 10.887 10.479 1.00 25.90 82 CYS A C 1
ATOM 2471 O O . CYS B 1 103 ? -39.168 10.014 9.642 1.00 25.85 82 CYS A O 1
ATOM 2474 N N . LEU B 1 104 ? -40.441 10.839 11.318 1.00 25.38 83 LEU A N 1
ATOM 2475 C CA . LEU B 1 104 ? -41.393 9.733 11.368 1.00 25.86 83 LEU A CA 1
ATOM 2476 C C . LEU B 1 104 ? -42.105 9.520 10.021 1.00 26.35 83 LEU A C 1
ATOM 2477 O O . LEU B 1 104 ? -42.090 8.414 9.474 1.00 26.93 83 LEU A O 1
ATOM 2482 N N . VAL B 1 105 ? -42.715 10.579 9.493 1.00 26.13 84 VAL A N 1
ATOM 2483 C CA . VAL B 1 105 ? -43.528 10.470 8.278 1.00 27.00 84 VAL A CA 1
ATOM 2484 C C . VAL B 1 105 ? -42.727 10.053 7.035 1.00 27.35 84 VAL A C 1
ATOM 2485 O O . VAL B 1 105 ? -43.265 9.385 6.149 1.00 28.32 84 VAL A O 1
ATOM 2489 N N . ALA B 1 106 ? -41.452 10.441 6.982 1.00 26.65 85 ALA A N 1
ATOM 2490 C CA . ALA B 1 106 ? -40.559 10.049 5.893 1.00 27.56 85 ALA A CA 1
ATOM 2491 C C . ALA B 1 106 ? -40.468 8.533 5.797 1.00 28.78 85 ALA A C 1
ATOM 2492 O O . ALA B 1 106 ? -40.590 7.958 4.709 1.00 30.06 85 ALA A O 1
ATOM 2494 N N . ILE B 1 107 ? -40.253 7.896 6.944 1.00 28.18 86 ILE A N 1
ATOM 2495 C CA . ILE B 1 107 ? -40.138 6.445 7.022 1.00 28.96 86 ILE A CA 1
ATOM 2496 C C . ILE B 1 107 ? -41.469 5.776 6.666 1.00 29.90 86 ILE A C 1
ATOM 2497 O O . ILE B 1 107 ? -41.522 4.916 5.783 1.00 30.95 86 ILE A O 1
ATOM 2502 N N . MET B 1 108 ? -42.540 6.196 7.334 1.00 30.37 87 MET A N 1
ATOM 2503 C CA . MET B 1 108 ? -43.858 5.596 7.130 1.00 31.89 87 MET A CA 1
ATOM 2504 C C . MET B 1 108 ? -44.396 5.860 5.725 1.00 33.32 87 MET A C 1
ATOM 2505 O O . MET B 1 108 ? -45.156 5.058 5.191 1.00 34.53 87 MET A O 1
ATOM 2510 N N . SER B 1 109 ? -43.960 6.963 5.126 1.00 33.38 88 SER A N 1
ATOM 2511 C CA . SER B 1 109 ? -44.323 7.325 3.753 1.00 35.69 88 SER A CA 1
ATOM 2512 C C . SER B 1 109 ? -43.728 6.394 2.696 1.00 36.35 88 SER A C 1
ATOM 2513 O O . SER B 1 109 ? -44.305 6.233 1.622 1.00 37.27 88 SER A O 1
ATOM 2516 N N . MET B 1 110 ? -42.573 5.798 2.990 1.00 36.38 89 MET A N 1
ATOM 2517 C CA . MET B 1 110 ? -41.860 4.979 2.001 1.00 37.72 89 MET A CA 1
ATOM 2518 C C . MET B 1 110 ? -42.507 3.616 1.749 1.00 38.59 89 MET A C 1
ATOM 2519 O O . MET B 1 110 ? -42.253 2.993 0.717 1.00 40.30 89 MET A O 1
ATOM 2524 N N . GLY B 1 111 ? -43.339 3.157 2.681 1.00 37.93 90 GLY A N 1
ATOM 2525 C CA . GLY B 1 111 ? -44.027 1.867 2.536 1.00 38.64 90 GLY A CA 1
ATOM 2526 C C . GLY B 1 111 ? -44.065 1.085 3.835 1.00 38.17 90 GLY A C 1
ATOM 2527 O O . GLY B 1 111 ? -43.358 1.423 4.781 1.00 36.46 90 GLY A O 1
ATOM 2528 N N . HIS B 1 112 ? -44.892 0.041 3.876 1.00 38.84 91 HIS A N 1
ATOM 2529 C CA . HIS B 1 112 ? -45.036 -0.809 5.060 1.00 38.76 91 HIS A CA 1
ATOM 2530 C C . HIS B 1 112 ? -43.757 -1.474 5.462 1.00 38.26 91 HIS A C 1
ATOM 2531 O O . HIS B 1 112 ? -43.031 -1.995 4.618 1.00 38.92 91 HIS A O 1
ATOM 2538 N N . GLY B 1 113 ? -43.478 -1.458 6.764 1.00 37.02 92 GLY A N 1
ATOM 2539 C CA . GLY B 1 113 ? -42.311 -2.132 7.327 1.00 36.50 92 GLY A CA 1
ATOM 2540 C C . GLY B 1 113 ? -40.978 -1.451 7.068 1.00 35.73 92 GLY A C 1
ATOM 2541 O O . GLY B 1 113 ? -39.921 -2.000 7.406 1.00 36.01 92 GLY A O 1
ATOM 2542 N N . TYR B 1 114 ? -41.019 -0.251 6.490 1.00 34.19 93 TYR A N 1
ATOM 2543 C CA . TYR B 1 114 ? -39.801 0.437 6.065 1.00 33.23 93 TYR A CA 1
ATOM 2544 C C . TYR B 1 114 ? -38.848 0.827 7.201 1.00 31.70 93 TYR A C 1
ATOM 2545 O O . TYR B 1 114 ? -37.646 0.974 6.971 1.00 31.28 93 TYR A O 1
ATOM 2554 N N . HIS B 1 115 ? -39.364 0.982 8.420 1.00 30.45 94 HIS A N 1
ATOM 2555 C CA . HIS B 1 115 ? -38.494 1.325 9.552 1.00 29.75 94 HIS A CA 1
ATOM 2556 C C . HIS B 1 115 ? -37.419 0.300 9.800 1.00 30.67 94 HIS A C 1
ATOM 2557 O O . HIS B 1 115 ? -36.308 0.644 10.209 1.00 30.09 94 HIS A O 1
ATOM 2564 N N . ARG B 1 116 ? -37.731 -0.963 9.520 1.00 32.18 95 ARG A N 1
ATOM 2565 C CA . ARG B 1 116 ? -36.754 -2.045 9.632 1.00 33.88 95 ARG A CA 1
ATOM 2566 C C . ARG B 1 116 ? -35.721 -2.010 8.505 1.00 34.13 95 ARG A C 1
ATOM 2567 O O . ARG B 1 116 ? -34.526 -2.163 8.754 1.00 34.78 95 ARG A O 1
ATOM 2575 N N . VAL B 1 117 ? -36.190 -1.811 7.274 1.00 34.26 96 VAL A N 1
ATOM 2576 C CA . VAL B 1 117 ? -35.316 -1.735 6.096 1.00 34.39 96 VAL A CA 1
ATOM 2577 C C . VAL B 1 117 ? -34.341 -0.558 6.239 1.00 33.23 96 VAL A C 1
ATOM 2578 O O . VAL B 1 117 ? -33.134 -0.715 6.047 1.00 33.28 96 VAL A O 1
ATOM 2582 N N . SER B 1 118 ? -34.876 0.610 6.594 1.00 31.57 97 SER A N 1
ATOM 2583 C CA . SER B 1 118 ? -34.071 1.813 6.803 1.00 30.64 97 SER A CA 1
ATOM 2584 C C . SER B 1 118 ? -32.987 1.608 7.864 1.00 30.40 97 SER A C 1
ATOM 2585 O O . SER B 1 118 ? -31.814 1.871 7.606 1.00 30.19 97 SER A O 1
ATOM 2588 N N . ALA B 1 119 ? -33.376 1.127 9.045 1.00 30.58 98 ALA A N 1
ATOM 2589 C CA . ALA B 1 119 ? -32.426 0.925 10.142 1.00 30.53 98 ALA A CA 1
ATOM 2590 C C . ALA B 1 119 ? -31.287 -0.012 9.727 1.00 31.93 98 ALA A C 1
ATOM 2591 O O . ALA B 1 119 ? -30.119 0.246 10.020 1.00 31.88 98 ALA A O 1
ATOM 2593 N N . GLU B 1 120 ? -31.639 -1.083 9.023 1.00 33.62 99 GLU A N 1
ATOM 2594 C CA . GLU B 1 120 ? -30.669 -2.061 8.544 1.00 35.68 99 GLU A CA 1
ATOM 2595 C C . GLU B 1 120 ? -29.705 -1.473 7.506 1.00 35.44 99 GLU A C 1
ATOM 2596 O O . GLU B 1 120 ? -28.489 -1.670 7.603 1.00 35.29 99 GLU A O 1
ATOM 2602 N N . ARG B 1 121 ? -30.243 -0.756 6.522 1.00 34.84 100 ARG A N 1
ATOM 2603 C CA . ARG B 1 121 ? -29.403 -0.158 5.486 1.00 35.14 100 ARG A CA 1
ATOM 2604 C C . ARG B 1 121 ? -28.458 0.874 6.103 1.00 33.54 100 ARG A C 1
ATOM 2605 O O . ARG B 1 121 ? -27.273 0.911 5.775 1.00 33.59 100 ARG A O 1
ATOM 2613 N N . LEU B 1 122 ? -28.980 1.689 7.016 1.00 31.98 101 LEU A N 1
ATOM 2614 C CA . LEU B 1 122 ? -28.172 2.716 7.672 1.00 30.89 101 LEU A CA 1
ATOM 2615 C C . LEU B 1 122 ? -27.080 2.123 8.573 1.00 31.09 101 LEU A C 1
ATOM 2616 O O . LEU B 1 122 ? -25.963 2.644 8.623 1.00 30.51 101 LEU A O 1
ATOM 2621 N N . ARG B 1 123 ? -27.402 1.035 9.271 1.00 31.86 102 ARG A N 1
ATOM 2622 C CA . ARG B 1 123 ? -26.405 0.327 10.079 1.00 33.35 102 ARG A CA 1
ATOM 2623 C C . ARG B 1 123 ? -25.268 -0.197 9.202 1.00 33.97 102 ARG A C 1
ATOM 2624 O O . ARG B 1 123 ? -24.099 -0.059 9.556 1.00 34.02 102 ARG A O 1
ATOM 2632 N N . ASN B 1 124 ? -25.624 -0.788 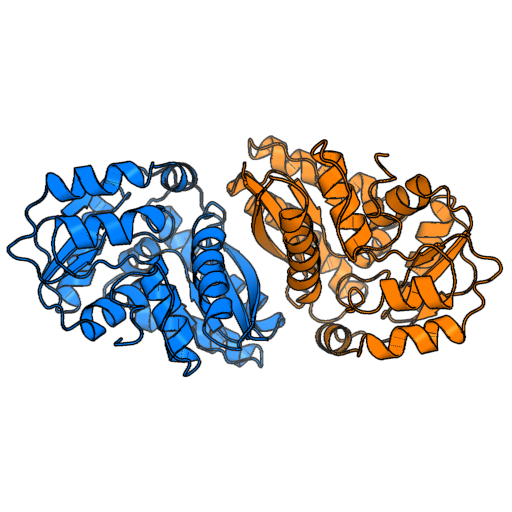8.062 1.00 34.56 103 ASN A N 1
ATOM 2633 C CA . ASN B 1 124 ? -24.643 -1.315 7.109 1.00 35.78 103 ASN A CA 1
ATOM 2634 C C . ASN B 1 124 ? -23.675 -0.251 6.601 1.00 34.42 103 ASN A C 1
ATOM 2635 O O . ASN B 1 124 ? -22.479 -0.510 6.483 1.00 34.62 103 ASN A O 1
ATOM 2640 N N . VAL B 1 125 ? -24.205 0.940 6.316 1.00 33.20 104 VAL A N 1
ATOM 2641 C CA . VAL B 1 125 ? -23.399 2.117 5.971 1.00 32.25 104 VAL A CA 1
ATOM 2642 C C . VAL B 1 125 ? -22.332 2.380 7.044 1.00 31.88 104 VAL A C 1
ATOM 2643 O O . VAL B 1 125 ? -21.149 2.530 6.722 1.00 32.00 104 VAL A O 1
ATOM 2647 N N . THR B 1 126 ? -22.750 2.415 8.312 1.00 30.79 105 THR A N 1
ATOM 2648 C CA . THR B 1 126 ? -21.824 2.667 9.424 1.00 30.64 105 THR A CA 1
ATOM 2649 C C . THR B 1 126 ? -20.784 1.559 9.575 1.00 32.30 105 THR A C 1
ATOM 2650 O O . THR B 1 126 ? -19.622 1.838 9.875 1.00 32.42 105 THR A O 1
ATOM 2654 N N . GLU B 1 127 ? -21.202 0.313 9.357 1.00 33.78 106 GLU A N 1
ATOM 2655 C CA . GLU B 1 127 ? -20.281 -0.824 9.410 1.00 36.04 106 GLU A CA 1
ATOM 2656 C C . GLU B 1 127 ? -19.229 -0.761 8.296 1.00 37.01 106 GLU A C 1
ATOM 2657 O O . GLU B 1 127 ? -18.045 -0.987 8.549 1.00 37.42 106 GLU A O 1
ATOM 2663 N N . ASN B 1 128 ? -19.662 -0.444 7.076 1.00 37.51 107 ASN A N 1
ATOM 2664 C CA . ASN B 1 128 ? -18.740 -0.258 5.948 1.00 38.98 107 ASN A CA 1
ATOM 2665 C C . ASN B 1 128 ? -17.793 0.929 6.149 1.00 38.30 107 ASN A C 1
ATOM 2666 O O . ASN B 1 128 ? -16.750 1.016 5.505 1.00 38.96 107 ASN A O 1
ATOM 2671 N N . ASN B 1 129 ? -18.169 1.830 7.055 1.00 37.04 108 ASN A N 1
ATOM 2672 C CA . ASN B 1 129 ? -17.332 2.961 7.453 1.00 36.71 108 ASN A CA 1
ATOM 2673 C C . ASN B 1 129 ? -16.532 2.629 8.722 1.00 37.25 108 ASN A C 1
ATOM 2674 O O . ASN B 1 129 ? -16.057 3.523 9.425 1.00 36.80 108 ASN A O 1
ATOM 2679 N N . ASP B 1 130 ? -16.400 1.332 9.004 1.00 38.88 109 ASP A N 1
ATOM 2680 C CA . ASP B 1 130 ? -15.591 0.818 10.118 1.00 39.99 109 ASP A CA 1
ATOM 2681 C C . ASP B 1 130 ? -16.079 1.273 11.509 1.00 38.00 109 ASP A C 1
ATOM 2682 O O . ASP B 1 130 ? -15.306 1.348 12.464 1.00 37.60 109 ASP A O 1
ATOM 2687 N N . ALA B 1 131 ? -17.372 1.560 11.620 1.00 36.07 110 ALA A N 1
ATOM 2688 C CA . ALA B 1 131 ? -17.937 2.054 12.870 1.00 34.83 110 ALA A CA 1
ATOM 2689 C C . ALA B 1 131 ? -19.402 1.671 12.983 1.00 33.74 110 ALA A C 1
ATOM 2690 O O . ALA B 1 131 ? -20.261 2.539 12.994 1.00 32.20 110 ALA A O 1
ATOM 2692 N N . ALA B 1 132 ? -19.680 0.370 13.049 1.00 34.75 111 ALA A N 1
ATOM 2693 C CA . ALA B 1 132 ? -21.049 -0.133 13.164 1.00 34.24 111 ALA A CA 1
ATOM 2694 C C . ALA B 1 132 ? -21.712 0.449 14.407 1.00 33.09 111 ALA A C 1
ATOM 2695 O O . ALA B 1 132 ? -21.158 0.374 15.499 1.00 33.33 111 ALA A O 1
ATOM 2697 N N . THR B 1 133 ? -22.882 1.055 14.236 1.00 32.08 112 THR A N 1
ATOM 2698 C CA . THR B 1 133 ? -23.578 1.684 15.360 1.00 31.33 112 THR A CA 1
ATOM 2699 C C . THR B 1 133 ? -25.073 1.363 15.309 1.00 30.78 112 THR A 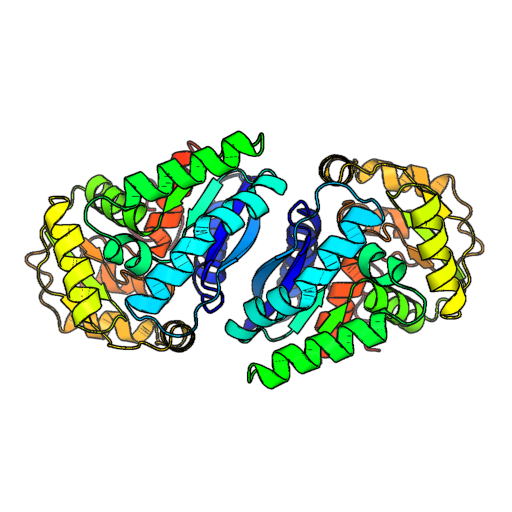C 1
ATOM 2700 O O . THR B 1 133 ? -25.624 1.204 14.218 1.00 31.18 112 THR A O 1
ATOM 2704 N N . PRO B 1 134 ? -25.729 1.235 16.483 1.00 30.44 113 PRO A N 1
ATOM 2705 C CA . PRO B 1 134 ? -27.177 1.011 16.492 1.00 30.34 113 PRO A CA 1
ATOM 2706 C C . PRO B 1 134 ? -27.935 2.191 15.885 1.00 28.78 113 PRO A C 1
ATOM 2707 O O . PRO B 1 134 ? -27.644 3.350 16.204 1.00 27.49 113 PRO A O 1
ATOM 2711 N N . ILE B 1 135 ? -28.880 1.884 14.999 1.00 28.22 114 ILE A N 1
ATOM 2712 C CA . ILE B 1 135 ? -29.696 2.900 14.342 1.00 27.19 114 ILE A CA 1
ATOM 2713 C C . ILE B 1 135 ? -31.140 2.824 14.824 1.00 26.79 114 ILE A C 1
ATOM 2714 O O . ILE B 1 135 ? -31.774 1.770 14.771 1.00 27.67 114 ILE A O 1
ATOM 2719 N N . ILE B 1 136 ? -31.637 3.959 15.303 1.00 25.88 115 ILE A N 1
ATOM 2720 C CA . ILE B 1 136 ? -33.013 4.098 15.751 1.00 25.61 115 ILE A CA 1
ATOM 2721 C C . ILE B 1 136 ? -33.718 5.026 14.758 1.00 24.76 115 ILE A C 1
ATOM 2722 O O . ILE B 1 136 ? -33.174 6.061 14.387 1.00 24.14 115 ILE A O 1
ATOM 2727 N N . THR B 1 137 ? -34.904 4.640 14.299 1.00 24.95 116 THR A N 1
ATOM 2728 C CA . THR B 1 137 ? -35.760 5.585 13.591 1.00 24.76 116 THR A CA 1
ATOM 2729 C C . THR B 1 137 ? -36.891 5.949 14.536 1.00 24.45 116 THR A C 1
ATOM 2730 O O . THR B 1 137 ? -37.357 5.099 15.305 1.00 24.82 116 THR A O 1
ATOM 2734 N N . SER B 1 138 ? -37.324 7.208 14.489 1.00 23.49 117 SER A N 1
ATOM 2735 C CA . SER B 1 138 ? -38.467 7.658 15.288 1.00 23.24 117 SER A CA 1
ATOM 2736 C C . SER B 1 138 ? -39.752 6.881 14.966 1.00 23.84 117 SER A C 1
ATOM 2737 O O . SER B 1 138 ? -40.601 6.686 15.845 1.00 23.65 117 SER A O 1
ATOM 2740 N N . ALA B 1 139 ? -39.884 6.427 13.717 1.00 23.93 118 ALA A N 1
ATOM 2741 C CA . ALA B 1 139 ? -41.008 5.569 13.328 1.00 24.57 118 ALA A CA 1
ATOM 2742 C C . ALA B 1 139 ? -41.005 4.245 14.094 1.00 25.07 118 ALA A C 1
ATOM 2743 O O . ALA B 1 139 ? -41.997 3.899 14.744 1.00 25.44 118 ALA A O 1
ATOM 2745 N N . GLY B 1 140 ? -39.889 3.520 14.014 1.00 25.25 119 GLY A N 1
ATOM 2746 C CA . GLY B 1 140 ? -39.707 2.261 14.744 1.00 25.78 119 GLY A CA 1
ATOM 2747 C C . GLY B 1 140 ? -39.779 2.427 16.253 1.00 25.36 119 GLY A C 1
ATOM 2748 O O . GLY B 1 140 ? -40.342 1.584 16.956 1.00 26.29 119 GLY A O 1
ATOM 2749 N N . ALA B 1 141 ? -39.214 3.522 16.750 1.00 24.66 120 ALA A N 1
ATOM 2750 C CA . ALA B 1 141 ? -39.213 3.810 18.178 1.00 24.78 120 ALA A CA 1
ATOM 2751 C C . ALA B 1 141 ? -40.629 3.981 18.728 1.00 25.04 120 ALA A C 1
ATOM 2752 O O . ALA B 1 141 ? -40.928 3.491 19.817 1.00 25.40 120 ALA A O 1
ATOM 2754 N N . LEU B 1 142 ? -41.494 4.659 17.970 1.00 25.03 121 LEU A N 1
ATOM 2755 C CA . LEU B 1 142 ? -42.878 4.886 18.393 1.00 25.55 121 LEU A CA 1
ATOM 2756 C C . LEU B 1 142 ? -43.645 3.574 18.482 1.00 26.76 121 LEU A C 1
ATOM 2757 O O . LEU B 1 142 ? -44.354 3.327 19.465 1.00 26.95 121 LEU A O 1
ATOM 2762 N N . ILE B 1 143 ? -43.498 2.740 17.453 1.00 27.33 122 ILE A N 1
ATOM 2763 C CA . ILE B 1 143 ? -44.113 1.419 17.438 1.00 28.68 122 ILE A CA 1
ATOM 2764 C C . ILE B 1 143 ? -43.590 0.555 18.587 1.00 29.14 122 ILE A C 1
ATOM 2765 O O . ILE B 1 143 ? -44.381 -0.046 19.315 1.00 30.33 122 ILE A O 1
ATOM 2770 N N . ASP B 1 144 ? -42.271 0.512 18.765 1.00 28.95 123 ASP A N 1
ATOM 2771 C CA . ASP B 1 144 ? -41.679 -0.277 19.850 1.00 29.63 123 ASP A CA 1
ATOM 2772 C C . ASP B 1 144 ? -42.085 0.251 21.226 1.00 29.06 123 ASP A C 1
ATOM 2773 O O . ASP B 1 144 ? -42.337 -0.528 22.141 1.00 29.79 123 ASP A O 1
ATOM 2778 N N . GLY B 1 145 ? -42.149 1.574 21.356 1.00 28.21 124 GLY A N 1
ATOM 2779 C CA . GLY B 1 145 ? -42.590 2.228 22.587 1.00 28.13 124 GLY A CA 1
ATOM 2780 C C . GLY B 1 145 ? -44.033 1.896 22.930 1.00 29.09 124 GLY A C 1
ATOM 2781 O O . GLY B 1 145 ? -44.342 1.572 24.083 1.00 28.86 124 GLY A O 1
ATOM 2782 N N . ILE B 1 146 ? -44.915 1.967 21.926 1.00 29.09 125 ILE A N 1
ATOM 2783 C CA . ILE B 1 146 ? -46.326 1.609 22.104 1.00 30.22 125 ILE A CA 1
ATOM 2784 C C . ILE B 1 146 ? -46.445 0.164 22.606 1.00 32.05 125 ILE A C 1
ATOM 2785 O O . ILE B 1 146 ? -47.192 -0.110 23.546 1.00 32.86 125 ILE A O 1
ATOM 2790 N N . ARG B 1 147 ? -45.685 -0.741 21.990 1.00 33.07 126 ARG A N 1
ATOM 2791 C CA . ARG B 1 147 ? -45.692 -2.154 22.369 1.00 35.25 126 ARG A CA 1
ATOM 2792 C C . ARG B 1 147 ? -45.144 -2.380 23.778 1.00 35.00 126 ARG A C 1
ATOM 2793 O O . ARG B 1 147 ? -45.707 -3.159 24.545 1.00 35.98 126 ARG A O 1
ATOM 2801 N N . ALA B 1 148 ? -44.058 -1.684 24.113 1.00 34.20 127 ALA A N 1
ATOM 2802 C CA . ALA B 1 148 ? -43.470 -1.749 25.452 1.00 34.25 127 ALA A CA 1
ATOM 2803 C C . ALA B 1 148 ? -44.469 -1.320 26.527 1.00 34.13 127 ALA A C 1
ATOM 2804 O O . ALA B 1 148 ? -44.458 -1.844 27.636 1.00 34.78 127 ALA A O 1
ATOM 2806 N N . LEU B 1 149 ? -45.331 -0.369 26.185 1.00 33.13 128 LEU A N 1
ATOM 2807 C CA . LEU B 1 149 ? -46.412 0.066 27.068 1.00 33.75 128 LEU A CA 1
ATOM 2808 C C . LEU B 1 149 ? -47.541 -0.961 27.206 1.00 34.99 128 LEU A C 1
ATOM 2809 O O . LEU B 1 149 ? -48.383 -0.842 28.096 1.00 35.39 128 LEU A O 1
ATOM 2814 N N . GLY B 1 150 ? -47.554 -1.959 26.324 1.00 35.51 129 GLY A N 1
ATOM 2815 C CA . GLY B 1 150 ? -48.611 -2.962 26.297 1.00 36.77 129 GLY A CA 1
ATOM 2816 C C . GLY B 1 150 ? -49.885 -2.439 25.660 1.00 36.75 129 GLY A C 1
ATOM 2817 O O . GLY B 1 150 ? -50.907 -3.114 25.676 1.00 37.65 129 GLY A O 1
ATOM 2818 N N . ALA B 1 151 ? -49.820 -1.238 25.088 1.00 36.37 130 ALA A N 1
ATOM 2819 C CA . ALA B 1 151 ? -50.992 -0.603 24.477 1.00 36.53 130 ALA A CA 1
ATOM 2820 C C . ALA B 1 151 ? -51.411 -1.283 23.173 1.00 37.51 130 ALA A C 1
ATOM 2821 O O . ALA B 1 151 ? -50.592 -1.475 22.274 1.00 37.95 130 ALA A O 1
ATOM 2823 N N . LYS B 1 152 ? -52.689 -1.644 23.086 1.00 38.55 131 LYS A N 1
ATOM 2824 C CA . LYS B 1 152 ? -53.250 -2.288 21.898 1.00 39.40 131 LYS A CA 1
ATOM 2825 C C . LYS B 1 152 ? -53.902 -1.276 20.970 1.00 38.22 131 LYS A C 1
ATOM 2826 O O . LYS B 1 152 ? -53.971 -1.476 19.760 1.00 37.98 131 LYS A O 1
ATOM 2832 N N . ARG B 1 153 ? -54.396 -0.196 21.562 1.00 37.20 132 ARG A N 1
ATOM 2833 C CA . ARG B 1 153 ? -55.172 0.797 20.849 1.00 36.04 132 ARG A CA 1
ATOM 2834 C C . ARG B 1 153 ? -54.677 2.161 21.267 1.00 33.94 132 ARG A C 1
ATOM 2835 O O . ARG B 1 153 ? -54.352 2.380 22.433 1.00 33.58 132 ARG A O 1
ATOM 2843 N N . VAL B 1 154 ? -54.643 3.077 20.309 1.00 32.38 133 VAL A N 1
ATOM 2844 C CA . VAL B 1 154 ? -53.958 4.343 20.473 1.00 30.94 133 VAL A CA 1
ATOM 2845 C C . VAL B 1 154 ? -54.733 5.499 19.821 1.00 30.34 133 VAL A C 1
ATOM 2846 O O . VAL B 1 154 ? -55.398 5.313 18.800 1.00 30.37 133 VAL A O 1
ATOM 2850 N N . ALA B 1 155 ? -54.687 6.674 20.446 1.00 29.35 134 ALA A N 1
ATOM 2851 C CA . ALA B 1 155 ? -55.137 7.910 19.798 1.00 28.51 134 ALA A CA 1
ATOM 2852 C C . ALA B 1 155 ? -53.911 8.716 19.373 1.00 27.19 134 ALA A C 1
ATOM 2853 O O . ALA B 1 155 ? -52.906 8.716 20.082 1.00 26.38 134 ALA A O 1
ATOM 2855 N N . VAL B 1 156 ? -53.987 9.388 18.221 1.00 26.50 135 VAL A N 1
ATOM 2856 C CA . VAL B 1 156 ? -52.804 10.037 17.617 1.00 25.62 135 VAL A CA 1
ATOM 2857 C C . VAL B 1 156 ? -53.029 11.498 17.200 1.00 25.32 135 VAL A C 1
ATOM 2858 O O . VAL B 1 156 ? -54.027 11.814 16.562 1.00 26.15 135 VAL A O 1
ATOM 2862 N N . VAL B 1 157 ? -52.093 12.378 17.556 1.00 24.50 136 VAL A N 1
ATOM 2863 C CA . VAL B 1 157 ? -52.075 13.741 17.012 1.00 24.42 136 VAL A CA 1
ATOM 2864 C C . VAL B 1 157 ? -50.850 13.904 16.109 1.00 23.95 136 VAL A C 1
ATOM 2865 O O . VAL B 1 157 ? -49.732 13.546 16.495 1.00 23.00 136 VAL A O 1
ATOM 2869 N N . THR B 1 158 ? -51.076 14.428 14.905 1.00 24.32 137 THR A N 1
ATOM 2870 C CA . THR B 1 158 ? -49.999 14.707 13.950 1.00 24.39 137 THR A CA 1
ATOM 2871 C C . THR B 1 158 ? -50.097 16.155 13.466 1.00 24.27 137 THR A C 1
ATOM 2872 O O . THR B 1 158 ? -51.178 16.740 13.501 1.00 24.86 137 THR A O 1
ATOM 2876 N N . PRO B 1 159 ? -48.972 16.736 13.007 1.00 23.94 138 PRO A N 1
ATOM 2877 C CA . PRO B 1 159 ? -49.003 18.038 12.339 1.00 24.58 138 PRO A CA 1
ATOM 2878 C C . PRO B 1 159 ? -49.125 17.937 10.810 1.00 25.33 138 PRO A C 1
ATOM 2879 O O . PRO B 1 159 ? -49.203 18.964 10.128 1.00 25.37 138 PRO A O 1
ATOM 2883 N N . TYR B 1 160 ? -49.141 16.715 10.285 1.00 25.91 139 TYR A N 1
ATOM 2884 C CA . TYR B 1 160 ? -49.054 16.486 8.843 1.00 26.97 139 TYR A CA 1
ATOM 2885 C C . TYR B 1 160 ? -50.333 16.843 8.083 1.00 28.14 139 TYR A C 1
ATOM 2886 O O . TYR B 1 160 ? -51.408 16.970 8.676 1.00 28.52 139 TYR A O 1
ATOM 2895 N N . MET B 1 161 ? -50.203 16.999 6.766 1.00 28.99 140 MET A N 1
ATOM 2896 C CA . MET B 1 161 ? -51.360 17.096 5.871 1.00 30.26 140 MET A CA 1
ATOM 2897 C C . MET B 1 161 ? -52.156 15.793 5.914 1.00 30.96 140 MET A C 1
ATOM 2898 O O . MET B 1 161 ? -51.598 14.720 6.184 1.00 30.38 140 MET A O 1
ATOM 2903 N N . LYS B 1 162 ? -53.456 15.891 5.651 1.00 32.00 141 LYS A N 1
ATOM 2904 C CA . LYS B 1 162 ? -54.361 14.744 5.773 1.00 33.21 141 LYS A CA 1
ATOM 2905 C C . LYS B 1 162 ? -53.917 13.464 5.043 1.00 33.15 141 LYS A C 1
ATOM 2906 O O . LYS B 1 162 ? -53.917 12.398 5.657 1.00 33.36 141 LYS A O 1
ATOM 2912 N N . PRO B 1 163 ? -53.521 13.554 3.753 1.00 33.59 142 PRO A N 1
ATOM 2913 C CA . PRO B 1 163 ? -53.127 12.295 3.104 1.00 33.81 142 PRO A CA 1
ATOM 2914 C C . PRO B 1 163 ? -51.938 11.609 3.788 1.00 32.58 142 PRO A C 1
ATOM 2915 O O . PRO B 1 163 ? -51.919 10.382 3.903 1.00 32.79 142 PRO A O 1
ATOM 2919 N N . LEU B 1 164 ? -50.964 12.392 4.243 1.00 31.09 143 LEU A N 1
ATOM 2920 C CA . LEU B 1 164 ? -49.796 11.828 4.915 1.00 30.27 143 LEU A CA 1
ATOM 2921 C C . LEU B 1 164 ? -50.136 11.186 6.261 1.00 30.65 143 LEU A C 1
ATOM 2922 O O . LEU B 1 164 ? -49.640 10.102 6.573 1.00 30.77 143 LEU A O 1
ATOM 2927 N N . THR B 1 165 ? -50.990 11.826 7.055 1.00 31.10 144 THR A N 1
ATOM 2928 C CA . THR B 1 165 ? -51.397 11.195 8.316 1.00 31.75 144 THR A CA 1
ATOM 2929 C C . THR B 1 165 ? -52.282 9.971 8.108 1.00 32.47 144 THR A C 1
ATOM 2930 O O . THR B 1 165 ? -52.295 9.084 8.958 1.00 32.19 144 THR A O 1
ATOM 2934 N N . GLU B 1 166 ? -52.971 9.897 6.966 1.00 33.65 145 GLU A N 1
ATOM 2935 C CA . GLU B 1 166 ? -53.666 8.666 6.575 1.00 34.90 145 GLU A CA 1
ATOM 2936 C C . GLU B 1 166 ? -52.674 7.526 6.395 1.00 34.29 145 GLU A C 1
ATOM 2937 O O . GLU B 1 166 ? -52.928 6.401 6.842 1.00 34.94 145 GLU A O 1
ATOM 2943 N N . LEU B 1 167 ? -51.549 7.822 5.745 1.00 32.79 146 LEU A N 1
ATOM 2944 C CA . LEU B 1 167 ? -50.460 6.856 5.598 1.00 32.53 146 LEU A CA 1
ATOM 2945 C C . LEU B 1 167 ? -49.881 6.441 6.948 1.00 30.94 146 LEU A C 1
ATOM 2946 O O . LEU B 1 167 ? -49.616 5.260 7.173 1.00 31.22 146 LEU A O 1
ATOM 2951 N N . VAL B 1 168 ? -49.700 7.411 7.843 1.00 29.53 147 VAL A N 1
ATOM 2952 C CA . VAL B 1 168 ? -49.152 7.149 9.178 1.00 28.25 147 VAL A CA 1
ATOM 2953 C C . VAL B 1 168 ? -50.070 6.215 9.973 1.00 28.76 147 VAL A C 1
ATOM 2954 O O . VAL B 1 168 ? -49.615 5.207 10.516 1.00 29.02 147 VAL A O 1
ATOM 2958 N N . VAL B 1 169 ? -51.359 6.546 10.011 1.00 29.32 148 VAL A N 1
ATOM 2959 C CA . VAL B 1 169 ? -52.360 5.731 10.701 1.00 30.35 148 VAL A CA 1
ATOM 2960 C C . VAL B 1 169 ? -52.421 4.311 10.132 1.00 31.48 148 VAL A C 1
ATOM 2961 O O . VAL B 1 169 ? -52.463 3.340 10.885 1.00 31.30 148 VAL A O 1
ATOM 2965 N N . ASP B 1 170 ? -52.409 4.203 8.804 1.00 32.64 149 ASP A N 1
ATOM 2966 C CA . ASP B 1 170 ? -52.410 2.908 8.120 1.00 34.71 149 ASP A CA 1
ATOM 2967 C C . ASP B 1 170 ? -51.151 2.084 8.445 1.00 33.66 149 ASP A C 1
ATOM 2968 O O . ASP B 1 170 ? -51.230 0.874 8.644 1.00 34.46 149 ASP A O 1
ATOM 2973 N N . TYR B 1 171 ? -50.000 2.748 8.507 1.00 31.87 150 TYR A N 1
ATOM 2974 C CA . TYR B 1 171 ? -48.741 2.101 8.876 1.00 31.40 150 TYR A CA 1
ATOM 2975 C C . TYR B 1 171 ? -48.821 1.511 10.289 1.00 31.36 150 TYR A C 1
ATOM 2976 O O . TYR B 1 171 ? -48.461 0.349 10.505 1.00 32.04 150 TYR A O 1
ATOM 2985 N N . ILE B 1 172 ? -49.292 2.319 11.239 1.00 30.41 151 ILE A N 1
ATOM 2986 C CA . ILE B 1 172 ? -49.460 1.900 12.633 1.00 30.36 151 ILE A CA 1
ATOM 2987 C C . ILE B 1 172 ? -50.410 0.701 12.744 1.00 31.92 151 ILE A C 1
ATOM 2988 O O . ILE B 1 172 ? -50.119 -0.271 13.451 1.00 32.08 151 ILE A O 1
ATOM 2993 N N . ARG B 1 173 ? -51.536 0.779 12.034 1.00 32.57 152 ARG A N 1
ATOM 2994 C CA . ARG B 1 173 ? -52.518 -0.304 12.000 1.00 34.34 152 ARG A CA 1
ATOM 2995 C C . ARG B 1 173 ? -51.953 -1.585 11.392 1.00 35.41 152 ARG A C 1
ATOM 2996 O O . ARG B 1 173 ? -52.294 -2.685 11.828 1.00 36.00 152 ARG A O 1
ATOM 3004 N N . HIS B 1 174 ? -51.080 -1.430 10.398 1.00 35.72 153 HIS A N 1
ATOM 3005 C CA . HIS B 1 174 ? -50.396 -2.564 9.777 1.00 37.23 153 HIS A CA 1
ATOM 3006 C C . HIS B 1 174 ? -49.449 -3.243 10.734 1.00 37.18 153 HIS A C 1
ATOM 3007 O O . HIS B 1 174 ? -49.186 -4.439 10.608 1.00 37.78 153 HIS A O 1
ATOM 3014 N N . GLU B 1 175 ? -48.942 -2.485 11.706 1.00 36.55 154 GLU A N 1
ATOM 3015 C CA . GLU B 1 175 ? -48.024 -3.009 12.724 1.00 36.83 154 GLU A CA 1
ATOM 3016 C C . GLU B 1 175 ? -48.740 -3.705 13.891 1.00 37.93 154 GLU A C 1
ATOM 3017 O O . GLU B 1 175 ? -48.102 -4.124 14.860 1.00 38.60 154 GLU A O 1
ATOM 3023 N N . GLY B 1 176 ? -50.062 -3.821 13.799 1.00 38.36 155 GLY A N 1
ATOM 3024 C CA . GLY B 1 176 ? -50.850 -4.518 14.813 1.00 38.87 155 GLY A CA 1
ATOM 3025 C C . GLY B 1 176 ? -51.329 -3.630 15.945 1.00 38.07 155 GLY A C 1
ATOM 3026 O O . GLY B 1 176 ? -51.790 -4.128 16.971 1.00 38.84 155 GLY A O 1
ATOM 3027 N N . ILE B 1 177 ? -51.217 -2.316 15.760 1.00 36.14 156 ILE A N 1
ATOM 3028 C CA . ILE B 1 177 ? -51.674 -1.344 16.753 1.00 34.75 156 ILE A CA 1
ATOM 3029 C C . ILE B 1 177 ? -52.901 -0.628 16.207 1.00 34.48 156 ILE A C 1
ATOM 3030 O O . ILE B 1 177 ? -52.830 0.040 15.173 1.00 33.60 156 ILE A O 1
ATOM 3035 N N . GLU B 1 178 ? -54.026 -0.787 16.897 1.00 34.76 157 GLU A N 1
ATOM 3036 C CA . GLU B 1 178 ? -55.265 -0.127 16.504 1.00 35.12 157 GLU A CA 1
ATOM 3037 C C . GLU B 1 178 ? -55.183 1.382 16.739 1.00 33.66 157 GLU A C 1
ATOM 3038 O O . GLU B 1 178 ? -54.525 1.835 17.678 1.00 33.15 157 GLU A O 1
ATOM 3044 N N . VAL B 1 179 ? -55.837 2.151 15.870 1.00 33.34 158 VAL A N 1
ATOM 3045 C CA . VAL B 1 179 ? -55.936 3.602 16.032 1.00 32.06 158 VAL A CA 1
ATOM 3046 C C . VAL B 1 179 ? -57.395 4.035 16.176 1.00 32.67 158 VAL A C 1
ATOM 3047 O O . VAL B 1 179 ? -58.232 3.744 15.311 1.00 32.86 158 VAL A O 1
ATOM 3051 N N . GLY B 1 180 ? -57.693 4.721 17.280 1.00 32.13 159 GLY A N 1
ATOM 3052 C CA . GLY B 1 180 ? -58.996 5.357 17.466 1.00 32.67 159 GLY A CA 1
ATOM 3053 C C . GLY B 1 180 ? -58.993 6.736 16.832 1.00 32.07 159 GLY A C 1
ATOM 3054 O O . GLY B 1 180 ? -58.644 6.885 15.659 1.00 31.69 159 GLY A O 1
ATOM 3055 N N . ASP B 1 181 ? -59.374 7.745 17.611 1.00 32.11 160 ASP A N 1
ATOM 3056 C CA . ASP B 1 181 ? -59.370 9.133 17.149 1.00 31.76 160 ASP A CA 1
ATOM 3057 C C . ASP B 1 181 ? -57.973 9.610 16.786 1.00 31.05 160 ASP A C 1
ATOM 3058 O O . ASP B 1 181 ? -57.015 9.365 17.521 1.00 30.10 160 ASP A O 1
ATOM 3063 N N . TYR B 1 182 ? -57.869 10.288 15.648 1.00 30.45 161 TYR A N 1
ATOM 3064 C CA . TYR B 1 182 ? -56.641 10.978 15.280 1.00 29.83 161 TYR A CA 1
ATOM 3065 C C . TYR B 1 182 ? -56.937 12.352 14.687 1.00 29.85 161 TYR A C 1
ATOM 3066 O O . TYR B 1 182 ? -58.012 12.577 14.126 1.00 30.39 161 TYR A O 1
ATOM 3075 N N . ARG B 1 1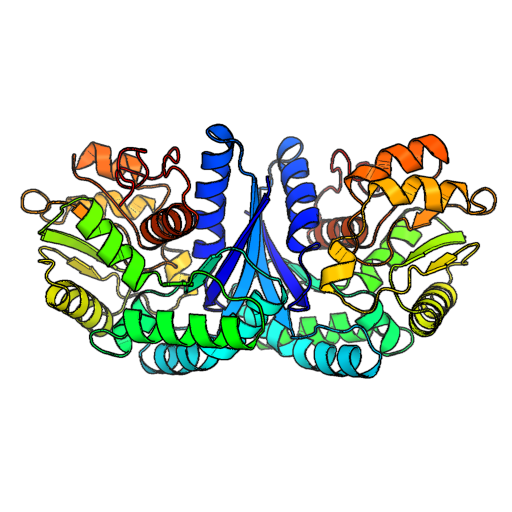83 ? -55.989 13.269 14.858 1.00 29.08 162 ARG A N 1
ATOM 3076 C CA . ARG B 1 183 ? -56.105 14.623 14.332 1.00 29.55 162 ARG A CA 1
ATOM 3077 C C . ARG B 1 183 ? -54.875 14.976 13.502 1.00 29.16 162 ARG A C 1
ATOM 3078 O O . ARG B 1 183 ? -53.761 14.552 13.819 1.00 27.98 162 ARG A O 1
ATOM 3086 N N . ALA B 1 184 ? -55.099 15.747 12.439 1.00 29.84 163 ALA A N 1
ATOM 3087 C CA . ALA B 1 184 ? -54.030 16.276 11.601 1.00 30.17 163 ALA A CA 1
ATOM 3088 C C . ALA B 1 184 ? -54.088 17.801 11.600 1.00 30.88 163 ALA A C 1
ATOM 3089 O O . ALA B 1 184 ? -55.117 18.387 11.264 1.00 31.76 163 ALA A O 1
ATOM 3091 N N . LEU B 1 185 ? -52.983 18.442 11.964 1.00 30.69 164 LEU A N 1
ATOM 3092 C CA . LEU B 1 185 ? -52.937 19.903 12.002 1.00 31.14 164 LEU A CA 1
ATOM 3093 C C . LEU B 1 185 ? -52.724 20.525 10.628 1.00 31.54 164 LEU A C 1
ATOM 3094 O O . LEU B 1 185 ? -52.918 21.724 10.456 1.00 31.73 164 LEU A O 1
ATOM 3099 N N . GLU B 1 186 ? -52.326 19.704 9.659 1.00 31.44 165 GLU A N 1
ATOM 3100 C CA . GLU B 1 186 ? -52.142 20.141 8.270 1.00 31.96 165 GLU A CA 1
ATOM 3101 C C . GLU B 1 186 ? -51.200 21.345 8.152 1.00 31.49 165 GLU A C 1
ATOM 3102 O O . GLU B 1 186 ? -51.581 22.403 7.640 1.00 32.12 165 GLU A O 1
ATOM 3108 N N . ILE B 1 187 ? -49.977 21.173 8.646 1.00 30.05 166 ILE A N 1
ATOM 3109 C CA . ILE B 1 187 ? -48.920 22.169 8.499 1.00 29.59 166 ILE A CA 1
ATOM 3110 C C . ILE B 1 187 ? -47.779 21.542 7.694 1.00 28.63 166 ILE A C 1
ATOM 3111 O O . ILE B 1 187 ? -46.985 20.769 8.230 1.00 27.42 166 ILE A O 1
ATOM 3116 N N . SER B 1 188 ? -47.699 21.880 6.410 1.00 28.41 167 SER A N 1
ATOM 3117 C CA . SER B 1 188 ? -46.695 21.292 5.521 1.00 28.03 167 SER A CA 1
ATOM 3118 C C . SER B 1 188 ? -45.346 22.015 5.599 1.00 27.54 167 SER A C 1
ATOM 3119 O O . SER B 1 188 ? -44.316 21.470 5.199 1.00 26.85 167 SER A O 1
ATOM 3122 N N . ASP B 1 189 ? -45.361 23.247 6.100 1.00 27.69 168 ASP A N 1
ATOM 3123 C CA . ASP B 1 189 ? -44.133 24.003 6.322 1.00 28.05 168 ASP A CA 1
ATOM 3124 C C . ASP B 1 189 ? -43.440 23.435 7.560 1.00 27.01 168 ASP A C 1
ATOM 3125 O O . ASP B 1 189 ? -43.883 23.671 8.685 1.00 26.56 168 ASP A O 1
ATOM 3130 N N . ASN B 1 190 ? -42.360 22.684 7.351 1.00 25.92 169 ASN A N 1
ATOM 3131 C CA . ASN B 1 190 ? -41.760 21.919 8.444 1.00 25.42 169 ASN A CA 1
ATOM 3132 C C . ASN B 1 190 ? -41.224 22.744 9.606 1.00 25.31 169 ASN A C 1
ATOM 3133 O O . ASN B 1 190 ? -41.389 22.359 10.763 1.00 24.78 169 ASN A O 1
ATOM 3138 N N . LEU B 1 191 ? -40.589 23.872 9.304 1.00 25.76 170 LEU A N 1
ATOM 3139 C CA . LEU B 1 191 ? -40.119 24.760 10.360 1.00 26.30 170 LEU A CA 1
ATOM 3140 C C . LEU B 1 191 ? -41.314 25.304 11.143 1.00 26.60 170 LEU A C 1
ATOM 3141 O O . LEU B 1 191 ? -41.277 25.342 12.370 1.00 27.43 170 LEU A O 1
ATOM 3146 N N . ALA B 1 192 ? -42.370 25.700 10.429 1.00 26.56 171 ALA A N 1
ATOM 3147 C CA . ALA B 1 192 ? -43.630 26.130 11.051 1.00 26.85 171 ALA A CA 1
ATOM 3148 C C . ALA B 1 192 ? -44.238 25.109 12.028 1.00 26.53 171 ALA A C 1
ATOM 3149 O O . ALA B 1 192 ? -44.851 25.498 13.027 1.00 26.74 171 ALA A O 1
ATOM 3151 N N . VAL B 1 193 ? -44.076 23.815 11.746 1.00 25.60 172 VAL A N 1
ATOM 3152 C CA . VAL B 1 193 ? -44.545 22.771 12.666 1.00 25.14 172 VAL A CA 1
ATOM 3153 C C . VAL B 1 193 ? -43.968 22.973 14.076 1.00 25.17 172 VAL A C 1
ATOM 3154 O O . VAL B 1 193 ? -44.687 22.850 15.074 1.00 25.10 172 VAL A O 1
ATOM 3158 N N . ALA B 1 194 ? -42.676 23.301 14.142 1.00 24.86 173 ALA A N 1
ATOM 3159 C CA . ALA B 1 194 ? -41.986 23.530 15.414 1.00 24.91 173 ALA A CA 1
ATOM 3160 C C . ALA B 1 194 ? -42.511 24.751 16.165 1.00 25.51 173 ALA A C 1
ATOM 3161 O O . ALA B 1 194 ? -42.314 24.865 17.373 1.00 25.40 173 ALA A O 1
ATOM 3163 N N . ALA B 1 195 ? -43.168 25.659 15.444 1.00 26.38 174 ALA A N 1
ATOM 3164 C CA . ALA B 1 195 ? -43.748 26.864 16.040 1.00 27.91 174 ALA A CA 1
ATOM 3165 C C . ALA B 1 195 ? -45.135 26.638 16.657 1.00 28.87 174 ALA A C 1
ATOM 3166 O O . ALA B 1 195 ? -45.653 27.519 17.344 1.00 30.43 174 ALA A O 1
ATOM 3168 N N . HIS B 1 196 ? -45.738 25.474 16.411 1.00 28.78 175 HIS A N 1
ATOM 3169 C CA . HIS B 1 196 ? -47.027 25.128 17.029 1.00 29.45 175 HIS A CA 1
ATOM 3170 C C . HIS B 1 196 ? -46.908 25.075 18.529 1.00 30.04 175 HIS A C 1
ATOM 3171 O O . HIS B 1 196 ? -46.031 24.397 19.065 1.00 29.38 175 HIS A O 1
ATOM 3178 N N . ASP B 1 197 ? -47.786 25.807 19.214 1.00 31.68 176 ASP A N 1
ATOM 3179 C CA . ASP B 1 197 ? -47.765 25.907 20.675 1.00 32.92 176 ASP A CA 1
ATOM 3180 C C . ASP B 1 197 ? -48.123 24.565 21.329 1.00 32.56 176 ASP A C 1
ATOM 3181 O O . ASP B 1 197 ? -49.231 24.059 21.138 1.00 31.81 176 ASP A O 1
ATOM 3186 N N . PRO B 1 198 ? -47.180 23.984 22.100 1.00 32.38 177 PRO A N 1
ATOM 3187 C CA . PRO B 1 198 ? -47.449 22.708 22.777 1.00 32.70 177 PRO A CA 1
ATOM 3188 C C . PRO B 1 198 ? -48.635 22.788 23.740 1.00 33.52 177 PRO A C 1
ATOM 3189 O O . PRO B 1 198 ? -49.306 21.783 23.976 1.00 33.20 177 PRO A O 1
ATOM 3193 N N . MET B 1 199 ? -48.900 23.981 24.265 1.00 34.87 178 MET A N 1
ATOM 3194 C CA . MET B 1 199 ? -50.024 24.198 25.169 1.00 36.70 178 MET A CA 1
ATOM 3195 C C . MET B 1 199 ? -51.378 24.120 24.467 1.00 36.27 178 MET A C 1
ATOM 3196 O O . MET B 1 199 ? -52.413 24.127 25.127 1.00 37.56 178 MET A O 1
ATOM 3201 N N . ASN B 1 200 ? -51.366 24.039 23.135 1.00 34.51 179 ASN A N 1
ATOM 3202 C CA . ASN B 1 200 ? -52.573 23.739 22.361 1.00 33.86 179 ASN A CA 1
ATOM 3203 C C . ASN B 1 200 ? -52.949 22.271 22.452 1.00 32.42 179 ASN A C 1
ATOM 3204 O O . ASN B 1 200 ? -54.115 21.914 22.288 1.00 32.62 179 ASN A O 1
ATOM 3209 N N . LEU B 1 201 ? -51.952 21.425 22.701 1.00 30.67 180 LEU A N 1
ATOM 3210 C CA . LEU B 1 201 ? -52.128 19.970 22.661 1.00 29.46 180 LEU A CA 1
ATOM 3211 C C . LEU B 1 201 ? -53.112 19.370 23.680 1.00 29.82 180 LEU A C 1
ATOM 3212 O O . LEU B 1 201 ? -53.844 18.448 23.328 1.00 29.60 180 LEU A O 1
ATOM 3217 N N . PRO B 1 202 ? -53.129 19.870 24.936 1.00 30.18 181 PRO A N 1
ATOM 3218 C CA . PRO B 1 202 ? -54.146 19.353 25.867 1.00 30.80 181 PRO A CA 1
ATOM 3219 C C . PRO B 1 202 ? -55.578 19.617 25.394 1.00 31.00 181 PRO A C 1
ATOM 3220 O O . PRO B 1 202 ? -56.444 18.757 25.548 1.00 31.50 181 PRO A O 1
ATOM 3224 N N . GLY B 1 203 ? -55.811 20.792 24.816 1.00 31.22 182 GLY A N 1
ATOM 3225 C CA . GLY B 1 203 ? -57.126 21.161 24.296 1.00 31.32 182 GLY A CA 1
ATOM 3226 C C . GLY B 1 203 ? -57.540 20.304 23.118 1.00 30.59 182 GLY A C 1
ATOM 3227 O O . GLY B 1 203 ? -58.703 19.910 23.006 1.00 30.94 182 GLY A O 1
ATOM 3228 N N . ILE B 1 204 ? -56.579 20.014 22.244 1.00 29.03 183 ILE A N 1
ATOM 3229 C CA . ILE B 1 204 ? -56.814 19.149 21.095 1.00 28.45 183 ILE A CA 1
ATOM 3230 C C . ILE B 1 204 ? -57.211 17.757 21.579 1.00 28.69 183 ILE A C 1
ATOM 3231 O O . ILE B 1 204 ? -58.187 17.184 21.089 1.00 28.81 183 ILE A O 1
ATOM 3236 N N . ILE B 1 205 ? -56.472 17.245 22.566 1.00 28.68 184 ILE A N 1
ATOM 3237 C CA . ILE B 1 205 ? -56.733 15.927 23.151 1.00 29.24 184 ILE A CA 1
ATOM 3238 C C . ILE B 1 205 ? -58.086 15.875 23.874 1.00 30.24 184 ILE A C 1
ATOM 3239 O O . ILE B 1 205 ? -58.816 14.882 23.774 1.00 30.41 184 ILE A O 1
ATOM 3244 N N . ALA B 1 206 ? -58.414 16.948 24.593 1.00 31.19 185 ALA A N 1
ATOM 3245 C CA . ALA B 1 206 ? -59.700 17.054 25.294 1.00 32.87 185 ALA A CA 1
ATOM 3246 C C . ALA B 1 206 ? -60.888 17.022 24.332 1.00 33.72 185 ALA A C 1
ATOM 3247 O O . ALA B 1 206 ? -61.983 16.618 24.711 1.00 34.81 185 ALA A O 1
ATOM 3249 N N . SER B 1 207 ? -60.664 17.439 23.087 1.00 33.79 186 SER A N 1
ATOM 3250 C CA . SER B 1 207 ? -61.724 17.431 22.077 1.00 34.42 186 SER A CA 1
ATOM 3251 C C . SER B 1 207 ? -61.809 16.085 21.345 1.00 34.02 186 SER A C 1
ATOM 3252 O O . SER B 1 207 ? -62.684 15.887 20.506 1.00 34.59 186 SER A O 1
ATOM 3255 N N . MET B 1 208 ? -60.901 15.169 21.675 1.00 33.38 187 MET A N 1
ATOM 3256 C CA . MET B 1 208 ? -60.877 13.824 21.089 1.00 33.23 187 MET A CA 1
ATOM 3257 C C . MET B 1 208 ? -61.421 12.779 22.064 1.00 34.41 187 MET A C 1
ATOM 3258 O O . MET B 1 208 ? -61.352 12.962 23.283 1.00 33.95 187 MET A O 1
ATOM 3263 N N . ARG B 1 209 ? -61.949 11.681 21.527 1.00 35.89 188 ARG A N 1
ATOM 3264 C CA . ARG B 1 209 ? -62.302 10.532 22.353 1.00 37.86 188 ARG A CA 1
ATOM 3265 C C . ARG B 1 209 ? -61.029 9.782 22.749 1.00 37.79 188 ARG A C 1
ATOM 3266 O O . ARG B 1 209 ? -60.240 9.391 21.885 1.00 37.54 188 ARG A O 1
ATOM 3274 N N . THR B 1 210 ? -60.828 9.606 24.055 1.00 37.99 189 THR A N 1
ATOM 3275 C CA . THR B 1 210 ? -59.654 8.897 24.564 1.00 38.56 189 THR A CA 1
ATOM 3276 C C . THR B 1 210 ? -59.986 7.751 25.520 1.00 39.75 189 THR A C 1
ATOM 3277 O O . THR B 1 210 ? -59.080 7.064 25.983 1.00 39.20 189 THR A O 1
ATOM 3281 N N . ASP B 1 211 ? -61.273 7.540 25.805 1.00 41.54 190 ASP A N 1
ATOM 3282 C CA . ASP B 1 211 ? -61.696 6.484 26.738 1.00 43.18 190 ASP A CA 1
ATOM 3283 C C . ASP B 1 211 ? -61.591 5.066 26.164 1.00 42.93 190 ASP A C 1
ATOM 3284 O O . ASP B 1 211 ? -61.504 4.094 26.917 1.00 43.73 190 ASP A O 1
ATOM 3289 N N . ASP B 1 212 ? -61.594 4.955 24.838 1.00 42.05 191 ASP A N 1
ATOM 3290 C CA . ASP B 1 212 ? -61.519 3.659 24.156 1.00 41.71 191 ASP A CA 1
ATOM 3291 C C . ASP B 1 212 ? -60.095 3.376 23.657 1.00 40.41 191 ASP A C 1
ATOM 3292 O O . ASP B 1 212 ? -59.891 2.659 22.673 1.00 40.80 191 ASP A O 1
ATOM 3297 N N . VAL B 1 213 ? -59.121 3.940 24.364 1.00 38.64 192 VAL A N 1
ATOM 3298 C CA . VAL B 1 213 ? -57.726 3.961 23.952 1.00 36.76 192 VAL A CA 1
ATOM 3299 C C . VAL B 1 213 ? -56.840 3.583 25.149 1.00 36.43 192 VAL A C 1
ATOM 3300 O O . VAL B 1 213 ? -57.207 3.853 26.293 1.00 37.08 192 VAL A O 1
ATOM 3304 N N . ASP B 1 214 ? -55.699 2.937 24.891 1.00 35.77 193 ASP A N 1
ATOM 3305 C CA . ASP B 1 214 ? -54.768 2.528 25.965 1.00 35.35 193 ASP A CA 1
ATOM 3306 C C . ASP B 1 214 ? -53.635 3.520 26.190 1.00 33.84 193 ASP A C 1
ATOM 3307 O O . ASP B 1 214 ? -53.052 3.571 27.275 1.00 33.52 193 ASP A O 1
ATOM 3312 N N . ALA B 1 215 ? -53.307 4.282 25.150 1.00 32.24 194 ALA A N 1
ATOM 3313 C CA . ALA B 1 215 ? -52.232 5.269 25.213 1.00 30.86 194 ALA A CA 1
ATOM 3314 C C . ALA B 1 215 ? -52.469 6.398 24.216 1.00 29.85 194 ALA A C 1
ATOM 3315 O O . ALA B 1 215 ? -53.160 6.220 23.209 1.00 30.05 194 ALA A O 1
ATOM 3317 N N . ILE B 1 216 ? -51.898 7.560 24.504 1.00 28.51 195 ILE A N 1
ATOM 3318 C CA . ILE B 1 216 ? -52.072 8.721 23.651 1.00 28.16 195 ILE A CA 1
ATOM 3319 C C . ILE B 1 216 ? -50.741 9.123 23.017 1.00 27.22 195 ILE A C 1
ATOM 3320 O O . ILE B 1 216 ? -49.761 9.383 23.717 1.00 26.90 195 ILE A O 1
ATOM 3325 N N . VAL B 1 217 ? -50.708 9.138 21.686 1.00 26.66 196 VAL A N 1
ATOM 3326 C CA . VAL B 1 217 ? -49.575 9.709 20.962 1.00 26.21 196 VAL A CA 1
ATOM 3327 C C . VAL B 1 217 ? -49.847 11.210 20.845 1.00 25.93 196 VAL A C 1
ATOM 3328 O O . VAL B 1 217 ? -50.606 11.648 19.974 1.00 26.11 196 VAL A O 1
ATOM 3332 N N . ILE B 1 218 ? -49.253 11.984 21.750 1.00 25.94 197 ILE A N 1
ATOM 3333 C CA . ILE B 1 218 ? -49.464 13.435 21.805 1.00 26.22 197 ILE A CA 1
ATOM 3334 C C . ILE B 1 218 ? -48.829 14.140 20.599 1.00 25.86 197 ILE A C 1
ATOM 3335 O O . ILE B 1 218 ? -49.310 15.178 20.159 1.00 26.19 197 ILE A O 1
ATOM 3340 N N . SER B 1 219 ? -47.752 13.559 20.074 1.00 25.67 198 SER A N 1
ATOM 3341 C CA . SER B 1 219 ? -47.156 14.005 18.821 1.00 25.33 198 SER A CA 1
ATOM 3342 C C . SER B 1 219 ? -46.509 12.838 18.092 1.00 24.81 198 SER A C 1
ATOM 3343 O O . SER B 1 219 ? -45.590 12.202 18.611 1.00 24.75 198 SER A O 1
ATOM 3346 N N . ALA B 1 220 ? -46.988 12.564 16.885 1.00 24.72 199 ALA A N 1
ATOM 3347 C CA . ALA B 1 220 ? -46.386 11.528 16.054 1.00 25.26 199 ALA A CA 1
ATOM 3348 C C . ALA B 1 220 ? -45.118 12.043 15.370 1.00 25.12 199 ALA A C 1
ATOM 3349 O O . ALA B 1 220 ? -44.368 11.271 14.775 1.00 25.83 199 ALA A O 1
ATOM 3351 N N . ALA B 1 221 ? -44.883 13.349 15.470 1.00 24.86 200 ALA A N 1
ATOM 3352 C CA . ALA B 1 221 ? -43.744 13.994 14.828 1.00 24.51 200 ALA A CA 1
ATOM 3353 C C . ALA B 1 221 ? -42.772 14.532 15.856 1.00 23.92 200 ALA A C 1
ATOM 3354 O O . ALA B 1 221 ? -43.168 15.233 16.790 1.00 23.83 200 ALA A O 1
ATOM 3356 N N . VAL B 1 222 ? -41.494 14.227 15.663 1.00 23.40 201 VAL A N 1
ATOM 3357 C CA . VAL B 1 222 ? -40.453 14.766 16.528 1.00 22.92 201 VAL A CA 1
ATOM 3358 C C . VAL B 1 222 ? -40.422 16.294 16.402 1.00 22.61 201 VAL A C 1
ATOM 3359 O O . VAL B 1 222 ? -40.218 16.991 17.395 1.00 22.57 201 VAL A O 1
ATOM 3363 N N . GLN B 1 223 ? -40.675 16.800 15.194 1.00 22.25 202 GLN A N 1
ATOM 3364 C CA . GLN B 1 223 ? -40.677 18.237 14.916 1.00 22.20 202 GLN A CA 1
ATOM 3365 C C . GLN B 1 223 ? -41.710 19.053 15.713 1.00 22.70 202 GLN A C 1
ATOM 3366 O O . GLN B 1 223 ? -41.452 20.208 16.055 1.00 23.07 202 GLN A O 1
ATOM 3372 N N . MET B 1 224 ? -42.869 18.465 16.007 1.00 22.80 203 MET A N 1
ATOM 3373 C CA . MET B 1 224 ? -43.890 19.159 16.788 1.00 23.50 203 MET A CA 1
ATOM 3374 C C . MET B 1 224 ? -43.583 19.029 18.281 1.00 23.37 203 MET A C 1
ATOM 3375 O O . MET B 1 224 ? -43.602 17.922 18.812 1.00 23.31 203 MET A O 1
ATOM 3380 N N . PRO B 1 225 ? -43.289 20.158 18.959 1.00 23.90 204 PRO A N 1
ATOM 3381 C CA . PRO B 1 225 ? -42.943 20.083 20.388 1.00 24.10 204 PRO A CA 1
ATOM 3382 C C . PRO B 1 225 ? -44.124 19.635 21.236 1.00 24.88 204 PRO A C 1
ATOM 3383 O O . PRO B 1 225 ? -45.266 19.992 20.942 1.00 25.23 204 PRO A O 1
ATOM 3387 N N . SER B 1 226 ? -43.853 18.849 22.273 1.00 25.11 205 SER A N 1
ATOM 3388 C CA . SER B 1 226 ? -44.922 18.315 23.118 1.00 25.47 205 SER A CA 1
ATOM 3389 C C . SER B 1 226 ? -44.463 18.074 24.549 1.00 26.17 205 SER A C 1
ATOM 3390 O O . SER B 1 226 ? -45.283 17.829 25.436 1.00 25.69 205 SER A O 1
ATOM 3393 N N . LEU B 1 227 ? -43.151 18.163 24.764 1.00 26.46 206 LEU A N 1
ATOM 3394 C CA . LEU B 1 227 ? -42.541 17.765 26.026 1.00 27.62 206 LEU A CA 1
ATOM 3395 C C . LEU B 1 227 ? -43.222 18.393 27.239 1.00 28.77 206 LEU A C 1
ATOM 3396 O O . LEU B 1 227 ? -43.589 17.688 28.177 1.00 29.12 206 LEU A O 1
ATOM 3401 N N . ASN B 1 228 ? -43.420 19.708 27.194 1.00 30.21 207 ASN A N 1
ATOM 3402 C CA . ASN B 1 228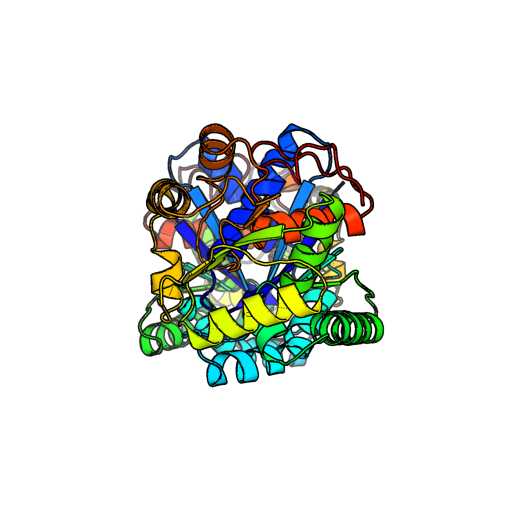 ? -44.025 20.445 28.304 1.00 32.92 207 ASN A CA 1
ATOM 3403 C C . ASN B 1 228 ? -45.522 20.185 28.520 1.00 33.26 207 ASN A C 1
ATOM 3404 O O . ASN B 1 228 ? -46.105 20.672 29.491 1.00 35.34 207 ASN A O 1
ATOM 3409 N N . ALA B 1 229 ? -46.134 19.404 27.632 1.00 31.39 208 ALA A N 1
ATOM 3410 C CA . ALA B 1 229 ? -47.566 19.122 27.724 1.00 31.39 208 ALA A CA 1
ATOM 3411 C C . ALA B 1 229 ? -47.868 17.698 28.194 1.00 30.92 208 ALA A C 1
ATOM 3412 O O . ALA B 1 229 ? -49.008 17.387 28.537 1.00 31.30 208 ALA A O 1
ATOM 3414 N N . ILE B 1 230 ? -46.843 16.848 28.228 1.00 30.11 209 ILE A N 1
ATOM 3415 C CA . ILE B 1 230 ? -47.022 15.418 28.492 1.00 30.34 209 ILE A CA 1
ATOM 3416 C C . ILE B 1 230 ? -47.682 15.096 29.839 1.00 31.16 209 ILE A C 1
ATOM 3417 O O . ILE B 1 230 ? -48.654 14.340 29.888 1.00 31.13 209 ILE A O 1
ATOM 3422 N N . THR B 1 231 ? -47.163 15.671 30.920 1.00 31.90 210 THR A N 1
ATOM 3423 C CA . THR B 1 231 ? -47.680 15.374 32.256 1.00 33.80 210 THR A CA 1
ATOM 3424 C C . THR B 1 231 ? -49.107 15.885 32.401 1.00 34.71 210 THR A C 1
ATOM 3425 O O . THR B 1 231 ? -49.953 15.219 32.997 1.00 35.50 210 THR A O 1
ATOM 3429 N N . MET B 1 232 ? -49.364 17.063 31.839 1.00 35.59 211 MET A N 1
ATOM 3430 C CA . MET B 1 232 ? -50.687 17.673 31.873 1.00 37.25 211 MET A CA 1
ATOM 3431 C C . MET B 1 232 ? -51.718 16.754 31.227 1.00 35.78 211 MET A C 1
ATOM 3432 O O . MET B 1 232 ? -52.793 16.532 31.780 1.00 35.91 211 MET A O 1
ATOM 3437 N N . VAL B 1 233 ? -51.370 16.212 30.062 1.00 33.59 212 VAL A N 1
ATOM 3438 C CA . VAL B 1 233 ? -52.264 15.319 29.325 1.00 32.88 212 VAL A CA 1
ATOM 3439 C C . VAL B 1 233 ? -52.429 13.991 30.062 1.00 32.94 212 VAL A C 1
ATOM 3440 O O . VAL B 1 233 ? -53.529 13.440 30.108 1.00 33.11 212 VAL A O 1
ATOM 3444 N N . GLU B 1 234 ? -51.346 13.488 30.655 1.00 32.32 213 GLU A N 1
ATOM 3445 C CA . GLU B 1 234 ? -51.442 12.283 31.474 1.00 33.50 213 GLU A CA 1
ATOM 3446 C C . GLU B 1 234 ? -52.383 12.493 32.664 1.00 34.63 213 GLU A C 1
ATOM 3447 O O . GLU B 1 234 ? -53.169 11.612 32.992 1.00 34.69 213 GLU A O 1
ATOM 3453 N N . ALA B 1 235 ? -52.319 13.673 33.278 1.00 35.47 214 ALA A N 1
ATOM 3454 C CA . ALA B 1 235 ? -53.206 14.009 34.396 1.00 37.93 214 ALA A CA 1
ATOM 3455 C C . ALA B 1 235 ? -54.662 14.145 33.949 1.00 38.72 214 ALA A C 1
ATOM 3456 O O . ALA B 1 235 ? -55.566 13.664 34.628 1.00 39.32 214 ALA A O 1
ATOM 3458 N N . GLN B 1 236 ? -54.877 14.796 32.806 1.00 39.14 215 GLN A N 1
ATOM 3459 C CA . GLN B 1 236 ? -56.229 15.033 32.280 1.00 40.25 215 GLN A CA 1
ATOM 3460 C C . GLN B 1 236 ? -56.932 13.758 31.833 1.00 39.73 215 GLN A C 1
ATOM 3461 O O . GLN B 1 236 ? -58.138 13.610 32.034 1.00 40.85 215 GLN A O 1
ATOM 3467 N N . THR B 1 237 ? -56.173 12.841 31.240 1.00 38.24 216 THR A N 1
ATOM 3468 C CA . THR B 1 237 ? -56.750 11.666 30.586 1.00 38.15 216 THR A CA 1
ATOM 3469 C C . THR B 1 237 ? -56.591 10.380 31.388 1.00 39.06 216 THR A C 1
ATOM 3470 O O . THR B 1 237 ? -57.293 9.396 31.130 1.00 39.20 216 THR A O 1
ATOM 3474 N N . ARG B 1 238 ? -55.661 10.389 32.344 1.00 39.45 217 ARG A N 1
ATOM 3475 C CA . ARG B 1 238 ? -55.314 9.197 33.131 1.00 40.63 217 ARG A CA 1
ATOM 3476 C C . ARG B 1 238 ? -54.888 8.024 32.236 1.00 39.11 217 ARG A C 1
ATOM 3477 O O . ARG B 1 238 ? -55.187 6.864 32.514 1.00 40.06 217 ARG A O 1
ATOM 3485 N N . LYS B 1 239 ? -54.187 8.347 31.156 1.00 36.91 218 LYS A N 1
ATOM 3486 C CA . LYS B 1 239 ? -53.637 7.342 30.256 1.00 35.68 218 LYS A CA 1
ATOM 3487 C C . LYS B 1 239 ? -52.190 7.684 29.915 1.00 34.19 218 LYS A C 1
ATOM 3488 O O . LYS B 1 239 ? -51.848 8.865 29.829 1.00 33.36 218 LYS A O 1
ATOM 3494 N N . PRO B 1 240 ? -51.330 6.653 29.758 1.00 33.56 219 PRO A N 1
ATOM 3495 C CA . PRO B 1 240 ? -49.943 6.874 29.351 1.00 32.53 219 PRO A CA 1
ATOM 3496 C C . PRO B 1 240 ? -49.863 7.678 28.063 1.00 31.28 219 PRO A C 1
ATOM 3497 O O . PRO B 1 240 ? -50.582 7.390 27.101 1.00 30.99 219 PRO A O 1
ATOM 3501 N N . VAL B 1 241 ? -49.006 8.692 28.062 1.00 30.78 220 VAL A N 1
ATOM 3502 C CA . VAL B 1 241 ? -48.820 9.550 26.901 1.00 30.32 220 VAL A CA 1
ATOM 3503 C C . VAL B 1 241 ? -47.384 9.441 26.397 1.00 30.16 220 VAL A C 1
ATOM 3504 O O . VAL B 1 241 ? -46.439 9.566 27.175 1.00 29.74 220 VAL A O 1
ATOM 3508 N N . ILE B 1 242 ? -47.223 9.185 25.100 1.00 29.90 221 ILE A N 1
ATOM 3509 C CA . ILE B 1 242 ? -45.893 9.221 24.488 1.00 29.20 221 ILE A CA 1
ATOM 3510 C C . ILE B 1 242 ? -45.850 10.109 23.249 1.00 27.95 221 ILE A C 1
ATOM 3511 O O . ILE B 1 242 ? -46.878 10.401 22.645 1.00 27.89 221 ILE A O 1
ATOM 3516 N N . SER B 1 243 ? -44.648 10.554 22.900 1.00 26.54 222 SER A N 1
ATOM 3517 C CA . SER B 1 243 ? -44.424 11.287 21.671 1.00 25.02 222 SER A CA 1
ATOM 3518 C C . SER B 1 243 ? -43.336 10.557 20.909 1.00 24.07 222 SER A C 1
ATOM 3519 O O . SER B 1 243 ? -42.639 9.723 21.479 1.00 23.94 222 SER A O 1
ATOM 3522 N N . ALA B 1 244 ? -43.194 10.870 19.622 1.00 23.56 223 ALA A N 1
ATOM 3523 C CA . ALA B 1 244 ? -42.113 10.314 18.817 1.00 22.68 223 ALA A CA 1
ATOM 3524 C C . ALA B 1 244 ? -40.748 10.699 19.398 1.00 22.27 223 ALA A C 1
ATOM 3525 O O . ALA B 1 244 ? -39.798 9.917 19.333 1.00 22.04 223 ALA A O 1
ATOM 3527 N N . ALA B 1 245 ? -40.658 11.895 19.979 1.00 21.87 224 ALA A N 1
ATOM 3528 C CA . ALA B 1 245 ? -39.421 12.344 20.611 1.00 21.79 224 ALA A CA 1
ATOM 3529 C C . ALA B 1 245 ? -39.060 11.546 21.876 1.00 22.02 224 ALA A C 1
ATOM 3530 O O . ALA B 1 245 ? -37.907 11.148 22.036 1.00 22.05 224 ALA A O 1
ATOM 3532 N N . VAL B 1 246 ? -40.016 11.300 22.772 1.00 22.31 225 VAL A N 1
ATOM 3533 C CA . VAL B 1 246 ? -39.678 10.484 23.950 1.00 22.85 225 VAL A CA 1
ATOM 3534 C C . VAL B 1 246 ? -39.447 9.015 23.577 1.00 22.68 225 VAL A C 1
ATOM 3535 O O . VAL B 1 246 ? -38.579 8.358 24.160 1.00 22.78 225 VAL A O 1
ATOM 3539 N N . ALA B 1 247 ? -40.207 8.517 22.599 1.00 22.31 226 ALA A N 1
ATOM 3540 C CA . ALA B 1 247 ? -40.020 7.153 22.084 1.00 22.65 226 ALA A CA 1
ATOM 3541 C C . ALA B 1 247 ? -38.608 6.959 21.548 1.00 22.49 226 ALA A C 1
ATOM 3542 O O . ALA B 1 247 ? -37.956 5.946 21.834 1.00 23.12 226 ALA A O 1
ATOM 3544 N N . THR B 1 248 ? -38.139 7.941 20.779 1.00 21.47 227 THR A N 1
ATOM 3545 C CA . THR B 1 248 ? -36.804 7.893 20.199 1.00 21.37 227 THR A CA 1
ATOM 3546 C C . THR B 1 248 ? -35.749 7.878 21.305 1.00 21.61 227 THR A C 1
ATOM 3547 O O . THR B 1 248 ? -34.793 7.104 21.244 1.00 21.81 227 THR A O 1
ATOM 3551 N N . THR B 1 249 ? -35.939 8.729 22.313 1.00 21.81 228 THR A N 1
ATOM 3552 C CA . THR B 1 249 ? -35.035 8.802 23.466 1.00 22.21 228 THR A CA 1
ATOM 3553 C C . THR B 1 249 ? -35.023 7.461 24.197 1.00 23.23 228 THR A C 1
ATOM 3554 O O . THR B 1 249 ? -33.957 6.928 24.536 1.00 23.70 228 THR A O 1
ATOM 3558 N N . TRP B 1 250 ? -36.214 6.921 24.421 1.00 23.84 229 TRP A N 1
ATOM 3559 C CA . TRP B 1 250 ? -36.360 5.626 25.061 1.00 25.51 229 TRP A CA 1
ATOM 3560 C C . TRP B 1 250 ? -35.643 4.545 24.296 1.00 26.07 229 TRP A C 1
ATOM 3561 O O . TRP B 1 250 ? -34.888 3.764 24.885 1.00 26.32 229 TRP A O 1
ATOM 3572 N N . ALA B 1 251 ? -35.841 4.523 22.975 1.00 25.97 230 ALA A N 1
ATOM 3573 C CA . ALA B 1 251 ? -35.274 3.486 22.104 1.00 26.86 230 ALA A CA 1
ATOM 3574 C C . ALA B 1 251 ? -33.757 3.585 21.969 1.00 27.35 230 ALA A C 1
ATOM 3575 O O . ALA B 1 251 ? -33.076 2.563 21.874 1.00 28.54 230 ALA A O 1
ATOM 3577 N N . MET B 1 252 ? -33.228 4.807 21.958 1.00 27.03 231 MET A N 1
ATOM 3578 C CA . MET B 1 252 ? -31.775 4.990 21.937 1.00 27.88 231 MET A CA 1
ATOM 3579 C C . MET B 1 252 ? -31.134 4.537 23.252 1.00 28.57 231 MET A C 1
ATOM 3580 O O . MET B 1 252 ? -30.101 3.867 23.244 1.00 29.30 231 MET A O 1
ATOM 3585 N N . LEU B 1 253 ? -31.752 4.898 24.373 1.00 29.00 232 LEU A N 1
ATOM 3586 C CA . LEU B 1 253 ? -31.285 4.455 25.691 1.00 30.26 232 LEU A CA 1
ATOM 3587 C C . LEU B 1 253 ? -31.282 2.926 25.810 1.00 31.44 232 LEU A C 1
ATOM 3588 O O . LEU B 1 253 ? -30.311 2.335 26.281 1.00 32.28 232 LEU A O 1
ATOM 3593 N N . THR B 1 254 ? -32.361 2.291 25.362 1.00 32.25 233 THR A N 1
ATOM 3594 C CA . THR B 1 254 ? -32.459 0.829 25.376 1.00 34.01 233 THR A CA 1
ATOM 3595 C C . THR B 1 254 ? -31.413 0.177 24.468 1.00 34.34 233 THR A C 1
ATOM 3596 O O . THR B 1 254 ? -30.879 -0.879 24.802 1.00 35.09 233 THR A O 1
ATOM 3600 N N . ALA B 1 255 ? -31.116 0.814 23.334 1.00 33.35 234 ALA A N 1
ATOM 3601 C CA . ALA B 1 255 ? -30.101 0.307 22.407 1.00 34.11 234 ALA A CA 1
ATOM 3602 C C . ALA B 1 255 ? -28.702 0.318 23.022 1.00 35.12 234 ALA A C 1
ATOM 3603 O O . ALA B 1 255 ? -27.821 -0.424 22.588 1.00 35.47 234 ALA A O 1
ATOM 3605 N N . LEU B 1 256 ? -28.508 1.165 24.027 1.00 35.58 235 LEU A N 1
ATOM 3606 C CA . LEU B 1 256 ? -27.240 1.234 24.747 1.00 36.91 235 LEU A CA 1
ATOM 3607 C C . LEU B 1 256 ? -27.296 0.500 26.084 1.00 38.27 235 LEU A C 1
ATOM 3608 O O . LEU B 1 256 ? -26.389 0.639 26.908 1.00 39.12 235 LEU A O 1
ATOM 3613 N N . ASP B 1 257 ? -28.358 -0.279 26.287 1.00 39.03 236 ASP A N 1
ATOM 3614 C CA . ASP B 1 257 ? -28.579 -1.022 27.533 1.00 40.85 236 ASP A CA 1
ATOM 3615 C C . ASP B 1 257 ? -28.457 -0.108 28.759 1.00 40.53 236 ASP A C 1
ATOM 3616 O O . ASP B 1 257 ? -27.766 -0.428 29.730 1.00 41.25 236 ASP A O 1
ATOM 3621 N N . LEU B 1 258 ? -29.123 1.044 28.685 1.00 38.89 237 LEU A N 1
ATOM 3622 C CA . LEU B 1 258 ? -29.152 2.004 29.782 1.00 38.27 237 LEU A CA 1
ATOM 3623 C C . LEU B 1 258 ? -30.551 2.093 30.386 1.00 38.00 237 LEU A C 1
ATOM 3624 O O . LEU B 1 258 ? -31.540 2.010 29.659 1.00 37.56 237 LEU A O 1
ATOM 3629 N N . PRO B 1 259 ? -30.639 2.255 31.724 1.00 38.47 238 PRO A N 1
ATOM 3630 C CA . PRO B 1 259 ? -31.925 2.514 32.374 1.00 38.10 238 PRO A CA 1
ATOM 3631 C C . PRO B 1 259 ? -32.644 3.682 31.696 1.00 36.66 238 PRO A C 1
ATOM 3632 O O . PRO B 1 259 ? -31.991 4.610 31.204 1.00 35.27 238 PRO A O 1
ATOM 3636 N N . THR B 1 260 ? -33.972 3.627 31.662 1.00 36.12 239 THR A N 1
ATOM 3637 C CA . THR B 1 260 ? -34.761 4.600 30.907 1.00 34.65 239 THR A CA 1
ATOM 3638 C C . THR B 1 260 ? -35.639 5.486 31.791 1.00 34.69 239 THR A C 1
ATOM 3639 O O . THR B 1 260 ? -36.712 5.921 31.369 1.00 33.22 239 THR A O 1
ATOM 3643 N N . ARG B 1 261 ? -35.183 5.752 33.013 1.00 35.68 240 ARG A N 1
ATOM 3644 C CA . ARG B 1 261 ? -35.860 6.703 33.891 1.00 37.04 240 ARG A CA 1
ATOM 3645 C C . ARG B 1 261 ? -35.430 8.127 33.560 1.00 35.88 240 ARG A C 1
ATOM 3646 O O . ARG B 1 261 ? -34.259 8.485 33.704 1.00 35.79 240 ARG A O 1
ATOM 3654 N N . VAL B 1 262 ? -36.384 8.935 33.116 1.00 34.97 241 VAL A N 1
ATOM 3655 C CA . VAL B 1 262 ? -36.120 10.328 32.781 1.00 34.67 241 VAL A CA 1
ATOM 3656 C C . VAL B 1 262 ? -37.252 11.187 33.332 1.00 35.20 241 VAL A C 1
ATOM 3657 O O . VAL B 1 262 ? -38.385 11.077 32.874 1.00 35.18 241 VAL A O 1
ATOM 3661 N N . PRO B 1 263 ? -36.947 12.052 34.316 1.00 36.83 242 PRO A N 1
ATOM 3662 C CA . PRO B 1 263 ? -37.967 12.917 34.918 1.00 37.67 242 PRO A CA 1
ATOM 3663 C C . PRO B 1 263 ? -38.644 13.816 33.883 1.00 36.77 242 PRO A C 1
ATOM 3664 O O . PRO B 1 263 ? -37.968 14.433 33.058 1.00 36.43 242 PRO A O 1
ATOM 3668 N N . GLY B 1 264 ? -39.972 13.859 33.920 1.00 36.69 243 GLY A N 1
ATOM 3669 C CA . GLY B 1 264 ? -40.747 14.719 33.030 1.00 36.02 243 GLY A CA 1
ATOM 3670 C C . GLY B 1 264 ? -40.978 14.164 31.637 1.00 34.96 243 GLY A C 1
ATOM 3671 O O . GLY B 1 264 ? -41.491 14.872 30.767 1.00 35.59 243 GLY A O 1
ATOM 3672 N N . GLY B 1 265 ? -40.607 12.904 31.420 1.00 33.88 244 GLY A N 1
ATOM 3673 C CA . GLY B 1 265 ? -40.731 12.274 30.105 1.00 32.02 244 GLY A CA 1
ATOM 3674 C C . GLY B 1 265 ? -41.961 11.398 29.939 1.00 31.73 244 GLY A C 1
ATOM 3675 O O . GLY B 1 265 ? -42.109 10.717 28.921 1.00 31.27 244 GLY A O 1
ATOM 3676 N N . GLY B 1 266 ? -42.843 11.414 30.936 1.00 31.63 245 GLY A N 1
ATOM 3677 C CA . GLY B 1 266 ? -44.081 10.637 30.892 1.00 31.42 245 GLY A CA 1
ATOM 3678 C C . GLY B 1 266 ? -43.869 9.161 31.175 1.00 31.10 245 GLY A C 1
ATOM 3679 O O . GLY B 1 266 ? -42.777 8.750 31.564 1.00 30.52 245 GLY A O 1
ATOM 3680 N N . THR B 1 267 ? -44.920 8.370 30.956 1.00 31.10 246 THR A N 1
ATOM 3681 C CA . THR B 1 267 ? -44.960 6.954 31.343 1.00 31.78 246 THR A CA 1
ATOM 3682 C C . THR B 1 267 ? -43.821 6.103 30.762 1.00 31.27 246 THR A C 1
ATOM 3683 O O . THR B 1 267 ? -43.209 5.323 31.491 1.00 31.59 246 THR A O 1
ATOM 3687 N N . LEU B 1 268 ? -43.530 6.261 29.469 1.00 30.18 247 LEU A N 1
ATOM 3688 C CA . LEU B 1 268 ? -42.508 5.443 28.807 1.00 30.05 247 LEU A CA 1
ATOM 3689 C C . LEU B 1 268 ? -41.159 5.587 29.497 1.00 29.94 247 LEU A C 1
ATOM 3690 O O . LEU B 1 268 ? -40.391 4.630 29.566 1.00 30.37 247 LEU A O 1
ATOM 3695 N N . LEU B 1 269 ? -40.881 6.790 29.990 1.00 29.70 248 LEU A N 1
ATOM 3696 C CA . LEU B 1 269 ? -39.626 7.078 30.677 1.00 31.14 248 LEU A CA 1
ATOM 3697 C C . LEU B 1 269 ? -39.765 7.100 32.205 1.00 32.73 248 LEU A C 1
ATOM 3698 O O . LEU B 1 269 ? -39.014 7.799 32.889 1.00 32.65 248 LEU A O 1
ATOM 3703 N N . SER B 1 270 ? -40.714 6.318 32.722 1.00 34.57 249 SER A N 1
ATOM 3704 C CA . SER B 1 270 ? -40.977 6.183 34.166 1.00 37.65 249 SER A CA 1
ATOM 3705 C C . SER B 1 270 ? -39.850 5.525 34.943 1.00 39.42 249 SER A C 1
ATOM 3706 O O . SER B 1 270 ? -39.714 5.726 36.156 1.00 40.26 249 SER A O 1
ATOM 3709 N N . GLY B 1 271 ? -39.066 4.720 34.235 1.00 40.90 250 GLY A N 1
ATOM 3710 C CA . GLY B 1 271 ? -38.124 3.805 34.851 1.00 44.50 250 GLY A CA 1
ATOM 3711 C C . GLY B 1 271 ? -38.719 2.417 34.762 1.00 47.88 250 GLY A C 1
ATOM 3712 O O . GLY B 1 271 ? -37.993 1.428 34.635 1.00 49.38 250 GLY A O 1
ATOM 3713 N N . ALA B 1 272 ? -40.051 2.362 34.819 1.00 49.79 251 ALA A N 1
ATOM 3714 C CA . ALA B 1 272 ? -40.814 1.119 34.728 1.00 52.58 251 ALA A CA 1
ATOM 3715 C C . ALA B 1 272 ? -40.720 0.477 33.337 1.00 53.98 251 ALA A C 1
ATOM 3716 O O . ALA B 1 272 ? -40.736 -0.751 33.222 1.00 55.55 251 ALA A O 1
ATOM 3718 N N . TYR B 1 273 ? -40.623 1.323 32.304 1.00 54.65 252 TYR A N 1
ATOM 3719 C CA . TYR B 1 273 ? -40.457 0.935 30.885 1.00 55.59 252 TYR A CA 1
ATOM 3720 C C . TYR B 1 273 ? -41.680 1.290 30.040 1.00 53.09 252 TYR A C 1
ATOM 3721 O O . TYR B 1 273 ? -42.818 1.058 30.447 1.00 53.03 252 TYR A O 1
#

Nearest PDB structures (foldseek):
  4fq5-assembly1_B  TM=1.004E+00  e=4.986E-51  Pseudomonas putida S16
  4fq7-assembly1_A  TM=9.997E-01  e=1.322E-46  Pseudomonas putida S16
  2xed-assembly4_D  TM=9.873E-01  e=6.350E-27  Nocardia farcinica IFM 10152
  2xec-assembly1_A  TM=9.799E-01  e=1.415E-26  Nocardia farcinica IFM 10152
  3ixl-assembly1_A  TM=9.055E-01  e=1.815E-15  Bordetella bronchiseptica

Radius of gyration: 23.27 Å; Cα contacts (8 Å, |Δi|>4): 1156; chains: 2; bounding box: 71×48×41 Å

CATH classification: 3.40.50.12500

Sequence (497 aa):
KVVRVGQIVPSSNITMETEIPALLKARELVAPERFTFHSSRMRMKHVTKEELARMDGDSDRCALELSDARVDVMGYACLVAIMSMGHGYHRVSAERLRNVTENNDAATPIITSAGALIDGIRALGAKRVAVVTPYMKPLTELVVDYIRHEGIEVGDYRALEISDNLAVAAHDPMNLPGIIASMRTDDVDAIVISAAVQMPSLNAITMVEAQTRKPVISAAVATTWAMLTALDLPTRVPGGGTLLSGAYLEVVRVGQIVPSSNITMETEIPALLKARELVAPERFTFHSSRMRMKHVTKEELARMDGDSDRCALELSDARVDVMGYACLVAIMSMGHGYHRVSAERLRNVTENNDAATPIITSAGALIDGIRALGAKRVAVVTPYMKPLTELVVDYIRHEGIEVGDYRALEISDNLAVAAHDPMNLPGIIASMRTDDVDAIVISAAVQMPSLNAITMVEAQTRKPVISAAVATTWAMLTALDLPTRVPGGGTLLSGAY

B-factor: mean 32.81, std 7.69, range [18.02, 69.09]

Organism: Pseudomonas putida (strain DSM 28022 / S16) (NCBI:txid1042876)